Protein AF-A0A662V623-F1 (afdb_monomer_lite)

Structure (mmCIF, N/CA/C/O backbone):
data_AF-A0A662V623-F1
#
_entry.id   AF-A0A662V623-F1
#
loop_
_atom_site.group_PDB
_atom_site.id
_atom_site.type_symbol
_atom_site.label_atom_id
_atom_site.label_alt_id
_atom_site.label_comp_id
_atom_site.label_asym_id
_atom_site.label_entity_id
_atom_site.label_seq_id
_atom_site.pdbx_PDB_ins_code
_atom_site.Cartn_x
_atom_site.Cartn_y
_atom_site.Cartn_z
_atom_site.occupancy
_atom_site.B_iso_or_equiv
_atom_site.auth_seq_id
_atom_site.auth_comp_id
_atom_site.auth_asym_id
_atom_site.auth_atom_id
_atom_site.pdbx_PDB_model_num
ATOM 1 N N . MET A 1 1 ? 5.427 110.112 -86.148 1.00 40.41 1 MET A N 1
ATOM 2 C CA . MET A 1 1 ? 6.294 109.705 -87.276 1.00 40.41 1 MET A CA 1
ATOM 3 C C . MET A 1 1 ? 7.717 109.513 -86.759 1.00 40.41 1 MET A C 1
ATOM 5 O O . MET A 1 1 ? 8.448 110.486 -86.718 1.00 40.41 1 MET A O 1
ATOM 9 N N . VAL A 1 2 ? 8.069 108.310 -86.295 1.00 29.03 2 VAL A N 1
ATOM 10 C CA . VAL A 1 2 ? 9.413 107.860 -85.844 1.00 29.03 2 VAL A CA 1
ATOM 11 C C . VAL A 1 2 ? 9.309 106.319 -85.924 1.00 29.03 2 VAL A C 1
ATOM 13 O O . VAL A 1 2 ? 8.402 105.781 -85.297 1.00 29.03 2 VAL A O 1
ATOM 16 N N . SER A 1 3 ? 9.856 105.592 -86.913 1.00 29.67 3 SER A N 1
ATOM 17 C CA . SER A 1 3 ? 11.272 105.213 -87.150 1.00 29.67 3 SER A CA 1
ATOM 18 C C . SER A 1 3 ? 11.901 104.529 -85.911 1.00 29.67 3 SER A C 1
ATOM 20 O O . SER A 1 3 ? 11.612 104.929 -84.800 1.00 29.67 3 SER A O 1
ATOM 22 N N . THR A 1 4 ? 12.754 103.502 -85.917 1.00 34.69 4 THR A N 1
ATOM 23 C CA . THR A 1 4 ? 13.434 102.638 -86.900 1.00 34.69 4 THR A CA 1
ATOM 24 C C . THR A 1 4 ? 14.281 101.629 -86.083 1.00 34.69 4 THR A C 1
ATOM 26 O O . THR A 1 4 ? 14.673 101.957 -84.967 1.00 34.69 4 THR A O 1
ATOM 29 N N . ASN A 1 5 ? 14.669 100.510 -86.719 1.00 29.38 5 ASN A N 1
ATOM 30 C CA . ASN A 1 5 ? 15.842 99.626 -86.475 1.00 29.38 5 ASN A CA 1
ATOM 31 C C . ASN A 1 5 ? 15.719 98.503 -85.403 1.00 29.38 5 ASN A C 1
ATOM 33 O O . ASN A 1 5 ? 15.456 98.803 -84.248 1.00 29.38 5 ASN A O 1
ATOM 37 N N . ILE A 1 6 ? 15.745 97.184 -85.716 1.00 38.66 6 ILE A N 1
ATOM 38 C CA . ILE A 1 6 ? 16.754 96.280 -86.372 1.00 38.66 6 ILE A CA 1
ATOM 39 C C . ILE A 1 6 ? 17.908 95.926 -85.397 1.00 38.66 6 ILE A C 1
ATOM 41 O O . ILE A 1 6 ? 18.462 96.856 -84.834 1.00 38.66 6 ILE A O 1
ATOM 45 N N . VAL A 1 7 ? 18.415 94.697 -85.152 1.00 35.84 7 VAL A N 1
ATOM 46 C CA . VAL A 1 7 ? 18.213 93.273 -85.559 1.00 35.84 7 VAL A CA 1
ATOM 47 C C . VAL A 1 7 ? 19.079 92.384 -84.616 1.00 35.84 7 VAL A C 1
ATOM 49 O O . VAL A 1 7 ? 20.005 92.903 -84.000 1.00 35.84 7 VAL A O 1
ATOM 52 N N . ALA A 1 8 ? 18.837 91.058 -84.627 1.00 29.03 8 ALA A N 1
ATOM 53 C CA . ALA A 1 8 ? 19.682 89.909 -84.202 1.00 29.03 8 ALA A CA 1
ATOM 54 C C . ALA A 1 8 ? 19.201 89.241 -82.895 1.00 29.03 8 ALA A C 1
ATOM 56 O O . ALA A 1 8 ? 18.896 89.924 -81.934 1.00 29.03 8 ALA A O 1
ATOM 57 N N . SER A 1 9 ? 19.066 87.918 -82.754 1.00 33.06 9 SER A N 1
ATOM 58 C CA . SER A 1 9 ? 19.769 86.805 -83.392 1.00 33.06 9 SER A CA 1
ATOM 59 C C . SER A 1 9 ? 18.950 85.502 -83.277 1.00 33.06 9 SER A C 1
ATOM 61 O O . SER A 1 9 ? 18.468 85.157 -82.204 1.00 33.06 9 SER A O 1
ATOM 63 N N . ALA A 1 10 ? 18.813 84.818 -84.416 1.00 29.47 10 ALA A N 1
ATOM 64 C CA . ALA A 1 10 ? 18.713 83.370 -84.636 1.00 29.47 10 ALA A CA 1
ATOM 65 C C . ALA A 1 10 ? 17.844 82.475 -83.717 1.00 29.47 10 ALA A C 1
ATOM 67 O O . ALA A 1 10 ? 18.299 81.849 -82.764 1.00 29.47 10 ALA A O 1
ATOM 68 N N . LEU A 1 11 ? 16.616 82.253 -84.192 1.00 32.41 11 LEU A N 1
ATOM 69 C CA . LEU A 1 11 ? 15.925 80.958 -84.196 1.00 32.41 11 LEU A CA 1
ATOM 70 C C . LEU A 1 11 ? 16.834 79.793 -84.663 1.00 32.41 11 LEU A C 1
ATOM 72 O O . LEU A 1 11 ? 17.491 79.942 -85.694 1.00 32.41 11 LEU A O 1
ATOM 76 N N . LYS A 1 12 ? 16.706 78.591 -84.067 1.00 34.22 12 LYS A N 1
ATOM 77 C CA . LYS A 1 12 ? 15.982 77.459 -84.709 1.00 34.22 12 LYS A CA 1
ATOM 78 C C . LYS A 1 12 ? 15.974 76.124 -83.929 1.00 34.22 12 LYS A C 1
ATOM 80 O O . LYS A 1 12 ? 16.974 75.680 -83.385 1.00 34.22 12 LYS A O 1
ATOM 85 N N . SER A 1 13 ? 14.805 75.483 -84.067 1.00 36.22 13 SER A N 1
ATOM 86 C CA . SER A 1 13 ? 14.460 74.048 -84.049 1.00 36.22 13 SER A CA 1
ATOM 87 C C . SER A 1 13 ? 14.502 73.266 -82.731 1.00 36.22 13 SER A C 1
ATOM 89 O O . SER A 1 13 ? 15.551 72.811 -82.284 1.00 36.22 13 SER A O 1
ATOM 91 N N . GLY A 1 14 ? 13.303 73.014 -82.192 1.00 39.03 14 GLY A N 1
ATOM 92 C CA . GLY A 1 14 ? 13.033 71.999 -81.175 1.00 39.03 14 GLY A CA 1
ATOM 93 C C . GLY A 1 14 ? 13.280 70.579 -81.697 1.00 39.03 14 GLY A C 1
ATOM 94 O O . GLY A 1 14 ? 12.948 70.246 -82.835 1.00 39.03 14 GLY A O 1
ATOM 95 N N . LYS A 1 15 ? 13.909 69.767 -80.846 1.00 37.22 15 LYS A N 1
ATOM 96 C CA . LYS A 1 15 ? 14.360 68.398 -81.100 1.00 37.22 15 LYS A CA 1
ATOM 97 C C . LYS A 1 15 ? 13.230 67.388 -80.843 1.00 37.22 15 LYS A C 1
ATOM 99 O O . LYS A 1 15 ? 12.854 67.167 -79.702 1.00 37.22 15 LYS A O 1
ATOM 104 N N . LEU A 1 16 ? 12.758 66.742 -81.907 1.00 46.03 16 LEU A N 1
ATOM 105 C CA . LEU A 1 16 ? 12.012 65.474 -81.899 1.00 46.03 16 LEU A CA 1
ATOM 106 C C . LEU A 1 16 ? 12.869 64.169 -81.838 1.00 46.03 16 LEU A C 1
ATOM 108 O O . LEU A 1 16 ? 12.265 63.124 -81.625 1.00 46.03 16 LEU A O 1
ATOM 112 N N . PRO A 1 17 ? 14.223 64.151 -81.962 1.00 42.31 17 PRO A N 1
ATOM 113 C CA . PRO A 1 17 ? 15.001 62.901 -81.850 1.00 42.31 17 PRO A CA 1
ATOM 114 C C . PRO A 1 17 ? 15.196 62.344 -80.428 1.00 42.31 17 PRO A C 1
ATOM 116 O O . PRO A 1 17 ? 15.467 61.160 -80.285 1.00 42.31 17 PRO A O 1
ATOM 119 N N . ALA A 1 18 ? 15.056 63.161 -79.377 1.00 47.72 18 ALA A N 1
ATOM 120 C CA . ALA A 1 18 ? 15.471 62.768 -78.022 1.00 47.72 18 ALA A CA 1
ATOM 121 C C . ALA A 1 18 ? 14.540 61.738 -77.347 1.00 47.72 18 ALA A C 1
ATOM 123 O O . ALA A 1 18 ? 14.997 60.934 -76.548 1.00 47.72 18 ALA A O 1
ATOM 124 N N . ILE A 1 19 ? 13.252 61.710 -77.707 1.00 48.72 19 ILE A N 1
ATOM 125 C CA . ILE A 1 19 ? 12.267 60.809 -77.077 1.00 48.72 19 ILE A CA 1
ATOM 126 C C . ILE A 1 19 ? 12.413 59.365 -77.593 1.00 48.72 19 ILE A C 1
ATOM 128 O O . ILE A 1 19 ? 12.151 58.418 -76.860 1.00 48.72 19 ILE A O 1
ATOM 132 N N . PHE A 1 20 ? 12.855 59.172 -78.842 1.00 46.66 20 PHE A N 1
ATOM 133 C CA . PHE A 1 20 ? 13.067 57.829 -79.400 1.00 46.66 20 PHE A CA 1
ATOM 134 C C . PHE A 1 20 ? 14.355 57.176 -78.888 1.00 46.66 20 PHE A C 1
ATOM 136 O O . PHE A 1 20 ? 14.354 55.970 -78.655 1.00 46.66 20 PHE A O 1
ATOM 143 N N . GLU A 1 21 ? 15.419 57.955 -78.673 1.00 48.94 21 GLU A N 1
ATOM 144 C CA . GLU A 1 21 ? 16.643 57.463 -78.024 1.00 48.94 21 GLU A CA 1
ATOM 145 C C . GLU A 1 21 ? 16.402 57.152 -76.541 1.00 48.94 21 GLU A C 1
ATOM 147 O O . GLU A 1 21 ? 16.794 56.082 -76.091 1.00 48.94 21 GLU A O 1
ATOM 152 N N . GLU A 1 22 ? 15.655 57.984 -75.805 1.00 47.34 22 GLU A N 1
ATOM 153 C CA . GLU A 1 22 ? 15.326 57.689 -74.401 1.00 47.34 22 GLU A CA 1
ATOM 154 C C . GLU A 1 22 ? 14.393 56.482 -74.237 1.00 47.34 22 GLU A C 1
ATOM 156 O O . GLU A 1 22 ? 14.554 55.736 -73.280 1.00 47.34 22 GLU A O 1
ATOM 161 N N . ILE A 1 23 ? 13.454 56.220 -75.156 1.00 48.03 23 ILE A N 1
ATOM 162 C CA . ILE A 1 23 ? 12.617 55.003 -75.099 1.00 48.03 23 ILE A CA 1
ATOM 163 C C . ILE A 1 23 ? 13.427 53.748 -75.471 1.00 48.03 23 ILE A C 1
ATOM 165 O O . ILE A 1 23 ? 13.181 52.678 -74.913 1.00 48.03 23 ILE A O 1
ATOM 169 N N . ALA A 1 24 ? 14.402 53.863 -76.377 1.00 45.88 24 ALA A N 1
ATOM 170 C CA . ALA A 1 24 ? 15.296 52.765 -76.746 1.00 45.88 24 ALA A CA 1
ATOM 171 C C . ALA A 1 24 ? 16.321 52.436 -75.640 1.00 45.88 24 ALA A C 1
ATOM 173 O O . ALA A 1 24 ? 16.603 51.259 -75.406 1.00 45.88 24 ALA A O 1
ATOM 174 N N . ASP A 1 25 ? 16.816 53.444 -74.918 1.00 46.25 25 ASP A N 1
ATOM 175 C CA . ASP A 1 25 ? 17.679 53.251 -73.747 1.00 46.25 25 ASP A CA 1
ATOM 176 C C . ASP A 1 25 ? 16.883 52.817 -72.501 1.00 46.25 25 ASP A C 1
ATOM 178 O O . ASP A 1 25 ? 17.341 51.959 -71.749 1.00 46.25 25 ASP A O 1
ATOM 182 N N . PHE A 1 26 ? 15.656 53.317 -72.299 1.00 47.78 26 PHE A N 1
ATOM 183 C CA . PHE A 1 26 ? 14.796 52.924 -71.169 1.00 47.78 26 PHE A CA 1
ATOM 184 C C . PHE A 1 26 ? 14.276 51.483 -71.280 1.00 47.78 26 PHE A C 1
ATOM 186 O O . PHE A 1 26 ? 14.022 50.832 -70.269 1.00 47.78 26 PHE A O 1
ATOM 193 N N . LEU A 1 27 ? 14.134 50.965 -72.503 1.00 47.81 27 LEU A N 1
ATOM 194 C CA . LEU A 1 27 ? 13.722 49.584 -72.768 1.00 47.81 27 LEU A CA 1
ATOM 195 C C . LEU A 1 27 ? 14.896 48.643 -73.047 1.00 47.81 27 LEU A C 1
ATOM 197 O O . LEU A 1 27 ? 14.665 47.578 -73.617 1.00 47.81 27 LEU A O 1
ATOM 201 N N . GLY A 1 28 ? 16.126 49.016 -72.666 1.00 49.81 28 GLY A N 1
ATOM 202 C CA . GLY A 1 28 ? 17.293 48.133 -72.698 1.00 49.81 28 GLY A CA 1
ATOM 203 C C . GLY A 1 28 ? 17.355 47.306 -73.979 1.00 49.81 28 GLY A C 1
ATOM 204 O O . GLY A 1 28 ? 17.360 46.081 -73.918 1.00 49.81 28 GLY A O 1
ATOM 205 N N . VAL A 1 29 ? 17.309 47.947 -75.153 1.00 52.34 29 VAL A N 1
ATOM 206 C CA . VAL A 1 29 ? 17.146 47.249 -76.445 1.00 52.34 29 VAL A CA 1
ATOM 207 C C . VAL A 1 29 ? 18.200 46.161 -76.647 1.00 52.34 29 VAL A C 1
ATOM 209 O O . VAL A 1 29 ? 17.906 45.137 -77.257 1.00 52.34 29 VAL A O 1
ATOM 212 N N . LYS A 1 30 ? 19.400 46.327 -76.086 1.00 51.97 30 LYS A N 1
ATOM 213 C CA . LYS A 1 30 ? 20.448 45.303 -76.090 1.00 51.97 30 LYS A CA 1
ATOM 214 C C . LYS A 1 30 ? 20.092 44.088 -75.217 1.00 51.97 30 LYS A C 1
ATOM 216 O O . LYS A 1 30 ? 20.149 42.962 -75.698 1.00 51.97 30 LYS A O 1
ATOM 221 N N . ASP A 1 31 ? 19.613 44.311 -73.999 1.00 52.88 31 ASP A N 1
ATOM 222 C CA . ASP A 1 31 ? 19.225 43.242 -73.070 1.00 52.88 31 ASP A CA 1
ATOM 223 C C . ASP A 1 31 ? 17.939 42.536 -73.525 1.00 52.88 31 ASP A C 1
ATOM 225 O O . ASP A 1 31 ? 17.828 41.314 -73.445 1.00 52.88 31 ASP A O 1
ATOM 229 N N . VAL A 1 32 ? 16.981 43.276 -74.093 1.00 57.22 32 VAL A N 1
ATOM 230 C CA . VAL A 1 32 ? 15.744 42.720 -74.662 1.00 57.22 32 VAL A CA 1
ATOM 231 C C . VAL A 1 32 ? 16.027 41.936 -75.941 1.00 57.22 32 VAL A C 1
ATOM 233 O O . VAL A 1 32 ? 15.413 40.894 -76.154 1.00 57.22 32 VAL A O 1
ATOM 236 N N . THR A 1 33 ? 16.964 42.374 -76.788 1.00 58.91 33 THR A N 1
ATOM 237 C CA . THR A 1 33 ? 17.347 41.604 -77.986 1.00 58.91 33 THR A CA 1
ATOM 238 C C . THR A 1 33 ? 18.161 40.360 -77.642 1.00 58.91 33 THR A C 1
ATOM 240 O O . THR A 1 33 ? 17.933 39.313 -78.250 1.00 58.91 33 THR A O 1
ATOM 243 N N . GLU A 1 34 ? 19.038 40.414 -76.640 1.00 59.62 34 GLU A N 1
ATOM 244 C CA . GLU A 1 34 ? 19.753 39.236 -76.139 1.00 59.62 34 GLU A CA 1
ATOM 245 C C . GLU A 1 34 ? 18.803 38.243 -75.449 1.00 59.62 34 GLU A C 1
ATOM 247 O O . GLU A 1 34 ? 18.818 37.053 -75.776 1.00 59.62 34 GLU A O 1
ATOM 252 N N . ALA A 1 35 ? 17.900 38.712 -74.582 1.00 58.72 35 ALA A N 1
ATOM 253 C CA . ALA A 1 35 ? 16.895 37.876 -73.926 1.00 58.72 35 ALA A CA 1
ATOM 254 C C . ALA A 1 35 ? 15.880 37.288 -74.922 1.00 58.72 35 ALA A C 1
ATOM 256 O O . ALA A 1 35 ? 15.554 36.102 -74.845 1.00 58.72 35 ALA A O 1
ATOM 257 N N . ALA A 1 36 ? 15.425 38.071 -75.907 1.00 64.19 36 ALA A N 1
ATOM 258 C CA . ALA A 1 36 ? 14.559 37.580 -76.975 1.00 64.19 36 ALA A CA 1
ATOM 259 C C . ALA A 1 36 ? 15.283 36.553 -77.852 1.00 64.19 36 ALA A C 1
ATOM 261 O O . ALA A 1 36 ? 14.698 35.528 -78.181 1.00 64.19 36 ALA A O 1
ATOM 262 N N . SER A 1 37 ? 16.561 36.768 -78.179 1.00 64.00 37 SER A N 1
ATOM 263 C CA . SER A 1 37 ? 17.392 35.797 -78.904 1.00 64.00 37 SER A CA 1
ATOM 264 C C . SER A 1 37 ? 17.520 34.478 -78.136 1.00 64.00 37 SER A C 1
ATOM 266 O O . SER A 1 37 ? 17.320 33.408 -78.713 1.00 64.00 37 SER A O 1
ATOM 268 N N . ARG A 1 38 ? 17.764 34.531 -76.820 1.00 63.47 38 ARG A N 1
ATOM 269 C CA . ARG A 1 38 ? 17.814 33.348 -75.943 1.00 63.47 38 ARG A CA 1
ATOM 270 C C . ARG A 1 38 ? 16.470 32.626 -75.868 1.00 63.47 38 ARG A C 1
ATOM 272 O O . ARG A 1 38 ? 16.420 31.409 -76.027 1.00 63.47 38 ARG A O 1
ATOM 279 N N . TYR A 1 39 ? 15.378 33.368 -75.707 1.00 67.19 39 TYR A N 1
ATOM 280 C CA . TYR A 1 39 ? 14.023 32.818 -75.708 1.00 67.19 39 TYR A CA 1
ATOM 281 C C . TYR A 1 39 ? 13.676 32.151 -77.044 1.00 67.19 39 TYR A C 1
ATOM 283 O O . TYR A 1 39 ? 13.117 31.057 -77.075 1.00 67.19 39 TYR A O 1
ATOM 291 N N . LEU A 1 40 ? 14.050 32.774 -78.160 1.00 67.06 40 LEU A N 1
ATOM 292 C CA . LEU A 1 40 ? 13.782 32.262 -79.500 1.00 67.06 40 LEU A CA 1
ATOM 293 C C . LEU A 1 40 ? 14.630 31.014 -79.787 1.00 67.06 40 LEU A C 1
ATOM 295 O O . LEU A 1 40 ? 14.107 30.050 -80.336 1.00 67.06 40 LEU A O 1
ATOM 299 N N . ARG A 1 41 ? 15.888 30.961 -79.324 1.00 65.38 41 ARG A N 1
ATOM 300 C CA . ARG A 1 41 ? 16.715 29.736 -79.342 1.00 65.38 41 ARG A CA 1
ATOM 301 C C . ARG A 1 41 ? 16.105 28.614 -78.500 1.00 65.38 41 ARG A C 1
ATOM 303 O O . ARG A 1 41 ? 16.040 27.485 -78.978 1.00 65.38 41 ARG A O 1
ATOM 310 N N . LEU A 1 42 ? 15.603 28.920 -77.302 1.00 66.62 42 LEU A N 1
ATOM 311 C CA . LEU A 1 42 ? 14.922 27.952 -76.438 1.00 66.62 42 LEU A CA 1
ATOM 312 C C . LEU A 1 42 ? 13.636 27.413 -77.089 1.00 66.62 42 LEU A C 1
ATOM 314 O O . LEU A 1 42 ? 13.391 26.211 -77.058 1.00 66.62 42 LEU A O 1
ATOM 318 N N . GLN A 1 43 ? 12.835 28.278 -77.717 1.00 68.81 43 GLN A N 1
ATOM 319 C CA . GLN A 1 43 ? 11.617 27.877 -78.431 1.00 68.81 43 GLN A CA 1
ATOM 320 C C . GLN A 1 43 ? 11.915 27.089 -79.707 1.00 68.81 43 GLN A C 1
ATOM 322 O O . GLN A 1 43 ? 11.213 26.123 -80.004 1.00 68.81 43 GLN A O 1
ATOM 327 N N . ILE A 1 44 ? 12.969 27.456 -80.446 1.00 66.62 44 ILE A N 1
ATOM 328 C CA . ILE A 1 44 ? 13.455 26.661 -81.576 1.00 66.62 44 ILE A CA 1
ATOM 329 C C . ILE A 1 44 ? 13.839 25.275 -81.068 1.00 66.62 44 ILE A C 1
ATOM 331 O O . ILE A 1 44 ? 13.281 24.309 -81.565 1.00 66.62 44 ILE A O 1
ATOM 335 N N . LEU A 1 45 ? 14.685 25.171 -80.038 1.00 64.56 45 LEU A N 1
ATOM 336 C CA . LEU A 1 45 ? 15.134 23.892 -79.480 1.00 64.56 45 LEU A CA 1
ATOM 337 C C . LEU A 1 45 ? 13.974 23.033 -78.955 1.00 64.56 45 LEU A C 1
ATOM 339 O O . LEU A 1 45 ? 13.923 21.831 -79.227 1.00 64.56 45 LEU A O 1
ATOM 343 N N . LYS A 1 46 ? 12.999 23.652 -78.276 1.00 65.81 46 LYS A N 1
ATOM 344 C CA . LYS A 1 46 ? 11.763 22.985 -77.844 1.00 65.81 46 LYS A CA 1
ATOM 345 C C . LYS A 1 46 ? 10.979 22.421 -79.032 1.00 65.81 46 LYS A C 1
ATOM 347 O O . LYS A 1 46 ? 10.452 21.318 -78.931 1.00 65.81 46 LYS A O 1
ATOM 352 N N . ASN A 1 47 ? 10.930 23.134 -80.156 1.00 64.19 47 ASN A N 1
ATOM 353 C CA . ASN A 1 47 ? 10.205 22.700 -81.349 1.00 64.19 47 ASN A CA 1
ATOM 354 C C . ASN A 1 47 ? 10.992 21.713 -82.234 1.00 64.19 47 ASN A C 1
ATOM 356 O O . ASN A 1 47 ? 10.361 20.900 -82.905 1.00 64.19 47 ASN A O 1
ATOM 360 N N . THR A 1 48 ? 12.332 21.740 -82.251 1.00 61.59 48 THR A N 1
ATOM 361 C CA . THR A 1 48 ? 13.149 20.798 -83.046 1.00 61.59 48 THR A CA 1
ATOM 362 C C . THR A 1 48 ? 13.435 19.481 -82.338 1.00 61.59 48 THR A C 1
ATOM 364 O O . THR A 1 48 ? 13.459 18.448 -83.002 1.00 61.59 48 THR A O 1
ATOM 367 N N . VAL A 1 49 ? 13.678 19.491 -81.024 1.00 62.03 49 VAL A N 1
ATOM 368 C CA . VAL A 1 49 ? 14.114 18.289 -80.281 1.00 62.03 49 VAL A CA 1
ATOM 369 C C . VAL A 1 49 ? 13.074 17.825 -79.247 1.00 62.03 49 VAL A C 1
ATOM 371 O O . VAL A 1 49 ? 13.136 16.695 -78.759 1.00 62.03 49 VAL A O 1
ATOM 374 N N . GLY A 1 50 ? 12.062 18.652 -78.962 1.00 64.69 50 GLY A N 1
ATOM 375 C CA . GLY A 1 50 ? 10.992 18.344 -78.013 1.00 64.69 50 GLY A CA 1
ATOM 376 C C . GLY A 1 50 ? 11.443 18.362 -76.549 1.00 64.69 50 GLY A C 1
ATOM 377 O O . GLY A 1 50 ? 12.620 18.514 -76.227 1.00 64.69 50 GLY A O 1
ATOM 378 N N . GLU A 1 51 ? 10.499 18.122 -75.632 1.00 61.00 51 GLU A N 1
ATOM 379 C CA . GLU A 1 51 ? 10.784 17.936 -74.193 1.00 61.00 51 GLU A CA 1
ATOM 380 C C . GLU A 1 51 ? 11.670 16.710 -73.918 1.00 61.00 51 GLU A C 1
ATOM 382 O O . GLU A 1 51 ? 12.251 16.577 -72.842 1.00 61.00 51 GLU A O 1
ATOM 387 N N . LYS A 1 52 ? 11.818 15.832 -74.918 1.00 61.03 52 LYS A N 1
ATOM 388 C CA . LYS A 1 52 ? 12.659 14.640 -74.866 1.00 61.03 52 LYS A CA 1
ATOM 389 C C . LYS A 1 52 ? 14.127 14.979 -74.596 1.00 61.03 52 LYS A C 1
ATOM 391 O O . LYS A 1 52 ? 14.747 14.285 -73.807 1.00 61.03 52 LYS A O 1
ATOM 396 N N . TRP A 1 53 ? 14.659 16.064 -75.159 1.00 62.06 53 TRP A N 1
ATOM 397 C CA . TRP A 1 53 ? 16.058 16.447 -74.936 1.00 62.06 53 TRP A CA 1
ATOM 398 C C . TRP A 1 53 ? 16.332 16.886 -73.493 1.00 62.06 53 TRP A C 1
ATOM 400 O O . TRP A 1 53 ? 17.290 16.424 -72.883 1.00 62.06 53 TRP A O 1
ATOM 410 N N . VAL A 1 54 ? 15.450 17.708 -72.913 1.00 59.88 54 VAL A N 1
ATOM 411 C CA . VAL A 1 54 ? 15.547 18.114 -71.498 1.00 59.88 54 VAL A CA 1
ATOM 412 C C . VAL A 1 54 ? 15.348 16.907 -70.580 1.00 59.88 54 VAL A C 1
ATOM 414 O O . VAL A 1 54 ? 16.039 16.760 -69.580 1.00 59.88 54 VAL A O 1
ATOM 417 N N . ARG A 1 55 ? 14.450 15.990 -70.944 1.00 61.38 55 ARG A N 1
ATOM 418 C CA . ARG A 1 55 ? 14.245 14.730 -70.224 1.00 61.38 55 ARG A CA 1
ATOM 419 C C . ARG A 1 55 ? 15.469 13.804 -70.287 1.00 61.38 55 ARG A C 1
ATOM 421 O O . ARG A 1 55 ? 15.802 13.171 -69.289 1.00 61.38 55 ARG A O 1
ATOM 428 N N . ASP A 1 56 ? 16.168 13.763 -71.420 1.00 63.56 56 ASP A N 1
ATOM 429 C CA . ASP A 1 56 ? 17.392 12.976 -71.610 1.00 63.56 56 ASP A CA 1
ATOM 430 C C . ASP A 1 56 ? 18.567 13.525 -70.776 1.00 63.56 56 ASP A C 1
ATOM 432 O O . ASP A 1 56 ? 19.460 12.759 -70.415 1.00 63.56 56 ASP A O 1
ATOM 436 N N . ILE A 1 57 ? 18.554 14.807 -70.387 1.00 61.22 57 ILE A N 1
ATOM 437 C CA . ILE A 1 57 ? 19.516 15.361 -69.413 1.00 61.22 57 ILE A CA 1
ATOM 438 C C . ILE A 1 57 ? 19.351 14.675 -68.049 1.00 61.22 57 ILE A C 1
ATOM 440 O O . ILE A 1 57 ? 20.338 14.298 -67.420 1.00 61.22 57 ILE A O 1
ATOM 444 N N . PHE A 1 58 ? 18.112 14.426 -67.618 1.00 58.16 58 PHE A N 1
ATOM 445 C CA . PHE A 1 58 ? 17.833 13.729 -66.358 1.00 58.16 58 PHE A CA 1
ATOM 446 C C . PHE A 1 58 ? 17.994 12.206 -66.452 1.00 58.16 58 PHE A C 1
ATOM 448 O O . PHE A 1 58 ? 18.160 11.549 -65.425 1.00 58.16 58 PHE A O 1
ATOM 455 N N . SER A 1 59 ? 18.040 11.641 -67.667 1.00 62.47 59 SER A N 1
ATOM 456 C CA . SER A 1 59 ? 18.284 10.205 -67.876 1.00 62.47 59 SER A CA 1
ATOM 457 C C . SER A 1 59 ? 19.664 9.722 -67.428 1.00 62.47 59 SER A C 1
ATOM 459 O O . SER A 1 59 ? 19.875 8.519 -67.277 1.00 62.47 59 SER A O 1
ATOM 461 N N . VAL A 1 60 ? 20.585 10.660 -67.187 1.00 60.72 60 VAL A N 1
ATOM 462 C CA . VAL A 1 60 ? 21.909 10.401 -66.621 1.00 60.72 60 VAL A CA 1
ATOM 463 C C . VAL A 1 60 ? 21.828 9.901 -65.174 1.00 60.72 60 VAL A C 1
ATOM 465 O O . VAL A 1 60 ? 22.667 9.102 -64.771 1.00 60.72 60 VAL A O 1
ATOM 468 N N . PHE A 1 61 ? 20.822 10.321 -64.403 1.00 58.16 61 PHE A N 1
ATOM 469 C CA . PHE A 1 61 ? 20.667 9.912 -63.001 1.00 58.16 61 PHE A CA 1
ATOM 470 C C . PHE A 1 61 ? 19.776 8.683 -62.861 1.00 58.16 61 PHE A C 1
ATOM 472 O O . PHE A 1 61 ? 20.098 7.762 -62.116 1.00 58.16 61 PHE A O 1
ATOM 479 N N . GLU A 1 62 ? 18.668 8.647 -63.598 1.00 61.94 62 GLU A N 1
ATOM 480 C CA . GLU A 1 62 ? 17.755 7.512 -63.612 1.00 61.94 62 GLU A CA 1
ATOM 481 C C . GLU A 1 62 ? 16.968 7.521 -64.923 1.00 61.94 62 GLU A C 1
ATOM 483 O O . GLU A 1 62 ? 16.539 8.579 -65.376 1.00 61.94 62 GLU A O 1
ATOM 488 N N . ASN A 1 63 ? 16.781 6.364 -65.565 1.00 59.94 63 ASN A N 1
ATOM 489 C CA . ASN A 1 63 ? 16.086 6.313 -66.850 1.00 59.94 63 ASN A CA 1
ATOM 490 C C . ASN A 1 63 ? 14.597 6.690 -66.660 1.00 59.94 63 ASN A C 1
ATOM 492 O O . ASN A 1 63 ? 13.839 5.908 -66.072 1.00 59.94 63 ASN A O 1
ATOM 496 N N . PRO A 1 64 ? 14.145 7.843 -67.183 1.00 53.72 64 PRO A N 1
ATOM 497 C CA . PRO A 1 64 ? 12.809 8.357 -66.917 1.00 53.72 64 PRO A CA 1
ATOM 498 C C . PRO A 1 64 ? 11.723 7.474 -67.537 1.00 53.72 64 PRO A C 1
ATOM 500 O O . PRO A 1 64 ? 10.638 7.365 -66.975 1.00 53.72 64 PRO A O 1
ATOM 503 N N . ASP A 1 65 ? 12.014 6.775 -68.638 1.00 55.97 65 ASP A N 1
ATOM 504 C CA . ASP A 1 65 ? 11.053 5.877 -69.284 1.00 55.97 65 ASP A CA 1
ATOM 505 C C . ASP A 1 65 ? 10.823 4.592 -68.452 1.00 55.97 65 ASP A C 1
ATOM 507 O O . ASP A 1 65 ? 9.744 3.999 -68.506 1.00 55.97 65 ASP A O 1
ATOM 511 N N . ILE A 1 66 ? 11.792 4.195 -67.612 1.00 54.12 66 ILE A N 1
ATOM 512 C CA . ILE A 1 66 ? 11.645 3.075 -66.665 1.00 54.12 66 ILE A CA 1
ATOM 513 C C . ILE A 1 66 ? 10.756 3.482 -65.478 1.00 54.12 66 ILE A C 1
ATOM 515 O O . ILE A 1 66 ? 9.901 2.695 -65.065 1.00 54.12 66 ILE A O 1
ATOM 519 N N . LEU A 1 67 ? 10.887 4.717 -64.982 1.00 52.12 67 LEU A N 1
ATOM 520 C CA . LEU A 1 67 ? 10.117 5.250 -63.849 1.00 52.12 67 LEU A CA 1
ATOM 521 C C . LEU A 1 67 ? 8.615 5.391 -64.136 1.00 52.12 67 LEU A C 1
ATOM 523 O O . LEU A 1 67 ? 7.802 5.177 -63.242 1.00 52.12 67 LEU A O 1
ATOM 527 N N . VAL A 1 68 ? 8.229 5.685 -65.381 1.00 56.97 68 VAL A N 1
ATOM 528 C CA . VAL A 1 68 ? 6.806 5.729 -65.775 1.00 56.97 68 VAL A CA 1
ATOM 529 C C . VAL A 1 68 ? 6.195 4.321 -65.871 1.00 56.97 68 VAL A C 1
ATOM 531 O O . VAL A 1 68 ? 4.989 4.150 -65.703 1.00 56.97 68 VAL A O 1
ATOM 534 N N . SER A 1 69 ? 7.018 3.296 -66.116 1.00 57.34 69 SER A N 1
ATOM 535 C CA . SER A 1 69 ? 6.567 1.911 -66.321 1.00 57.34 69 SER A CA 1
ATOM 536 C C . SER A 1 69 ? 6.523 1.053 -65.048 1.00 57.34 69 SER A C 1
ATOM 538 O O . SER A 1 69 ? 5.885 -0.002 -65.043 1.00 57.34 69 SER A O 1
ATOM 540 N N . LEU A 1 70 ? 7.178 1.487 -63.963 1.00 55.38 70 LEU A N 1
ATOM 541 C CA . LEU A 1 70 ? 7.271 0.745 -62.705 1.00 55.38 70 LEU A CA 1
ATOM 542 C C . LEU A 1 70 ? 6.612 1.525 -61.556 1.00 55.38 70 LEU A C 1
ATOM 544 O O . LEU A 1 70 ? 7.085 2.600 -61.205 1.00 55.38 70 LEU A O 1
ATOM 548 N N . PRO A 1 71 ? 5.585 0.972 -60.881 1.00 52.06 71 PRO A N 1
ATOM 549 C CA . PRO A 1 71 ? 4.875 1.679 -59.811 1.00 52.06 71 PRO A CA 1
ATOM 550 C C . PRO A 1 71 ? 5.737 1.948 -58.563 1.00 52.06 71 PRO A C 1
ATOM 552 O O . PRO A 1 71 ? 5.347 2.758 -57.726 1.00 52.06 71 PRO A O 1
ATOM 555 N N . LYS A 1 72 ? 6.892 1.272 -58.423 1.00 49.78 72 LYS A N 1
ATOM 556 C CA . LYS A 1 72 ? 7.932 1.526 -57.410 1.00 49.78 72 LYS A CA 1
ATOM 557 C C . LYS A 1 72 ? 9.310 1.121 -57.966 1.00 49.78 72 LYS A C 1
ATOM 559 O O . LYS A 1 72 ? 9.554 -0.085 -58.080 1.00 49.78 72 LYS A O 1
ATOM 564 N N . PRO A 1 73 ? 10.210 2.055 -58.314 1.00 52.25 73 PRO A N 1
ATOM 565 C CA . PRO A 1 73 ? 11.587 1.703 -58.659 1.00 52.25 73 PRO A CA 1
ATOM 566 C C . PRO A 1 73 ? 12.281 1.050 -57.452 1.00 52.25 73 PRO A C 1
ATOM 568 O O . PRO A 1 73 ? 12.055 1.425 -56.300 1.00 52.25 73 PRO A O 1
ATOM 571 N N . LYS A 1 74 ? 13.093 0.015 -57.697 1.00 49.78 74 LYS A N 1
ATOM 572 C CA . LYS A 1 74 ? 13.892 -0.627 -56.642 1.00 49.78 74 LYS A CA 1
ATOM 573 C C . LYS A 1 74 ? 15.054 0.297 -56.277 1.00 49.78 74 LYS A C 1
ATOM 575 O O . LYS A 1 74 ? 15.783 0.711 -57.169 1.00 49.78 74 LYS A O 1
ATOM 580 N N . ALA A 1 75 ? 15.272 0.540 -54.984 1.00 46.81 75 ALA A N 1
ATOM 581 C CA . ALA A 1 75 ? 16.483 1.202 -54.504 1.00 46.81 75 ALA A CA 1
ATOM 582 C C . ALA A 1 75 ? 17.702 0.329 -54.847 1.00 46.81 75 ALA A C 1
ATOM 584 O O . ALA A 1 75 ? 17.903 -0.734 -54.256 1.00 46.81 75 ALA A O 1
ATOM 585 N N . LEU A 1 76 ? 18.471 0.745 -55.851 1.00 50.19 76 LEU A N 1
ATOM 586 C CA . LEU A 1 76 ? 19.666 0.044 -56.304 1.00 50.19 76 LEU A CA 1
ATOM 587 C C . LEU A 1 76 ? 20.900 0.768 -55.754 1.00 50.19 76 LEU A C 1
ATOM 589 O O . LEU A 1 76 ? 21.073 1.954 -56.033 1.00 50.19 76 LEU A O 1
ATOM 593 N N . PRO A 1 77 ? 21.771 0.098 -54.981 1.00 49.97 77 PRO A N 1
ATOM 594 C CA . PRO A 1 77 ? 23.042 0.691 -54.593 1.00 49.97 77 PRO A CA 1
ATOM 595 C C . PRO A 1 77 ? 23.923 0.915 -55.834 1.00 49.97 77 PRO A C 1
ATOM 597 O O . PRO A 1 77 ? 24.043 0.038 -56.693 1.00 49.97 77 PRO A O 1
ATOM 600 N N . TYR A 1 78 ? 24.551 2.090 -55.927 1.00 52.72 78 TYR A N 1
ATOM 601 C CA . TYR A 1 78 ? 25.440 2.437 -57.037 1.00 52.72 78 TYR A CA 1
ATOM 602 C C . TYR A 1 78 ? 26.785 1.714 -56.908 1.00 52.72 78 TYR A C 1
ATOM 604 O O . TYR A 1 78 ? 27.494 1.850 -55.912 1.00 52.72 78 TYR A O 1
ATOM 612 N N . HIS A 1 79 ? 27.169 0.964 -57.942 1.00 53.69 79 HIS A N 1
ATOM 613 C CA . HIS A 1 79 ? 28.526 0.436 -58.063 1.00 53.69 79 HIS A CA 1
ATOM 614 C C . HIS A 1 79 ? 29.496 1.584 -58.417 1.00 53.69 79 HIS A C 1
ATOM 616 O O . HIS A 1 79 ? 29.134 2.411 -59.256 1.00 53.69 79 HIS A O 1
ATOM 622 N N . PRO A 1 80 ? 30.743 1.629 -57.895 1.00 52.12 80 PRO A N 1
ATOM 623 C CA . PRO A 1 80 ? 31.705 2.704 -58.188 1.00 52.12 80 PRO A CA 1
ATOM 624 C C . PRO A 1 80 ? 31.924 2.988 -59.685 1.00 52.12 80 PRO A C 1
ATOM 626 O O . PRO A 1 80 ? 32.128 4.127 -60.089 1.00 52.12 80 PRO A O 1
ATOM 629 N N . LYS A 1 81 ? 31.808 1.956 -60.530 1.00 55.50 81 LYS A N 1
ATOM 630 C CA . LYS A 1 81 ? 31.837 2.084 -61.998 1.00 55.50 81 LYS A CA 1
ATOM 631 C C . LYS A 1 81 ? 30.689 2.944 -62.551 1.00 55.50 81 LYS A C 1
ATOM 633 O O . LYS A 1 81 ? 30.931 3.817 -63.380 1.00 55.50 81 LYS A O 1
ATOM 638 N N . HIS A 1 82 ? 29.465 2.743 -62.064 1.00 61.00 82 HIS A N 1
ATOM 639 C CA . HIS A 1 82 ? 28.301 3.513 -62.512 1.00 61.00 82 HIS A CA 1
ATOM 640 C C . HIS A 1 82 ? 28.428 4.992 -62.122 1.00 61.00 82 HIS A C 1
ATOM 642 O O . HIS A 1 82 ? 27.935 5.856 -62.829 1.00 61.00 82 HIS A O 1
ATOM 648 N N . ILE A 1 83 ? 29.162 5.305 -61.051 1.00 59.59 83 ILE A N 1
ATOM 649 C CA . ILE A 1 83 ? 29.427 6.689 -60.630 1.00 59.59 83 ILE A CA 1
ATOM 650 C C . ILE A 1 83 ? 30.311 7.410 -61.650 1.00 59.59 83 ILE A C 1
ATOM 652 O O . ILE A 1 83 ? 30.007 8.535 -62.037 1.00 59.59 83 ILE A O 1
ATOM 656 N N . SER A 1 84 ? 31.378 6.760 -62.128 1.00 62.59 84 SER A N 1
ATOM 657 C CA . SER A 1 84 ? 32.204 7.344 -63.193 1.00 62.59 84 SER A CA 1
ATOM 658 C C . SER A 1 84 ? 31.416 7.540 -64.489 1.00 62.59 84 SER A C 1
ATOM 660 O O . SER A 1 84 ? 31.583 8.556 -65.155 1.00 62.59 84 SER A O 1
ATOM 662 N N . GLU A 1 85 ? 30.513 6.613 -64.817 1.00 67.06 85 GLU A N 1
ATOM 663 C CA . GLU A 1 85 ? 29.651 6.707 -66.000 1.00 67.06 85 GLU A CA 1
ATOM 664 C C . GLU A 1 85 ? 28.664 7.880 -65.887 1.00 67.06 85 GLU A C 1
ATOM 666 O O . GLU A 1 85 ? 28.548 8.654 -66.834 1.00 67.06 85 GLU A O 1
ATOM 671 N N . ILE A 1 86 ? 28.040 8.075 -64.719 1.00 68.62 86 ILE A N 1
ATOM 672 C CA . ILE A 1 86 ? 27.179 9.232 -64.421 1.00 68.62 86 ILE A CA 1
ATOM 673 C C . ILE A 1 86 ? 27.980 10.533 -64.532 1.00 68.62 86 ILE A C 1
ATOM 675 O O . ILE A 1 86 ? 27.546 11.465 -65.199 1.00 68.62 86 ILE A O 1
ATOM 679 N N . PHE A 1 87 ? 29.177 10.591 -63.944 1.00 66.31 87 PHE A N 1
ATOM 680 C CA . PHE A 1 87 ? 30.023 11.785 -63.980 1.00 66.31 87 PHE A CA 1
ATOM 681 C C . PHE A 1 87 ? 30.388 12.194 -65.417 1.00 66.31 87 PHE A C 1
ATOM 683 O O . PHE A 1 87 ? 30.220 13.354 -65.797 1.00 66.31 87 PHE A O 1
ATOM 690 N N . TYR A 1 88 ? 30.827 11.242 -66.247 1.00 69.62 88 TYR A N 1
ATOM 691 C CA . TYR A 1 88 ? 31.148 11.513 -67.652 1.00 69.62 88 TYR A CA 1
ATOM 692 C C . TYR A 1 88 ? 29.908 11.841 -68.493 1.00 69.62 88 TYR A C 1
ATOM 694 O O . TYR A 1 88 ? 29.976 12.723 -69.350 1.00 69.62 88 TYR A O 1
ATOM 702 N N . ALA A 1 89 ? 28.773 11.186 -68.241 1.00 70.56 89 ALA A N 1
ATOM 703 C CA . ALA A 1 89 ? 27.525 11.458 -68.945 1.00 70.56 89 ALA A CA 1
ATOM 704 C C . ALA A 1 89 ? 26.955 12.848 -68.606 1.00 70.56 89 ALA A C 1
ATOM 706 O O . ALA A 1 89 ? 26.503 13.552 -69.510 1.00 70.56 89 ALA A O 1
ATOM 707 N N . THR A 1 90 ? 27.047 13.290 -67.347 1.00 68.44 90 THR A N 1
ATOM 708 C CA . THR A 1 90 ? 26.648 14.645 -66.932 1.00 68.44 90 THR A CA 1
ATOM 709 C C . THR A 1 90 ? 27.527 15.689 -67.614 1.00 68.44 90 THR A C 1
ATOM 711 O O . THR A 1 90 ? 27.003 16.624 -68.215 1.00 68.44 90 THR A O 1
ATOM 714 N N . LEU A 1 91 ? 28.853 15.495 -67.621 1.00 70.69 91 LEU A N 1
ATOM 715 C CA . LEU A 1 91 ? 29.781 16.388 -68.326 1.00 70.69 91 LEU A CA 1
ATOM 716 C C . LEU A 1 91 ? 29.471 16.474 -69.825 1.00 70.69 91 LEU A C 1
ATOM 718 O O . LEU A 1 91 ? 29.446 17.567 -70.390 1.00 70.69 91 LEU A O 1
ATOM 722 N N . GLN A 1 92 ? 29.188 15.340 -70.468 1.00 74.38 92 GLN A N 1
ATOM 723 C CA . GLN A 1 92 ? 28.815 15.312 -71.878 1.00 74.38 92 GLN A CA 1
ATOM 724 C C . GLN A 1 92 ? 27.514 16.089 -72.137 1.00 74.38 92 GLN A C 1
ATOM 726 O O . GLN A 1 92 ? 27.447 16.870 -73.086 1.00 74.38 92 GLN A O 1
ATOM 731 N N . LYS A 1 93 ? 26.493 15.926 -71.286 1.00 70.44 93 LYS A N 1
ATOM 732 C CA . LYS A 1 93 ? 25.210 16.630 -71.431 1.00 70.44 93 LYS A CA 1
ATOM 733 C C . LYS A 1 93 ? 25.316 18.127 -71.176 1.00 70.44 93 LYS A C 1
ATOM 735 O O . LYS A 1 93 ? 24.656 18.896 -71.877 1.00 70.44 93 LYS A O 1
ATOM 740 N N . THR A 1 94 ? 26.178 18.557 -70.261 1.00 68.31 94 THR A N 1
ATOM 741 C CA . THR A 1 94 ? 26.496 19.976 -70.070 1.00 68.31 94 THR A CA 1
ATOM 742 C C . THR A 1 94 ? 27.156 20.566 -71.318 1.00 68.31 94 THR A C 1
ATOM 744 O O . THR A 1 94 ? 26.724 21.609 -71.801 1.00 68.31 94 THR A O 1
ATOM 747 N N . VAL A 1 95 ? 28.141 19.875 -71.905 1.00 70.31 95 VAL A N 1
ATOM 748 C CA . VAL A 1 95 ? 28.810 20.325 -73.141 1.00 70.31 95 VAL A CA 1
ATOM 749 C C . VAL A 1 95 ? 27.830 20.402 -74.316 1.00 70.31 95 VAL A C 1
ATOM 751 O O . VAL A 1 95 ? 27.823 21.393 -75.047 1.00 70.31 95 VAL A O 1
ATOM 754 N N . GLU A 1 96 ? 26.964 19.397 -74.478 1.00 70.00 96 GLU A N 1
ATOM 755 C CA . GLU A 1 96 ? 25.893 19.416 -75.483 1.00 70.00 96 GLU A CA 1
ATOM 756 C C . GLU A 1 96 ? 24.935 20.599 -75.253 1.00 70.00 96 GLU A C 1
ATOM 758 O O . GLU A 1 96 ? 24.588 21.308 -76.196 1.00 70.00 96 GLU A O 1
ATOM 763 N N . SER A 1 97 ? 24.549 20.865 -74.004 1.00 66.50 97 SER A N 1
ATOM 764 C CA . SER A 1 97 ? 23.632 21.956 -73.651 1.00 66.50 97 SER A CA 1
ATOM 765 C C . SER A 1 97 ? 24.214 23.338 -73.936 1.00 66.50 97 SER A C 1
ATOM 767 O O . SER A 1 97 ? 23.533 24.177 -74.532 1.00 66.50 97 SER A O 1
ATOM 769 N N . SER A 1 98 ? 25.484 23.560 -73.596 1.00 67.38 98 SER A N 1
ATOM 770 C CA . SER A 1 98 ? 26.198 24.808 -73.890 1.00 67.38 98 SER A CA 1
ATOM 771 C C . SER A 1 98 ? 26.359 25.052 -75.390 1.00 67.38 98 SER A C 1
ATOM 773 O O . SER A 1 98 ? 26.251 26.194 -75.838 1.00 67.38 98 SER A O 1
ATOM 775 N N . ALA A 1 99 ? 26.542 23.995 -76.189 1.00 67.69 99 ALA A N 1
ATOM 776 C CA . ALA A 1 99 ? 26.641 24.115 -77.642 1.00 67.69 99 ALA A CA 1
ATOM 777 C C . ALA A 1 99 ? 25.327 24.586 -78.296 1.00 67.69 99 ALA A C 1
ATOM 779 O O . ALA A 1 99 ? 25.362 25.350 -79.261 1.00 67.69 99 ALA A O 1
ATOM 780 N N . TYR A 1 100 ? 24.169 24.161 -77.778 1.00 65.81 100 TYR A N 1
ATOM 781 C CA . TYR A 1 100 ? 22.868 24.495 -78.370 1.00 65.81 100 TYR A CA 1
ATOM 782 C C . TYR A 1 100 ? 22.231 25.774 -77.817 1.00 65.81 100 TYR A C 1
ATOM 784 O O . TYR A 1 100 ? 21.614 26.531 -78.570 1.00 65.81 100 TYR A O 1
ATOM 792 N N . LEU A 1 101 ? 22.347 26.017 -76.512 1.00 64.31 101 LEU A N 1
ATOM 793 C CA . LEU A 1 101 ? 21.630 27.098 -75.825 1.00 64.31 101 LEU A CA 1
ATOM 794 C C . LEU A 1 101 ? 22.499 28.340 -75.587 1.00 64.31 101 LEU A C 1
ATOM 796 O O . LEU A 1 101 ? 21.983 29.391 -75.204 1.00 64.31 101 LEU A O 1
ATOM 800 N N . GLY A 1 102 ? 23.791 28.248 -75.906 1.00 62.94 102 GLY A N 1
ATOM 801 C CA . GLY A 1 102 ? 24.785 29.266 -75.597 1.00 62.94 102 GLY A CA 1
ATOM 802 C C . GLY A 1 102 ? 25.397 29.058 -74.214 1.00 62.94 102 GLY A C 1
ATOM 803 O O . GLY A 1 102 ? 24.837 28.366 -73.361 1.00 62.94 102 GLY A O 1
ATOM 804 N N . GLU A 1 103 ? 26.564 29.670 -74.017 1.00 63.00 103 GLU A N 1
ATOM 805 C CA . GLU A 1 103 ? 27.410 29.478 -72.836 1.00 63.00 103 GLU A CA 1
ATOM 806 C C . GLU A 1 103 ? 26.679 29.831 -71.535 1.00 63.00 103 GLU A C 1
ATOM 808 O O . GLU A 1 103 ? 26.743 29.068 -70.586 1.00 63.00 103 GLU A O 1
ATOM 813 N N . GLU A 1 104 ? 25.873 30.889 -71.517 1.00 62.72 104 GLU A N 1
ATOM 814 C CA . GLU A 1 104 ? 25.182 31.342 -70.301 1.00 62.72 104 GLU A CA 1
ATOM 815 C C . GLU A 1 104 ? 24.091 30.361 -69.829 1.00 62.72 104 GLU A C 1
ATOM 817 O O . GLU A 1 104 ? 24.068 29.940 -68.679 1.00 62.72 104 GLU A O 1
ATOM 822 N N . ILE A 1 105 ? 23.209 29.887 -70.718 1.00 64.94 105 ILE A N 1
ATOM 823 C CA . ILE A 1 105 ? 22.128 28.964 -70.315 1.00 64.94 105 ILE A CA 1
ATOM 824 C C . ILE A 1 105 ? 22.661 27.543 -70.081 1.00 64.94 105 ILE A C 1
ATOM 826 O O . ILE A 1 105 ? 22.232 26.865 -69.146 1.00 64.94 105 ILE A O 1
ATOM 830 N N . GLY A 1 106 ? 23.582 27.071 -70.925 1.00 61.72 106 GLY A N 1
ATOM 831 C CA . GLY A 1 106 ? 24.141 25.726 -70.791 1.00 61.72 106 GLY A CA 1
ATOM 832 C C . GLY A 1 106 ? 25.164 25.597 -69.662 1.00 61.72 106 GLY A C 1
ATOM 833 O O . GLY A 1 106 ? 25.134 24.607 -68.930 1.00 61.72 106 GLY A O 1
ATOM 834 N N . SER A 1 107 ? 26.037 26.595 -69.491 1.00 61.41 107 SER A N 1
ATOM 835 C CA . SER A 1 107 ? 27.122 26.557 -68.506 1.00 61.41 107 SER A CA 1
ATOM 836 C C . SER A 1 107 ? 26.752 27.146 -67.152 1.00 61.41 107 SER A C 1
ATOM 838 O O . SER A 1 107 ? 27.323 26.689 -66.171 1.00 61.41 107 SER A O 1
ATOM 840 N N . GLU A 1 108 ? 25.853 28.127 -67.057 1.00 63.38 108 GLU A N 1
ATOM 841 C CA . GLU A 1 108 ? 25.438 28.650 -65.747 1.00 63.38 108 GLU A CA 1
ATOM 842 C C . GLU A 1 108 ? 24.204 27.886 -65.270 1.00 63.38 108 GLU A C 1
ATOM 844 O O . GLU A 1 108 ? 24.295 27.090 -64.350 1.00 63.38 108 GLU A O 1
ATOM 849 N N . CYS A 1 109 ? 23.069 27.979 -65.964 1.00 64.50 109 CYS A N 1
ATOM 850 C CA . CYS A 1 109 ? 21.822 27.407 -65.443 1.00 64.50 109 CYS A CA 1
ATOM 851 C C . CYS A 1 109 ? 21.809 25.864 -65.383 1.00 64.50 109 CYS A C 1
ATOM 853 O O . CYS A 1 109 ? 21.451 25.283 -64.357 1.00 64.50 109 CYS A O 1
ATOM 855 N N . ILE A 1 110 ? 22.190 25.177 -66.466 1.00 66.50 110 ILE A N 1
ATOM 856 C CA . ILE A 1 110 ? 22.103 23.705 -66.528 1.00 66.50 110 ILE A CA 1
ATOM 857 C C . ILE A 1 110 ? 23.289 23.045 -65.816 1.00 66.50 110 ILE A C 1
ATOM 859 O O . ILE A 1 110 ? 23.087 22.100 -65.054 1.00 66.50 110 ILE A O 1
ATOM 863 N N . SER A 1 111 ? 24.514 23.537 -66.023 1.00 66.31 111 SER A N 1
ATOM 864 C CA . SER A 1 111 ? 25.699 22.991 -65.349 1.00 66.31 111 SER A CA 1
ATOM 865 C C . SER A 1 111 ? 25.634 23.163 -63.832 1.00 66.31 111 SER A C 1
ATOM 867 O O . SER A 1 111 ? 25.949 22.219 -63.113 1.00 66.31 111 SER A O 1
ATOM 869 N N . GLU A 1 112 ? 25.209 24.328 -63.332 1.00 69.88 112 GLU A N 1
ATOM 870 C CA . GLU A 1 112 ? 25.132 24.591 -61.891 1.00 69.88 112 GLU A CA 1
ATOM 871 C C . GLU A 1 112 ? 24.050 23.730 -61.238 1.00 69.88 112 GLU A C 1
ATOM 873 O O . GLU A 1 112 ? 24.343 23.030 -60.275 1.00 69.88 112 GLU A O 1
ATOM 878 N N . MET A 1 113 ? 22.854 23.643 -61.833 1.00 70.69 113 MET A N 1
ATOM 879 C CA . MET A 1 113 ? 21.777 22.785 -61.324 1.00 70.69 113 MET A CA 1
ATOM 880 C C . MET A 1 113 ? 22.171 21.298 -61.299 1.00 70.69 113 MET A C 1
ATOM 882 O O . MET A 1 113 ? 21.878 20.585 -60.337 1.00 70.69 113 MET A O 1
ATOM 886 N N . LEU A 1 114 ? 22.848 20.812 -62.346 1.00 67.44 114 LEU A N 1
ATOM 887 C CA . LEU A 1 114 ? 23.323 19.428 -62.413 1.00 67.44 114 LEU A CA 1
ATOM 888 C C . LEU A 1 114 ? 24.483 19.165 -61.449 1.00 67.44 114 LEU A C 1
ATOM 890 O O . LEU A 1 114 ? 24.519 18.111 -60.818 1.00 67.44 114 LEU A O 1
ATOM 894 N N . SER A 1 115 ? 25.420 20.104 -61.331 1.00 67.38 115 SER A N 1
ATOM 895 C CA . SER A 1 115 ? 26.586 20.002 -60.452 1.00 67.38 115 SER A CA 1
ATOM 896 C C . SER A 1 115 ? 26.191 20.083 -58.978 1.00 67.38 115 SER A C 1
ATOM 898 O O . SER A 1 115 ? 26.634 19.257 -58.185 1.00 67.38 115 SER A O 1
ATOM 900 N N . GLU A 1 116 ? 25.310 21.011 -58.602 1.00 71.38 116 GLU A N 1
ATOM 901 C CA . GLU A 1 116 ? 24.809 21.166 -57.233 1.00 71.38 116 GLU A CA 1
ATOM 902 C C . GLU A 1 116 ? 23.919 19.984 -56.827 1.00 71.38 116 GLU A C 1
ATOM 904 O O . GLU A 1 116 ? 24.115 19.400 -55.758 1.00 71.38 116 GLU A O 1
ATOM 909 N N . GLY A 1 117 ? 23.010 19.550 -57.710 1.00 66.69 117 GLY A N 1
ATOM 910 C CA . GLY A 1 117 ? 22.182 18.363 -57.488 1.00 66.69 117 GLY A CA 1
ATOM 911 C C . GLY A 1 117 ? 23.011 17.082 -57.345 1.00 66.69 117 GLY A C 1
ATOM 912 O O . GLY A 1 117 ? 22.780 16.291 -56.428 1.00 66.69 117 GLY A O 1
ATOM 913 N N . LEU A 1 118 ? 24.027 16.897 -58.197 1.00 66.06 118 LEU A N 1
ATOM 914 C CA . LEU A 1 118 ? 24.973 15.784 -58.089 1.00 66.06 118 LEU A CA 1
ATOM 915 C C . LEU A 1 118 ? 25.816 15.887 -56.810 1.00 66.06 118 LEU A C 1
ATOM 917 O O . LEU A 1 118 ? 25.997 14.883 -56.128 1.00 66.06 118 LEU A O 1
ATOM 921 N N . SER A 1 119 ? 26.301 17.079 -56.457 1.00 66.81 119 SER A N 1
ATOM 922 C CA . SER A 1 119 ? 27.101 17.317 -55.251 1.00 66.81 119 SER A CA 1
ATOM 923 C C . SER A 1 119 ? 26.315 16.982 -53.982 1.00 66.81 119 SER A C 1
ATOM 925 O O . SER A 1 119 ? 26.783 16.196 -53.162 1.00 66.81 119 SER A O 1
ATOM 927 N N . SER A 1 120 ? 25.080 17.474 -53.857 1.00 69.44 120 SER A N 1
ATOM 928 C CA . SER A 1 120 ? 24.205 17.177 -52.717 1.00 69.44 120 SER A CA 1
ATOM 929 C C . SER A 1 120 ? 23.836 15.688 -52.634 1.00 69.44 120 SER A C 1
ATOM 931 O O . SER A 1 120 ? 23.829 15.093 -51.551 1.00 69.44 120 SER A O 1
ATOM 933 N N . ALA A 1 121 ? 23.587 15.036 -53.776 1.00 63.19 121 ALA A N 1
ATOM 934 C CA . ALA A 1 121 ? 23.318 13.600 -53.825 1.00 63.19 121 ALA A CA 1
ATOM 935 C C . ALA A 1 121 ? 24.546 12.755 -53.433 1.00 63.19 121 ALA A C 1
ATOM 937 O O . ALA A 1 121 ? 24.404 11.746 -52.733 1.00 63.19 121 ALA A O 1
ATOM 938 N N . LEU A 1 122 ? 25.748 13.173 -53.847 1.00 64.31 122 LEU A N 1
ATOM 939 C CA . LEU A 1 122 ? 27.011 12.559 -53.437 1.00 64.31 122 LEU A CA 1
ATOM 940 C C . LEU A 1 122 ? 27.288 12.800 -51.947 1.00 64.31 122 LEU A C 1
ATOM 942 O O . LEU A 1 122 ? 27.690 11.875 -51.247 1.00 64.31 122 LEU A O 1
ATOM 946 N N . GLU A 1 123 ? 27.022 13.992 -51.424 1.00 63.69 123 GLU A N 1
ATOM 947 C CA . GLU A 1 123 ? 27.217 14.297 -50.007 1.00 63.69 123 GLU A CA 1
ATOM 948 C C . GLU A 1 123 ? 26.269 13.492 -49.105 1.00 63.69 123 GLU A C 1
ATOM 950 O O . GLU A 1 123 ? 26.701 12.857 -48.145 1.00 63.69 123 GLU A O 1
ATOM 955 N N . SER A 1 124 ? 24.982 13.447 -49.435 1.00 60.97 124 SER A N 1
ATOM 956 C CA . SER A 1 124 ? 23.974 12.787 -48.597 1.00 60.97 124 SER A CA 1
ATOM 957 C C . SER A 1 124 ? 24.052 11.259 -48.626 1.00 60.97 124 SER A C 1
ATOM 959 O O . SER A 1 124 ? 23.903 10.619 -47.588 1.00 60.97 124 SER A O 1
ATOM 961 N N . ASN A 1 125 ? 24.309 10.655 -49.790 1.00 57.22 125 ASN A N 1
ATOM 962 C CA . ASN A 1 125 ? 24.273 9.197 -49.934 1.00 57.22 125 ASN A CA 1
ATOM 963 C C . ASN A 1 125 ? 25.668 8.576 -49.981 1.00 57.22 125 ASN A C 1
ATOM 965 O O . ASN A 1 125 ? 25.921 7.553 -49.344 1.00 57.22 125 ASN A O 1
ATOM 969 N N . TYR A 1 126 ? 26.586 9.176 -50.739 1.00 60.38 126 TYR A N 1
ATOM 970 C CA . TYR A 1 126 ? 27.886 8.570 -51.008 1.00 60.38 126 TYR A CA 1
ATOM 971 C C . TYR A 1 126 ? 28.904 8.872 -49.911 1.00 60.38 126 TYR A C 1
ATOM 973 O O . TYR A 1 126 ? 29.560 7.943 -49.440 1.00 60.38 126 TYR A O 1
ATOM 981 N N . ASN A 1 127 ? 28.984 10.114 -49.418 1.00 60.62 127 ASN A N 1
ATOM 982 C CA . ASN A 1 127 ? 29.818 10.406 -48.251 1.00 60.62 127 ASN A CA 1
ATOM 983 C C . ASN A 1 127 ? 29.308 9.645 -47.023 1.00 60.62 127 ASN A C 1
ATOM 985 O O . ASN A 1 127 ? 30.125 9.096 -46.291 1.00 60.62 127 ASN A O 1
ATOM 989 N N . ALA A 1 128 ? 27.991 9.501 -46.841 1.00 60.06 128 ALA A N 1
ATOM 990 C CA . ALA A 1 128 ? 27.426 8.675 -45.772 1.00 60.06 128 ALA A CA 1
ATOM 991 C C . ALA A 1 128 ? 27.777 7.178 -45.920 1.00 60.06 128 ALA A C 1
ATOM 993 O O . ALA A 1 128 ? 28.167 6.529 -44.943 1.00 60.06 128 ALA A O 1
ATOM 994 N N . ALA A 1 129 ? 27.701 6.617 -47.133 1.00 58.56 129 ALA A N 1
ATOM 995 C CA . ALA A 1 129 ? 28.079 5.227 -47.398 1.00 58.56 129 ALA A CA 1
ATOM 996 C C . ALA A 1 129 ? 29.586 4.987 -47.218 1.00 58.56 129 ALA A C 1
ATOM 998 O O . ALA A 1 129 ? 29.983 4.003 -46.592 1.00 58.56 129 ALA A O 1
ATOM 999 N N . LEU A 1 130 ? 30.432 5.899 -47.707 1.00 58.72 130 LEU A N 1
ATOM 1000 C CA . LEU A 1 130 ? 31.879 5.843 -47.511 1.00 58.72 130 LEU A CA 1
ATOM 1001 C C . LEU A 1 130 ? 32.253 5.987 -46.041 1.00 58.72 130 LEU A C 1
ATOM 1003 O O . LEU A 1 130 ? 33.058 5.200 -45.559 1.00 58.72 130 LEU A O 1
ATOM 1007 N N . GLN A 1 131 ? 31.654 6.934 -45.317 1.00 63.44 131 GLN A N 1
ATOM 1008 C CA . GLN A 1 131 ? 31.842 7.060 -43.874 1.00 63.44 131 GLN A CA 1
ATOM 1009 C C . GLN A 1 131 ? 31.426 5.770 -43.173 1.00 63.44 131 GLN A C 1
ATOM 1011 O O . GLN A 1 131 ? 32.184 5.2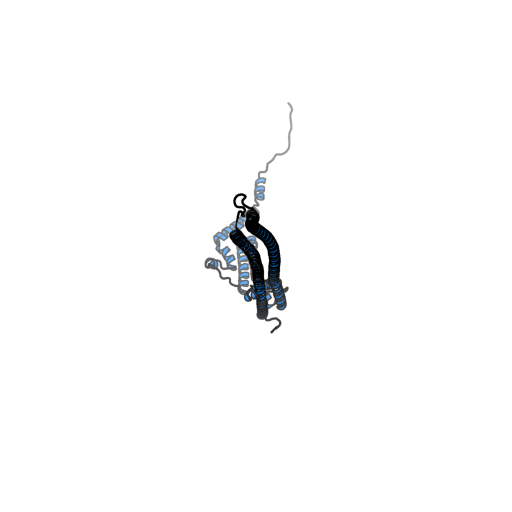62 -42.364 1.00 63.44 131 GLN A O 1
ATOM 1016 N N . THR A 1 132 ? 30.294 5.164 -43.532 1.00 62.84 132 THR A N 1
ATOM 1017 C CA . THR A 1 132 ? 29.870 3.886 -42.943 1.00 62.84 132 THR A CA 1
ATOM 1018 C C . THR A 1 132 ? 30.888 2.774 -43.210 1.00 62.84 132 THR A C 1
ATOM 1020 O O . THR A 1 132 ? 31.346 2.130 -42.273 1.00 62.84 132 THR A O 1
ATOM 1023 N N . ILE A 1 133 ? 31.305 2.565 -44.461 1.00 62.72 133 ILE A N 1
ATOM 1024 C CA . ILE A 1 133 ? 32.270 1.514 -44.828 1.00 62.72 133 ILE A CA 1
ATOM 1025 C C . ILE A 1 133 ? 33.625 1.748 -44.149 1.00 62.72 133 ILE A C 1
ATOM 1027 O O . ILE A 1 133 ? 34.185 0.841 -43.531 1.00 62.72 133 ILE A O 1
ATOM 1031 N N . LEU A 1 134 ? 34.154 2.970 -44.237 1.00 63.50 134 LEU A N 1
ATOM 1032 C CA . LEU A 1 134 ? 35.458 3.324 -43.684 1.00 63.50 134 LEU A CA 1
ATOM 1033 C C . LEU A 1 134 ? 35.444 3.302 -42.155 1.00 63.50 134 LEU A C 1
ATOM 1035 O O . LEU A 1 134 ? 36.394 2.803 -41.561 1.00 63.50 134 LEU A O 1
ATOM 1039 N N . ASN A 1 135 ? 34.369 3.755 -41.513 1.00 66.69 135 ASN A N 1
ATOM 1040 C CA . ASN A 1 135 ? 34.262 3.752 -40.057 1.00 66.69 135 ASN A CA 1
ATOM 1041 C C . ASN A 1 135 ? 34.036 2.343 -39.500 1.00 66.69 135 ASN A C 1
ATOM 1043 O O . ASN A 1 135 ? 34.561 2.028 -38.434 1.00 66.69 135 ASN A O 1
ATOM 1047 N N . VAL A 1 136 ? 33.318 1.470 -40.217 1.00 66.56 136 VAL A N 1
ATOM 1048 C CA . VAL A 1 136 ? 33.176 0.059 -39.825 1.00 66.56 136 VAL A CA 1
ATOM 1049 C C . VAL A 1 136 ? 34.514 -0.672 -39.963 1.00 66.56 136 VAL A C 1
ATOM 1051 O O . VAL A 1 136 ? 34.875 -1.433 -39.075 1.00 66.56 136 VAL A O 1
ATOM 1054 N N . TRP A 1 137 ? 35.280 -0.447 -41.036 1.00 60.78 137 TRP A N 1
ATOM 1055 C CA . TRP A 1 137 ? 36.511 -1.214 -41.295 1.00 60.78 137 TRP A CA 1
ATOM 1056 C C . TRP A 1 137 ? 37.776 -0.634 -40.663 1.00 60.78 137 TRP A C 1
ATOM 1058 O O . TRP A 1 137 ? 38.686 -1.383 -40.319 1.00 60.78 137 TRP A O 1
ATOM 1068 N N . ARG A 1 138 ? 37.874 0.692 -40.549 1.00 57.25 138 ARG A N 1
ATOM 1069 C CA . ARG A 1 138 ? 39.071 1.397 -40.060 1.00 57.25 138 ARG A CA 1
ATOM 1070 C C . ARG A 1 138 ? 38.824 2.221 -38.798 1.00 57.25 138 ARG A C 1
ATOM 1072 O O . ARG A 1 138 ? 39.792 2.670 -38.191 1.00 57.25 138 ARG A O 1
ATOM 1079 N N . GLY A 1 139 ? 37.568 2.371 -38.377 1.00 57.72 139 GLY A N 1
ATOM 1080 C CA . GLY A 1 139 ? 37.196 3.223 -37.252 1.00 57.72 139 GLY A CA 1
ATOM 1081 C C . GLY A 1 139 ? 37.109 4.705 -37.626 1.00 57.72 139 GLY A C 1
ATOM 1082 O O . GLY A 1 139 ? 37.836 5.179 -38.496 1.00 57.72 139 GLY A O 1
ATOM 1083 N N . ALA A 1 140 ? 36.227 5.443 -36.947 1.00 57.59 140 ALA A N 1
ATOM 1084 C CA . ALA A 1 140 ? 36.099 6.899 -37.078 1.00 57.59 140 ALA A CA 1
ATOM 1085 C C . ALA A 1 140 ? 36.786 7.628 -35.911 1.00 57.59 140 ALA A C 1
ATOM 1087 O O . ALA A 1 140 ? 36.598 7.249 -34.749 1.00 57.59 140 ALA A O 1
ATOM 1088 N N . LEU A 1 141 ? 37.517 8.708 -36.199 1.00 51.97 141 LEU A N 1
ATOM 1089 C CA . LEU A 1 141 ? 38.028 9.660 -35.207 1.00 51.97 141 LEU A CA 1
ATOM 1090 C C . LEU A 1 141 ? 37.494 11.071 -35.533 1.00 51.97 141 LEU A C 1
ATOM 1092 O O . LEU A 1 141 ? 37.611 11.479 -36.688 1.00 51.97 141 LEU A O 1
ATOM 1096 N N . PRO A 1 142 ? 36.973 11.838 -34.554 1.00 54.00 142 PRO A N 1
ATOM 1097 C CA . PRO A 1 142 ? 36.728 11.456 -33.165 1.00 54.00 142 PRO A CA 1
ATOM 1098 C C . PRO A 1 142 ? 35.504 10.530 -33.024 1.00 54.00 142 PRO A C 1
ATOM 1100 O O . PRO A 1 142 ? 34.580 10.585 -33.834 1.00 54.00 142 PRO A O 1
ATOM 1103 N N . PRO A 1 143 ? 35.480 9.664 -32.000 1.00 59.44 143 PRO A N 1
ATOM 1104 C CA . PRO A 1 143 ? 34.355 8.779 -31.765 1.00 59.44 143 PRO A CA 1
ATOM 1105 C C . PRO A 1 143 ? 33.164 9.558 -31.195 1.00 59.44 143 PRO A C 1
ATOM 1107 O O . PRO A 1 143 ? 33.201 9.971 -30.039 1.00 59.44 143 PRO A O 1
ATOM 1110 N N . ASP A 1 144 ? 32.094 9.741 -31.969 1.00 73.44 144 ASP A N 1
ATOM 1111 C CA . ASP A 1 144 ? 30.830 10.236 -31.411 1.00 73.44 144 ASP A CA 1
ATOM 1112 C C . ASP A 1 144 ? 30.152 9.137 -30.576 1.00 73.44 144 ASP A C 1
ATOM 1114 O O . ASP A 1 144 ? 29.383 8.318 -31.073 1.00 73.44 144 ASP A O 1
ATOM 1118 N N . LEU A 1 145 ? 30.486 9.085 -29.287 1.00 81.88 145 LEU A N 1
ATOM 1119 C CA . LEU A 1 145 ? 29.975 8.082 -28.347 1.00 81.88 145 LEU A CA 1
ATOM 1120 C C . LEU A 1 145 ? 28.557 8.389 -27.844 1.00 81.88 145 LEU A C 1
ATOM 1122 O O . LEU A 1 145 ? 27.955 7.539 -27.185 1.00 81.88 145 LEU A O 1
ATOM 1126 N N . SER A 1 146 ? 27.999 9.559 -28.173 1.00 86.56 146 SER A N 1
ATOM 1127 C CA . SER A 1 146 ? 26.663 9.961 -27.717 1.00 86.56 146 SER A CA 1
ATOM 1128 C C . SER A 1 146 ? 25.576 9.005 -28.221 1.00 86.56 146 SER A C 1
ATOM 1130 O O . SER A 1 146 ? 24.654 8.659 -27.482 1.00 86.56 146 SER A O 1
ATOM 1132 N N . VAL A 1 147 ? 25.735 8.481 -29.441 1.00 85.56 147 VAL A N 1
ATOM 1133 C CA . VAL A 1 147 ? 24.834 7.488 -30.041 1.00 85.56 147 VAL A CA 1
ATOM 1134 C C . VAL A 1 147 ? 24.871 6.164 -29.273 1.00 85.56 147 VAL A C 1
ATOM 1136 O O . VAL A 1 147 ? 23.827 5.548 -29.047 1.00 85.56 147 VAL A O 1
ATOM 1139 N N . ALA A 1 148 ? 26.057 5.740 -28.825 1.00 87.88 148 ALA A N 1
ATOM 1140 C CA . ALA A 1 148 ? 26.221 4.529 -28.026 1.00 87.88 148 ALA A CA 1
ATOM 1141 C C . ALA A 1 148 ? 25.593 4.683 -26.636 1.00 87.88 148 ALA A C 1
ATOM 1143 O O . ALA A 1 148 ? 24.857 3.804 -26.193 1.00 87.88 148 ALA A O 1
ATOM 1144 N N . GLN A 1 149 ? 25.788 5.835 -25.995 1.00 91.12 149 GLN A N 1
ATOM 1145 C CA . GLN A 1 149 ? 25.155 6.143 -24.715 1.00 91.12 149 GLN A CA 1
ATOM 1146 C C . GLN A 1 149 ? 23.624 6.218 -24.831 1.00 91.12 149 GLN A C 1
ATOM 1148 O O . GLN A 1 149 ? 22.907 5.645 -24.009 1.00 91.12 149 GLN A O 1
ATOM 1153 N N . ALA A 1 150 ? 23.108 6.861 -25.882 1.00 89.75 150 ALA A N 1
ATOM 1154 C CA . ALA A 1 150 ? 21.675 6.939 -26.153 1.00 89.75 150 ALA A CA 1
ATOM 1155 C C . ALA A 1 150 ? 21.056 5.561 -26.429 1.00 89.75 150 ALA A C 1
ATOM 1157 O O . ALA A 1 150 ? 19.937 5.298 -25.995 1.00 89.75 150 ALA A O 1
ATOM 1158 N N . LEU A 1 151 ? 21.775 4.664 -27.114 1.00 90.12 151 LEU A N 1
ATOM 1159 C CA . LEU A 1 151 ? 21.363 3.267 -27.279 1.00 90.12 151 LEU A CA 1
ATOM 1160 C C . LEU A 1 151 ? 21.381 2.502 -25.953 1.00 90.12 151 LEU A C 1
ATOM 1162 O O . LEU A 1 151 ? 20.428 1.774 -25.681 1.00 90.12 151 LEU A O 1
ATOM 1166 N N . GLY A 1 152 ? 22.401 2.713 -25.117 1.00 90.88 152 GLY A N 1
ATOM 1167 C CA . GLY A 1 152 ? 22.477 2.146 -23.769 1.00 90.88 152 GLY A CA 1
ATOM 1168 C C . GLY A 1 152 ? 21.256 2.502 -22.915 1.00 90.88 152 GLY A C 1
ATOM 1169 O O . GLY A 1 152 ? 20.703 1.636 -22.244 1.00 90.88 152 GLY A O 1
ATOM 1170 N N . MET A 1 153 ? 20.753 3.739 -23.017 1.00 91.50 153 MET A N 1
ATOM 1171 C CA . MET A 1 153 ? 19.561 4.183 -22.276 1.00 91.50 153 MET A CA 1
ATOM 1172 C C . MET A 1 153 ? 18.255 3.468 -22.659 1.00 91.50 153 MET A C 1
ATOM 1174 O O . MET A 1 153 ? 17.262 3.595 -21.950 1.00 91.50 153 MET A O 1
ATOM 1178 N N . ARG A 1 154 ? 18.222 2.738 -23.774 1.00 90.50 154 ARG A N 1
ATOM 1179 C CA . ARG A 1 154 ? 17.030 2.018 -24.263 1.00 90.50 154 ARG A CA 1
ATOM 1180 C C . ARG A 1 154 ? 17.321 0.552 -24.587 1.00 90.50 154 ARG A C 1
ATOM 1182 O O . ARG A 1 154 ? 16.597 -0.072 -25.364 1.00 90.50 154 ARG A O 1
ATOM 1189 N N . ILE A 1 155 ? 18.407 0.016 -24.035 1.00 89.94 155 ILE A N 1
ATOM 1190 C CA . ILE A 1 155 ? 18.946 -1.304 -24.377 1.00 89.94 155 ILE A CA 1
ATOM 1191 C C . ILE A 1 155 ? 18.006 -2.462 -23.996 1.00 89.94 155 ILE A C 1
ATOM 1193 O O . ILE A 1 155 ? 18.045 -3.523 -24.611 1.00 89.94 155 ILE A O 1
ATOM 1197 N N . ASP A 1 156 ? 17.102 -2.236 -23.042 1.00 85.88 156 ASP A N 1
ATOM 1198 C CA . ASP A 1 156 ? 15.993 -3.126 -22.685 1.00 85.88 156 ASP A CA 1
ATOM 1199 C C . ASP A 1 156 ? 15.019 -3.354 -23.851 1.00 85.88 156 ASP A C 1
ATOM 1201 O O . ASP A 1 156 ? 14.538 -4.468 -24.047 1.00 85.88 156 ASP A O 1
ATOM 1205 N N . THR A 1 157 ? 14.777 -2.329 -24.669 1.00 86.75 157 THR A N 1
ATOM 1206 C CA . THR A 1 157 ? 13.754 -2.355 -25.734 1.00 86.75 157 THR A CA 1
ATOM 1207 C C . THR A 1 157 ? 14.307 -2.573 -27.140 1.00 86.75 157 THR A C 1
ATOM 1209 O O . THR A 1 157 ? 13.562 -2.922 -28.055 1.00 86.75 157 THR A O 1
ATOM 1212 N N . VAL A 1 158 ? 15.606 -2.355 -27.339 1.00 87.81 158 VAL A N 1
ATOM 1213 C CA . VAL A 1 158 ? 16.220 -2.366 -28.668 1.00 87.81 158 VAL A CA 1
ATOM 1214 C C . VAL A 1 158 ? 16.679 -3.769 -29.079 1.00 87.81 158 VAL A C 1
ATOM 1216 O O . VAL A 1 158 ? 17.334 -4.476 -28.317 1.00 87.81 158 VAL A O 1
ATOM 1219 N N . GLU A 1 159 ? 16.395 -4.153 -30.330 1.00 87.44 159 GLU A N 1
ATOM 1220 C CA . GLU A 1 159 ? 16.931 -5.381 -30.928 1.00 87.44 159 GLU A CA 1
ATOM 1221 C C . GLU A 1 159 ? 18.445 -5.263 -31.173 1.00 87.44 159 GLU A C 1
ATOM 1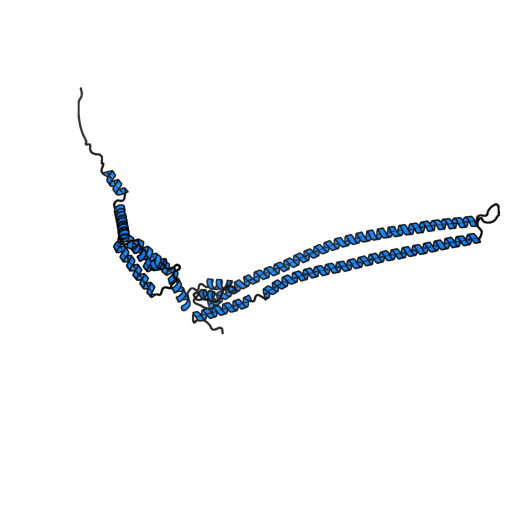223 O O . GLU A 1 159 ? 18.936 -4.279 -31.740 1.00 87.44 159 GLU A O 1
ATOM 1228 N N . THR A 1 160 ? 19.194 -6.311 -30.819 1.00 86.94 160 THR A N 1
ATOM 1229 C CA . THR A 1 160 ? 20.660 -6.329 -30.918 1.00 86.94 160 THR A CA 1
ATOM 1230 C C . THR A 1 160 ? 21.168 -6.147 -32.348 1.00 86.94 160 THR A C 1
ATOM 1232 O O . THR A 1 160 ? 22.189 -5.495 -32.555 1.00 86.94 160 THR A O 1
ATOM 1235 N N . LYS A 1 161 ? 20.456 -6.637 -33.371 1.00 84.00 161 LYS A N 1
ATOM 1236 C CA . LYS A 1 161 ? 20.849 -6.445 -34.781 1.00 84.00 161 LYS A CA 1
ATOM 1237 C C . LYS A 1 161 ? 20.762 -4.985 -35.215 1.00 84.00 161 LYS A C 1
ATOM 1239 O O . LYS A 1 161 ? 21.700 -4.474 -35.825 1.00 84.00 161 LYS A O 1
ATOM 1244 N N . TYR A 1 162 ? 19.667 -4.316 -34.864 1.00 85.62 162 TYR A N 1
ATOM 1245 C CA . TYR A 1 162 ? 19.492 -2.893 -35.135 1.00 85.62 162 TYR A CA 1
ATOM 1246 C C . TYR A 1 162 ? 20.552 -2.067 -34.401 1.00 85.62 162 TYR A C 1
ATOM 1248 O O . TYR A 1 162 ? 21.270 -1.296 -35.037 1.00 85.62 162 TYR A O 1
ATOM 1256 N N . ALA A 1 163 ? 20.738 -2.295 -33.097 1.00 87.38 163 ALA A N 1
ATOM 1257 C CA . ALA A 1 163 ? 21.788 -1.623 -32.333 1.00 87.38 163 ALA A CA 1
ATOM 1258 C C . ALA A 1 163 ? 23.183 -1.867 -32.934 1.00 87.38 163 ALA A C 1
ATOM 1260 O O . ALA A 1 163 ? 23.950 -0.922 -33.083 1.00 87.38 163 ALA A O 1
ATOM 1261 N N . THR A 1 164 ? 23.490 -3.092 -33.374 1.00 85.25 164 THR A N 1
ATOM 1262 C CA . THR A 1 164 ? 24.765 -3.402 -34.043 1.00 85.25 164 THR A CA 1
ATOM 1263 C C . THR A 1 164 ? 24.949 -2.577 -35.315 1.00 85.25 164 THR A C 1
ATOM 1265 O O . THR A 1 164 ? 26.027 -2.031 -35.516 1.00 85.25 164 THR A O 1
ATOM 1268 N N . SER A 1 165 ? 23.918 -2.442 -36.158 1.00 77.94 165 SER A N 1
ATOM 1269 C CA . SER A 1 165 ? 24.018 -1.668 -37.408 1.00 77.94 165 SER A CA 1
ATOM 1270 C C . SER A 1 165 ? 24.341 -0.189 -37.183 1.00 77.94 165 SER A C 1
ATOM 1272 O O . SER A 1 165 ? 25.027 0.417 -38.000 1.00 77.94 165 SER A O 1
ATOM 1274 N N . ILE A 1 166 ? 23.903 0.367 -36.050 1.00 82.19 166 ILE A N 1
ATOM 1275 C CA . ILE A 1 166 ? 24.172 1.755 -35.669 1.00 82.19 166 ILE A CA 1
ATOM 1276 C C . ILE A 1 166 ? 25.543 1.894 -35.008 1.00 82.19 166 ILE A C 1
ATOM 1278 O O . ILE A 1 166 ? 26.263 2.836 -35.308 1.00 82.19 166 ILE A O 1
ATOM 1282 N N . LEU A 1 167 ? 25.920 0.957 -34.135 1.00 83.50 167 LEU A N 1
ATOM 1283 C CA . LEU A 1 167 ? 27.175 1.011 -33.378 1.00 83.50 167 LEU A CA 1
ATOM 1284 C C . LEU A 1 167 ? 28.396 0.609 -34.211 1.00 83.50 167 LEU A C 1
ATOM 1286 O O . LEU A 1 167 ? 29.504 1.072 -33.951 1.00 83.50 167 LEU A O 1
ATOM 1290 N N . ALA A 1 168 ? 28.217 -0.249 -35.218 1.00 77.69 168 ALA A N 1
ATOM 1291 C CA . ALA A 1 168 ? 29.290 -0.720 -36.086 1.00 77.69 168 ALA A CA 1
ATOM 1292 C C . ALA A 1 168 ? 30.044 0.408 -36.819 1.00 77.69 168 ALA A C 1
ATOM 1294 O O . ALA A 1 168 ? 31.261 0.272 -36.941 1.00 77.69 168 ALA A O 1
ATOM 1295 N N . PRO A 1 169 ? 29.415 1.510 -37.272 1.00 75.25 169 PRO A N 1
ATOM 1296 C CA . PRO A 1 169 ? 30.123 2.695 -37.774 1.00 75.25 169 PRO A CA 1
ATOM 1297 C C . PRO A 1 169 ? 30.503 3.726 -36.693 1.00 75.25 169 PRO A C 1
ATOM 1299 O O . PRO A 1 169 ? 31.192 4.696 -37.001 1.00 75.25 169 PRO A O 1
ATOM 1302 N N . THR A 1 170 ? 30.079 3.567 -35.436 1.00 76.56 170 THR A N 1
ATOM 1303 C CA . THR A 1 170 ? 30.364 4.528 -34.357 1.00 76.56 170 THR A CA 1
ATOM 1304 C C . THR A 1 170 ? 31.738 4.289 -33.744 1.00 76.56 170 THR A C 1
ATOM 1306 O O . THR A 1 170 ? 32.011 3.177 -33.314 1.00 76.56 170 THR A O 1
ATOM 1309 N N . SER A 1 171 ? 32.567 5.324 -33.575 1.00 71.62 171 SER A N 1
ATOM 1310 C CA . SER A 1 171 ? 33.866 5.244 -32.876 1.00 71.62 171 SER A CA 1
ATOM 1311 C C . SER A 1 171 ? 34.913 4.326 -33.518 1.00 71.62 171 SER A C 1
ATOM 1313 O O . SER A 1 171 ? 34.606 3.329 -34.161 1.00 71.62 171 SER A O 1
ATOM 1315 N N . ALA A 1 172 ? 36.195 4.615 -33.301 1.00 67.69 172 ALA A N 1
ATOM 1316 C CA . ALA A 1 172 ? 37.286 3.723 -33.693 1.00 67.69 172 ALA A CA 1
ATOM 1317 C C . ALA A 1 172 ? 37.558 2.593 -32.685 1.00 67.69 172 ALA A C 1
ATOM 1319 O O . ALA A 1 172 ? 38.128 1.569 -33.052 1.00 67.69 172 ALA A O 1
ATOM 1320 N N . LEU A 1 173 ? 37.145 2.748 -31.423 1.00 75.00 173 LEU A N 1
ATOM 1321 C CA . LEU A 1 173 ? 37.621 1.919 -30.314 1.00 75.00 173 LEU A CA 1
ATOM 1322 C C . LEU A 1 173 ? 36.463 1.115 -29.691 1.00 75.00 173 LEU A C 1
ATOM 1324 O O . LEU A 1 173 ? 35.597 1.705 -29.049 1.00 75.00 173 LEU A O 1
ATOM 1328 N N . PRO A 1 174 ? 36.427 -0.226 -29.825 1.00 78.12 174 PRO A N 1
ATOM 1329 C CA . PRO A 1 174 ? 35.329 -1.038 -29.289 1.00 78.12 174 PRO A CA 1
ATOM 1330 C C . PRO A 1 174 ? 35.121 -0.911 -27.773 1.00 78.12 174 PRO A C 1
ATOM 1332 O O . PRO A 1 174 ? 33.988 -0.942 -27.303 1.00 78.12 174 PRO A O 1
ATOM 1335 N N . TYR A 1 175 ? 36.193 -0.739 -26.992 1.00 78.56 175 TYR A N 1
ATOM 1336 C CA . TYR A 1 175 ? 36.088 -0.601 -25.534 1.00 78.56 175 TYR A CA 1
ATOM 1337 C C . TYR A 1 175 ? 35.446 0.728 -25.105 1.00 78.56 175 TYR A C 1
ATOM 1339 O O . TYR A 1 175 ? 34.765 0.767 -24.086 1.00 78.56 175 TYR A O 1
ATOM 1347 N N . THR A 1 176 ? 35.599 1.807 -25.884 1.00 83.31 176 THR A N 1
ATOM 1348 C CA . THR A 1 176 ? 34.930 3.082 -25.574 1.00 83.31 176 THR A CA 1
ATOM 1349 C C . THR A 1 176 ? 33.442 3.031 -25.906 1.00 83.31 176 THR A C 1
ATOM 1351 O O . THR A 1 176 ? 32.641 3.660 -25.221 1.00 83.31 176 THR A O 1
ATOM 1354 N N . ILE A 1 177 ? 33.054 2.233 -26.909 1.00 86.00 177 ILE A N 1
ATOM 1355 C CA . ILE A 1 177 ? 31.645 1.938 -27.207 1.00 86.00 177 ILE A CA 1
ATOM 1356 C C . ILE A 1 177 ? 31.019 1.142 -26.059 1.00 86.00 177 ILE A C 1
ATOM 1358 O O . ILE A 1 177 ? 29.909 1.460 -25.640 1.00 86.00 177 ILE A O 1
ATOM 1362 N N . LEU A 1 178 ? 31.732 0.136 -25.538 1.00 87.38 178 LEU A N 1
ATOM 1363 C CA . LEU A 1 178 ? 31.282 -0.647 -24.386 1.00 87.38 178 LEU A CA 1
ATOM 1364 C C . LEU A 1 178 ? 31.043 0.244 -23.163 1.00 87.38 178 LEU A C 1
ATOM 1366 O O . LEU A 1 178 ? 29.968 0.180 -22.577 1.00 87.38 178 LEU A O 1
ATOM 1370 N N . GLU A 1 179 ? 32.004 1.104 -22.823 1.00 88.38 179 GLU A N 1
ATOM 1371 C CA . GLU A 1 179 ? 31.876 2.031 -21.692 1.00 88.38 179 GLU A CA 1
ATOM 1372 C C . GLU A 1 179 ? 30.654 2.950 -21.847 1.00 88.38 179 GLU A C 1
ATOM 1374 O O . GLU A 1 179 ? 29.842 3.076 -20.931 1.00 88.38 179 GLU A O 1
ATOM 1379 N N . ALA A 1 180 ? 30.458 3.529 -23.036 1.00 90.25 180 ALA A N 1
ATOM 1380 C CA . ALA A 1 180 ? 29.305 4.382 -23.315 1.00 90.25 180 ALA A CA 1
ATOM 1381 C C . ALA A 1 180 ? 27.967 3.620 -23.221 1.00 90.25 180 ALA A C 1
ATOM 1383 O O . ALA A 1 180 ? 26.994 4.146 -22.675 1.00 90.25 180 ALA A O 1
ATOM 1384 N N . LEU A 1 181 ? 27.909 2.371 -23.705 1.00 90.62 181 LEU A N 1
ATOM 1385 C CA . LEU A 1 181 ? 26.728 1.508 -23.579 1.00 90.62 181 LEU A CA 1
ATOM 1386 C C . LEU A 1 181 ? 26.408 1.194 -22.116 1.00 90.62 181 LEU A C 1
ATOM 1388 O O . LEU A 1 181 ? 25.248 1.294 -21.714 1.00 90.62 181 LEU A O 1
ATOM 1392 N N . VAL A 1 182 ? 27.425 0.847 -21.322 1.00 91.56 182 VAL A N 1
ATOM 1393 C CA . VAL A 1 182 ? 27.281 0.568 -19.887 1.00 91.56 182 VAL A CA 1
ATOM 1394 C C . VAL A 1 182 ? 26.810 1.817 -19.145 1.00 91.56 182 VAL A C 1
ATOM 1396 O O . VAL A 1 182 ? 25.870 1.738 -18.357 1.00 91.56 182 VAL A O 1
ATOM 1399 N N . GLN A 1 183 ? 27.382 2.987 -19.439 1.00 92.75 183 GLN A N 1
ATOM 1400 C CA . GLN A 1 183 ? 26.949 4.251 -18.845 1.00 92.75 183 GLN A CA 1
ATOM 1401 C C . GLN A 1 183 ? 25.480 4.566 -19.170 1.00 92.75 183 GLN A C 1
ATOM 1403 O O . GLN A 1 183 ? 24.712 4.939 -18.282 1.00 92.75 183 GLN A O 1
ATOM 1408 N N . GLY A 1 184 ? 25.063 4.386 -20.427 1.00 92.44 184 GLY A N 1
ATOM 1409 C CA . GLY A 1 184 ? 23.667 4.555 -20.832 1.00 92.44 184 GLY A CA 1
ATOM 1410 C C . GLY A 1 184 ? 22.724 3.576 -20.124 1.00 92.44 184 GLY A C 1
ATOM 1411 O O . GLY A 1 184 ? 21.670 3.982 -19.634 1.00 92.44 184 GLY A O 1
ATOM 1412 N N . ALA A 1 185 ? 23.118 2.307 -20.013 1.00 91.44 185 ALA A N 1
ATOM 1413 C CA . ALA A 1 185 ? 22.334 1.284 -19.325 1.00 91.44 185 ALA A CA 1
ATOM 1414 C C . ALA A 1 185 ? 22.206 1.566 -17.821 1.00 91.44 185 ALA A C 1
ATOM 1416 O O . ALA A 1 185 ? 21.114 1.449 -17.272 1.00 91.44 185 ALA A O 1
ATOM 1417 N N . ASN A 1 186 ? 23.274 2.032 -17.167 1.00 90.81 186 ASN A N 1
ATOM 1418 C CA . ASN A 1 186 ? 23.233 2.451 -15.764 1.00 90.81 186 ASN A CA 1
ATOM 1419 C C . ASN A 1 186 ? 22.254 3.613 -15.544 1.00 90.81 186 ASN A C 1
ATOM 1421 O O . ASN A 1 186 ? 21.473 3.582 -14.595 1.00 90.81 186 ASN A O 1
ATOM 1425 N N . ASN A 1 187 ? 22.228 4.602 -16.444 1.00 92.00 187 ASN A N 1
ATOM 1426 C CA . ASN A 1 187 ? 21.249 5.692 -16.382 1.00 92.00 187 ASN A CA 1
ATOM 1427 C C . ASN A 1 187 ? 19.810 5.179 -16.531 1.00 92.00 187 ASN A C 1
ATOM 1429 O O . ASN A 1 187 ? 18.909 5.644 -15.833 1.00 92.00 187 ASN A O 1
ATOM 1433 N N . ARG A 1 188 ? 19.584 4.202 -17.416 1.00 90.00 188 ARG A N 1
ATOM 1434 C CA . ARG A 1 188 ? 18.269 3.573 -17.581 1.00 90.00 188 ARG A CA 1
ATOM 1435 C C . ARG A 1 188 ? 17.849 2.790 -16.341 1.00 90.00 188 ARG A C 1
ATOM 1437 O O . ARG A 1 188 ? 16.706 2.922 -15.915 1.00 90.00 188 ARG A O 1
ATOM 1444 N N . ILE A 1 189 ? 18.760 2.020 -15.749 1.00 87.94 189 ILE A N 1
ATOM 1445 C CA . ILE A 1 189 ? 18.531 1.312 -14.484 1.00 87.94 189 ILE A CA 1
ATOM 1446 C C . ILE A 1 189 ? 18.144 2.322 -13.401 1.00 87.94 189 ILE A C 1
ATOM 1448 O O . ILE A 1 189 ? 17.097 2.163 -12.784 1.00 87.94 189 ILE A O 1
ATOM 1452 N N . ALA A 1 190 ? 18.905 3.406 -13.234 1.00 87.81 190 ALA A N 1
ATOM 1453 C CA . ALA A 1 190 ? 18.579 4.447 -12.263 1.00 87.81 190 ALA A CA 1
ATOM 1454 C C . ALA A 1 190 ? 17.163 5.019 -12.476 1.00 87.81 190 ALA A C 1
ATOM 1456 O O . ALA A 1 190 ? 16.392 5.095 -11.526 1.00 87.81 190 ALA A O 1
ATOM 1457 N N . GLN A 1 191 ? 16.769 5.328 -13.719 1.00 88.00 191 GLN A N 1
ATOM 1458 C CA . GLN A 1 191 ? 15.407 5.794 -14.026 1.00 88.00 191 GLN A CA 1
ATOM 1459 C C . GLN A 1 191 ? 14.316 4.780 -13.651 1.00 88.00 191 GLN A C 1
ATOM 1461 O O . GLN A 1 191 ? 13.237 5.176 -13.213 1.00 88.00 191 GLN A O 1
ATOM 1466 N N . LEU A 1 192 ? 14.566 3.482 -13.839 1.00 82.88 192 LEU A N 1
ATOM 1467 C CA . LEU A 1 192 ? 13.607 2.436 -13.480 1.00 82.88 192 LEU A CA 1
ATOM 1468 C C . LEU A 1 192 ? 13.480 2.297 -11.956 1.00 82.88 192 LEU A C 1
ATOM 1470 O O . LEU A 1 192 ? 12.364 2.298 -11.444 1.00 82.88 192 LEU A O 1
ATOM 1474 N N . TYR A 1 193 ? 14.603 2.239 -11.237 1.00 82.50 193 TYR A N 1
ATOM 1475 C CA . TYR A 1 193 ? 14.609 2.052 -9.783 1.00 82.50 193 TYR A CA 1
ATOM 1476 C C . TYR A 1 193 ? 14.122 3.287 -9.019 1.00 82.50 193 TYR A C 1
ATOM 1478 O O . TYR A 1 193 ? 13.301 3.139 -8.124 1.00 82.50 193 TYR A O 1
ATOM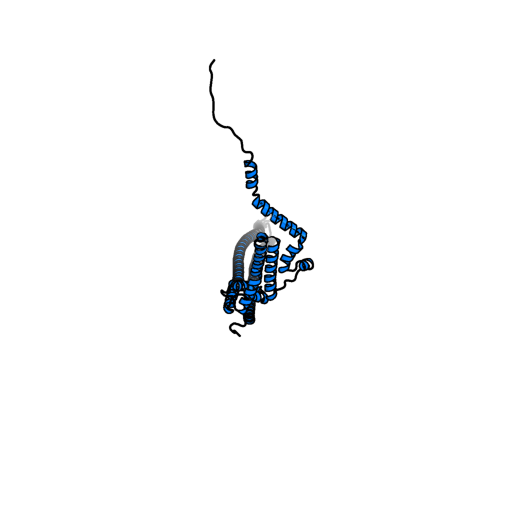 1486 N N . THR A 1 194 ? 14.514 4.508 -9.405 1.00 86.12 194 THR A N 1
ATOM 1487 C CA . THR A 1 194 ? 14.068 5.733 -8.709 1.00 86.12 194 THR A CA 1
ATOM 1488 C C . THR A 1 194 ? 12.545 5.889 -8.717 1.00 86.12 194 THR A C 1
ATOM 1490 O O . THR A 1 194 ? 11.960 6.279 -7.710 1.00 86.12 194 THR A O 1
ATOM 1493 N N . ASN A 1 195 ? 11.884 5.560 -9.831 1.00 81.25 195 ASN A N 1
ATOM 1494 C CA . ASN A 1 195 ? 10.423 5.618 -9.906 1.00 81.25 195 ASN A CA 1
ATOM 1495 C C . ASN A 1 195 ? 9.755 4.581 -8.989 1.00 81.25 195 ASN A C 1
ATOM 1497 O O . ASN A 1 195 ? 8.724 4.871 -8.384 1.00 81.25 195 ASN A O 1
ATOM 1501 N N . LEU A 1 196 ? 10.341 3.386 -8.876 1.00 78.75 196 LEU A N 1
ATOM 1502 C CA . LEU A 1 196 ? 9.828 2.314 -8.022 1.00 78.75 196 LEU A CA 1
ATOM 1503 C C . LEU A 1 196 ? 10.050 2.614 -6.539 1.00 78.75 196 LEU A C 1
ATOM 1505 O O . LEU A 1 196 ? 9.111 2.484 -5.758 1.00 78.75 196 LEU A O 1
ATOM 1509 N N . ASP A 1 197 ? 11.235 3.102 -6.167 1.00 82.06 197 ASP A N 1
ATOM 1510 C CA . ASP A 1 197 ? 11.535 3.548 -4.803 1.00 82.06 197 ASP A CA 1
ATOM 1511 C C . ASP A 1 197 ? 10.549 4.636 -4.357 1.00 82.06 197 ASP A C 1
ATOM 1513 O O . ASP A 1 197 ? 9.987 4.568 -3.263 1.00 82.06 197 ASP A O 1
ATOM 1517 N N . GLN A 1 198 ? 10.266 5.610 -5.230 1.00 86.00 198 GLN A N 1
ATOM 1518 C CA . GLN A 1 198 ? 9.287 6.653 -4.938 1.00 86.00 198 GLN A CA 1
ATOM 1519 C C . GLN A 1 198 ? 7.862 6.093 -4.797 1.00 86.00 198 GLN A C 1
ATOM 1521 O O . GLN A 1 198 ? 7.116 6.571 -3.942 1.00 86.00 198 GLN A O 1
ATOM 1526 N N . SER A 1 199 ? 7.482 5.080 -5.588 1.00 83.25 199 SER A N 1
ATOM 1527 C CA . SER A 1 199 ? 6.188 4.391 -5.442 1.00 83.25 199 SER A CA 1
ATOM 1528 C C . SER A 1 199 ? 6.065 3.740 -4.067 1.00 83.25 199 SER A C 1
ATOM 1530 O O . SER A 1 199 ? 5.109 4.017 -3.346 1.00 83.25 199 SER A O 1
ATOM 1532 N N . VAL A 1 200 ? 7.082 2.980 -3.646 1.00 83.12 200 VAL A N 1
ATOM 1533 C CA . VAL A 1 200 ? 7.102 2.311 -2.336 1.00 83.12 200 VAL A CA 1
ATOM 1534 C C . VAL A 1 200 ? 7.031 3.329 -1.194 1.00 83.12 200 VAL A C 1
ATOM 1536 O O . VAL A 1 200 ? 6.248 3.157 -0.260 1.00 83.12 200 VAL A O 1
ATOM 1539 N N . ILE A 1 201 ? 7.797 4.424 -1.269 1.00 87.38 201 ILE A N 1
ATOM 1540 C CA . ILE A 1 201 ? 7.745 5.511 -0.275 1.00 87.38 201 ILE A CA 1
ATOM 1541 C C . ILE A 1 201 ? 6.343 6.130 -0.210 1.00 87.38 201 ILE A C 1
ATOM 1543 O O . ILE A 1 201 ? 5.829 6.379 0.886 1.00 87.38 201 ILE A O 1
ATOM 1547 N N . ASN A 1 202 ? 5.698 6.357 -1.357 1.00 88.06 202 ASN A N 1
ATOM 1548 C CA . ASN A 1 202 ? 4.342 6.898 -1.407 1.00 88.06 202 ASN A CA 1
ATOM 1549 C C . ASN A 1 202 ? 3.335 5.926 -0.773 1.00 88.06 202 ASN A C 1
ATOM 1551 O O . ASN A 1 202 ? 2.533 6.347 0.059 1.00 88.06 202 ASN A O 1
ATOM 1555 N N . THR A 1 203 ? 3.412 4.630 -1.088 1.00 83.50 203 THR A N 1
ATOM 1556 C CA . THR A 1 203 ? 2.547 3.590 -0.508 1.00 83.50 203 THR A CA 1
ATOM 1557 C C . THR A 1 203 ? 2.742 3.469 1.007 1.00 83.50 203 THR A C 1
ATOM 1559 O O . THR A 1 203 ? 1.764 3.397 1.753 1.00 83.50 203 THR A O 1
ATOM 1562 N N . LEU A 1 204 ? 3.984 3.523 1.502 1.00 85.19 204 LEU A N 1
ATOM 1563 C CA . LEU A 1 204 ? 4.281 3.545 2.941 1.00 85.19 204 LEU A CA 1
ATOM 1564 C C . LEU A 1 204 ? 3.741 4.805 3.628 1.00 85.19 204 LEU A C 1
ATOM 1566 O O . LEU A 1 204 ? 3.211 4.732 4.737 1.00 85.19 204 LEU A O 1
ATOM 1570 N N . THR A 1 205 ? 3.837 5.957 2.967 1.00 88.75 205 THR A N 1
ATOM 1571 C CA . THR A 1 205 ? 3.264 7.209 3.479 1.00 88.75 205 THR A CA 1
ATOM 1572 C C . THR A 1 205 ? 1.745 7.097 3.590 1.00 88.75 205 THR A C 1
ATOM 1574 O O . THR A 1 205 ? 1.187 7.390 4.644 1.00 88.75 205 THR A O 1
ATOM 1577 N N . ILE A 1 206 ? 1.089 6.578 2.549 1.00 84.31 206 ILE A N 1
ATOM 1578 C CA . ILE A 1 206 ? -0.350 6.290 2.525 1.00 84.31 206 ILE A CA 1
ATOM 1579 C C . ILE A 1 206 ? -0.733 5.339 3.667 1.00 84.31 206 ILE A C 1
ATOM 1581 O O . ILE A 1 206 ? -1.679 5.634 4.398 1.00 84.31 206 ILE A O 1
ATOM 1585 N N . LYS A 1 207 ? 0.023 4.248 3.874 1.00 84.12 207 LYS A N 1
ATOM 1586 C CA . LYS A 1 207 ? -0.179 3.316 4.998 1.00 84.12 207 LYS A CA 1
ATOM 1587 C C . LYS A 1 207 ? -0.211 4.068 6.326 1.00 84.12 207 LYS A C 1
ATOM 1589 O O . LYS A 1 207 ? -1.166 3.923 7.081 1.00 84.12 207 LYS A O 1
ATOM 1594 N N . ASN A 1 208 ? 0.805 4.886 6.592 1.00 85.12 208 ASN A N 1
ATOM 1595 C CA . ASN A 1 208 ? 0.901 5.639 7.841 1.00 85.12 208 ASN A CA 1
ATOM 1596 C C . ASN A 1 208 ? -0.249 6.639 8.003 1.00 85.12 208 ASN A C 1
ATOM 1598 O O . ASN A 1 208 ? -0.853 6.696 9.070 1.00 85.12 208 ASN A O 1
ATOM 1602 N N . THR A 1 209 ? -0.591 7.393 6.956 1.00 88.75 209 THR A N 1
ATOM 1603 C CA . THR A 1 209 ? -1.691 8.366 7.004 1.00 88.75 209 THR A CA 1
ATOM 1604 C C . THR A 1 209 ? -3.034 7.699 7.299 1.00 88.75 209 THR A C 1
ATOM 1606 O O . THR A 1 209 ? -3.761 8.165 8.175 1.00 88.75 209 THR A O 1
ATOM 1609 N N . TYR A 1 210 ? -3.363 6.598 6.619 1.00 84.94 210 TYR A N 1
ATOM 1610 C CA . TYR A 1 210 ? -4.630 5.901 6.851 1.00 84.94 210 TYR A CA 1
ATOM 1611 C C . TYR A 1 210 ? -4.663 5.156 8.188 1.00 84.94 210 TYR A C 1
ATOM 1613 O O . TYR A 1 210 ? -5.703 5.170 8.840 1.00 84.94 210 TYR A O 1
ATOM 1621 N N . LEU A 1 211 ? -3.547 4.571 8.645 1.00 83.06 211 LEU A N 1
ATOM 1622 C CA . LEU A 1 211 ? -3.470 3.989 9.992 1.00 83.06 211 LEU A CA 1
ATOM 1623 C C . LEU A 1 211 ? -3.769 5.035 11.064 1.00 83.06 211 LEU A C 1
ATOM 1625 O O . LEU A 1 211 ? -4.580 4.781 11.948 1.00 83.06 211 LEU A O 1
ATOM 1629 N N . ILE A 1 212 ? -3.155 6.217 10.966 1.00 85.38 212 ILE A N 1
ATOM 1630 C CA . ILE A 1 212 ? -3.409 7.317 11.903 1.00 85.38 212 ILE A CA 1
ATOM 1631 C C . ILE A 1 212 ? -4.880 7.740 11.837 1.00 85.38 212 ILE A C 1
ATOM 1633 O O . ILE A 1 212 ? -5.531 7.814 12.873 1.00 85.38 212 ILE A O 1
ATOM 1637 N N . SER A 1 213 ? -5.432 7.935 10.636 1.00 88.31 213 SER A N 1
ATOM 1638 C CA . SER A 1 213 ? -6.838 8.323 10.467 1.00 88.31 213 SER A CA 1
ATOM 1639 C C . SER A 1 213 ? -7.812 7.292 11.050 1.00 88.31 213 SER A C 1
ATOM 1641 O O . SER A 1 213 ? -8.793 7.668 11.691 1.00 88.31 213 SER A O 1
ATOM 1643 N N . HIS A 1 214 ? -7.545 5.996 10.876 1.00 85.06 214 HIS A N 1
ATOM 1644 C CA . HIS A 1 214 ? -8.366 4.946 11.472 1.00 85.06 214 HIS A CA 1
ATOM 1645 C C . HIS A 1 214 ? -8.220 4.884 12.992 1.00 85.06 214 HIS A C 1
ATOM 1647 O O . HIS A 1 214 ? -9.226 4.697 13.667 1.00 85.06 214 HIS A O 1
ATOM 1653 N N . LEU A 1 215 ? -7.023 5.100 13.544 1.00 83.81 215 LEU A N 1
ATOM 1654 C CA . LEU A 1 215 ? -6.826 5.197 14.994 1.00 83.81 215 LEU A CA 1
ATOM 1655 C C . LEU A 1 215 ? -7.564 6.401 15.595 1.00 83.81 215 LEU A C 1
ATOM 1657 O O . LEU A 1 215 ? -8.167 6.283 16.659 1.00 83.81 215 LEU A O 1
ATOM 1661 N N . GLU A 1 216 ? -7.564 7.546 14.912 1.00 88.75 216 GLU A N 1
ATOM 1662 C CA . GLU A 1 216 ? -8.326 8.726 15.332 1.00 88.75 216 GLU A CA 1
ATOM 1663 C C . GLU A 1 216 ? -9.837 8.467 15.296 1.00 88.75 216 GLU A C 1
ATOM 1665 O O . GLU A 1 216 ? -10.538 8.758 16.268 1.00 88.75 216 GLU A O 1
ATOM 1670 N N . ALA A 1 217 ? -10.340 7.877 14.207 1.00 87.50 217 ALA A N 1
ATOM 1671 C CA . ALA A 1 217 ? -11.747 7.500 14.082 1.00 87.50 217 ALA A CA 1
ATOM 1672 C C . ALA A 1 217 ? -12.157 6.468 15.144 1.00 87.50 217 ALA A C 1
ATOM 1674 O O . ALA A 1 217 ? -13.229 6.587 15.734 1.00 87.50 217 ALA A O 1
ATOM 1675 N N . LEU A 1 218 ? -11.282 5.500 15.441 1.00 84.62 218 LEU A N 1
ATOM 1676 C CA . LEU A 1 218 ? -11.474 4.540 16.523 1.00 84.62 218 LEU A CA 1
ATOM 1677 C C . LEU A 1 218 ? -11.579 5.247 17.877 1.00 84.62 218 LEU A C 1
ATOM 1679 O O . LEU A 1 218 ? -12.483 4.955 18.653 1.00 84.62 218 LEU A O 1
ATOM 1683 N N . GLY A 1 219 ? -10.692 6.206 18.152 1.00 85.38 219 GLY A N 1
ATOM 1684 C CA . GLY A 1 219 ? -10.744 7.007 19.374 1.00 85.38 219 GLY A CA 1
ATOM 1685 C C . GLY A 1 219 ? -12.071 7.759 19.525 1.00 85.38 219 GLY A C 1
ATOM 1686 O O . GLY A 1 219 ? -12.657 7.763 20.606 1.00 85.38 219 GLY A O 1
ATOM 1687 N N . GLN A 1 220 ? -12.588 8.338 18.437 1.00 90.12 220 GLN A N 1
ATOM 1688 C CA . GLN A 1 220 ? -13.903 8.992 18.435 1.00 90.12 220 GLN A CA 1
ATOM 1689 C C . GLN A 1 220 ? -15.051 8.000 18.656 1.00 90.12 220 GLN A C 1
ATOM 1691 O O . GLN A 1 220 ? -15.970 8.287 19.421 1.00 90.12 220 GLN A O 1
ATOM 1696 N N . TYR A 1 221 ? -14.990 6.832 18.017 1.00 84.69 221 TYR A N 1
ATOM 1697 C CA . TYR A 1 221 ? -15.984 5.775 18.180 1.00 84.69 221 TYR A CA 1
ATOM 1698 C C . TYR A 1 221 ? -16.031 5.250 19.620 1.00 84.69 221 TYR A C 1
ATOM 1700 O O . TYR A 1 221 ? -17.107 5.171 20.207 1.00 84.69 221 TYR A O 1
ATOM 1708 N N . LEU A 1 222 ? -14.870 4.987 20.228 1.00 83.00 222 LEU A N 1
ATOM 1709 C CA . LEU A 1 222 ? -14.775 4.580 21.632 1.00 83.00 222 LEU A CA 1
ATOM 1710 C C . LEU A 1 222 ? -15.378 5.632 22.565 1.00 83.00 222 LEU A C 1
ATOM 1712 O O . LEU A 1 222 ? -16.114 5.286 23.483 1.00 83.00 222 LEU A O 1
ATOM 1716 N N . GLN A 1 223 ? -15.125 6.919 22.312 1.00 88.44 223 GLN A N 1
ATOM 1717 C CA . GLN A 1 223 ? -15.727 7.994 23.101 1.00 88.44 223 GLN A CA 1
ATOM 1718 C C . GLN A 1 223 ? -17.260 8.003 22.995 1.00 88.44 223 GLN A C 1
ATOM 1720 O O . GLN A 1 223 ? -17.938 8.264 23.990 1.00 88.44 223 GLN A O 1
ATOM 1725 N N . LEU A 1 224 ? -17.806 7.723 21.808 1.00 89.50 224 LEU A N 1
ATOM 1726 C CA . LEU A 1 224 ? -19.247 7.630 21.586 1.00 89.50 224 LEU A CA 1
ATOM 1727 C C . LEU A 1 224 ? -19.853 6.432 22.330 1.00 89.50 224 LEU A C 1
ATOM 1729 O O . LEU A 1 224 ? -20.799 6.634 23.086 1.00 89.50 224 LEU A O 1
ATOM 1733 N N . ILE A 1 225 ? -19.259 5.239 22.208 1.00 84.81 225 ILE A N 1
ATOM 1734 C CA . ILE A 1 225 ? -19.718 4.044 22.937 1.00 84.81 225 ILE A CA 1
ATOM 1735 C C . ILE A 1 225 ? -19.676 4.272 24.448 1.00 84.81 225 ILE A C 1
ATOM 1737 O O . ILE A 1 225 ? -20.630 3.940 25.139 1.00 84.81 225 ILE A O 1
ATOM 1741 N N . ILE A 1 226 ? -18.591 4.850 24.978 1.00 85.88 226 ILE A N 1
ATOM 1742 C CA . ILE A 1 226 ? -18.472 5.116 26.419 1.00 85.88 226 ILE A CA 1
ATOM 1743 C C . ILE A 1 226 ? -19.610 6.026 26.888 1.00 85.88 226 ILE A C 1
ATOM 1745 O O . ILE A 1 226 ? -20.206 5.772 27.933 1.00 85.88 226 ILE A O 1
ATOM 1749 N N . ASN A 1 227 ? -19.936 7.069 26.121 1.00 91.19 227 ASN A N 1
ATOM 1750 C CA . ASN A 1 227 ? -21.046 7.953 26.459 1.00 91.19 227 ASN A CA 1
ATOM 1751 C C . ASN A 1 227 ? -22.391 7.211 26.416 1.00 91.19 227 ASN A C 1
ATOM 1753 O O . ASN A 1 227 ? -23.185 7.360 27.341 1.00 91.19 227 ASN A O 1
ATOM 1757 N N . GLU A 1 228 ? -22.639 6.401 25.383 1.00 89.94 228 GLU A N 1
ATOM 1758 C CA . GLU A 1 228 ? -23.861 5.592 25.273 1.00 89.94 228 GLU A CA 1
ATOM 1759 C C . GLU A 1 228 ? -23.992 4.590 26.426 1.00 89.94 228 GLU A C 1
ATOM 1761 O O . GLU A 1 228 ? -25.058 4.506 27.028 1.00 89.94 228 GLU A O 1
ATOM 1766 N N . LEU A 1 229 ? -22.905 3.914 26.810 1.00 88.19 229 LEU A N 1
ATOM 1767 C CA . LEU A 1 229 ? -22.877 2.977 27.934 1.00 88.19 229 LEU A CA 1
ATOM 1768 C C . LEU A 1 229 ? -23.159 3.672 29.272 1.00 88.19 229 LEU A C 1
ATOM 1770 O O . LEU A 1 229 ? -23.876 3.135 30.116 1.00 88.19 229 LEU A O 1
ATOM 1774 N N . ILE A 1 230 ? -22.621 4.880 29.475 1.00 89.69 230 ILE A N 1
ATOM 1775 C CA . ILE A 1 230 ? -22.932 5.683 30.663 1.00 89.69 230 ILE A CA 1
ATOM 1776 C C . ILE A 1 230 ? -24.431 5.993 30.705 1.00 89.69 230 ILE A C 1
ATOM 1778 O O . ILE A 1 230 ? -25.054 5.781 31.746 1.00 89.69 230 ILE A O 1
ATOM 1782 N N . PHE A 1 231 ? -25.024 6.449 29.598 1.00 94.12 231 PHE A N 1
ATOM 1783 C CA . PHE A 1 231 ? -26.458 6.739 29.556 1.00 94.12 231 PHE A CA 1
ATOM 1784 C C . PHE A 1 231 ? -27.312 5.486 29.760 1.00 94.12 231 PHE A C 1
ATOM 1786 O O . PHE A 1 231 ? -28.254 5.525 30.546 1.00 94.12 231 PHE A O 1
ATOM 1793 N N . ASP A 1 232 ? -26.964 4.367 29.127 1.00 93.19 232 ASP A N 1
ATOM 1794 C CA . ASP A 1 232 ? -27.676 3.099 29.304 1.00 93.19 232 ASP A CA 1
ATOM 1795 C C . ASP A 1 232 ? -27.634 2.626 30.765 1.00 93.19 232 ASP A C 1
ATOM 1797 O O . ASP A 1 232 ? -28.668 2.296 31.347 1.00 93.19 232 ASP A O 1
ATOM 1801 N N . SER A 1 233 ? -26.471 2.738 31.418 1.00 91.75 233 SER A N 1
ATOM 1802 C CA . SER A 1 233 ? -26.332 2.404 32.840 1.00 91.75 233 SER A CA 1
ATOM 1803 C C . SER A 1 233 ? -27.202 3.280 33.745 1.00 91.75 233 SER A C 1
ATOM 1805 O O . SER A 1 233 ? -27.796 2.783 34.702 1.00 91.75 233 SER A O 1
ATOM 1807 N N . GLN A 1 234 ? -27.336 4.572 33.425 1.00 95.00 234 GLN A N 1
ATOM 1808 C CA . GLN A 1 234 ? -28.215 5.486 34.154 1.00 95.00 234 GLN A CA 1
ATOM 1809 C C . GLN A 1 234 ? -29.682 5.092 33.974 1.00 95.00 234 GLN A C 1
ATOM 1811 O O . GLN A 1 234 ? -30.400 4.959 34.965 1.00 95.00 234 GLN A O 1
ATOM 1816 N N . TYR A 1 235 ? -30.112 4.819 32.739 1.00 95.50 235 TYR A N 1
ATOM 1817 C CA . TYR A 1 235 ? -31.474 4.363 32.458 1.00 95.50 235 TYR A CA 1
ATOM 1818 C C . TYR A 1 235 ? -31.797 3.029 33.138 1.00 95.50 235 TYR A C 1
ATOM 1820 O O . TYR A 1 235 ? -32.905 2.841 33.649 1.00 95.50 235 TYR A O 1
ATOM 1828 N N . PHE A 1 236 ? -30.836 2.105 33.186 1.00 95.44 236 PHE A N 1
ATOM 1829 C CA . PHE A 1 236 ? -30.988 0.843 33.897 1.00 95.44 236 PHE A CA 1
ATOM 1830 C C . PHE A 1 236 ? -31.193 1.061 35.402 1.00 95.44 236 PHE A C 1
ATOM 1832 O O . PHE A 1 236 ? -32.135 0.502 35.972 1.00 95.44 236 PHE A O 1
ATOM 1839 N N . VAL A 1 237 ? -30.366 1.905 36.033 1.00 95.38 237 VAL A N 1
ATOM 1840 C CA . VAL A 1 237 ? -30.493 2.247 37.459 1.00 95.38 237 VAL A CA 1
ATOM 1841 C C . VAL A 1 237 ? -31.841 2.904 37.745 1.00 95.38 237 VAL A C 1
ATOM 1843 O O . VAL A 1 237 ? -32.544 2.451 38.644 1.00 95.38 237 VAL A O 1
ATOM 1846 N N . GLU A 1 238 ? -32.261 3.890 36.949 1.00 96.56 238 GLU A N 1
ATOM 1847 C CA . GLU A 1 238 ? -33.567 4.545 37.111 1.00 96.56 238 GLU A CA 1
ATOM 1848 C C . GLU A 1 238 ? -34.727 3.545 37.009 1.00 96.56 238 GLU A C 1
ATOM 1850 O O . GLU A 1 238 ? -35.680 3.585 37.793 1.00 96.56 238 GLU A O 1
ATOM 1855 N N . ARG A 1 239 ? -34.665 2.605 36.059 1.00 95.38 239 ARG A N 1
ATOM 1856 C CA . ARG A 1 239 ? -35.686 1.557 35.919 1.00 95.38 239 ARG A CA 1
ATOM 1857 C C . ARG A 1 239 ? -35.731 0.652 37.149 1.00 95.38 239 ARG A C 1
ATOM 1859 O O . ARG A 1 239 ? -36.816 0.277 37.596 1.00 95.38 239 ARG A O 1
ATOM 1866 N N . LEU A 1 240 ? -34.567 0.303 37.684 1.00 95.81 240 LEU A N 1
ATOM 1867 C CA . LEU A 1 240 ? -34.430 -0.582 38.832 1.00 95.81 240 LEU A CA 1
ATOM 1868 C C . LEU A 1 240 ? -34.905 0.096 40.124 1.00 95.81 240 LEU A C 1
ATOM 1870 O O . LEU A 1 240 ? -35.660 -0.507 40.885 1.00 95.81 240 LEU A O 1
ATOM 1874 N N . GLU A 1 241 ? -34.565 1.369 40.329 1.00 94.94 241 GLU A N 1
ATOM 1875 C CA . GLU A 1 241 ? -35.088 2.182 41.430 1.00 94.94 241 GLU A CA 1
ATOM 1876 C C . GLU A 1 241 ? -36.613 2.294 41.376 1.00 94.94 241 GLU A C 1
ATOM 1878 O O . GLU A 1 241 ? -37.284 2.076 42.385 1.00 94.94 241 GLU A O 1
ATOM 1883 N N . ASN A 1 242 ? -37.184 2.570 40.200 1.00 96.44 242 ASN A N 1
ATOM 1884 C CA . ASN A 1 242 ? -38.636 2.630 40.025 1.00 96.44 242 ASN A CA 1
ATOM 1885 C C . ASN A 1 242 ? -39.316 1.296 40.368 1.00 96.44 242 ASN A C 1
ATOM 1887 O O . ASN A 1 242 ? -40.341 1.286 41.053 1.00 96.44 242 ASN A O 1
ATOM 1891 N N . TYR A 1 243 ? -38.735 0.172 39.940 1.00 95.38 243 TYR A N 1
ATOM 1892 C CA . TYR A 1 243 ? -39.239 -1.163 40.262 1.00 95.38 243 TYR A CA 1
ATOM 1893 C C . TYR A 1 243 ? -39.202 -1.442 41.772 1.00 95.38 243 TYR A C 1
ATOM 1895 O O . TYR A 1 243 ? -40.213 -1.849 42.351 1.00 95.38 243 TYR A O 1
ATOM 1903 N N . VAL A 1 244 ? -38.070 -1.161 42.429 1.00 94.88 244 VAL A N 1
ATOM 1904 C CA . VAL A 1 244 ? -37.908 -1.346 43.880 1.00 94.88 244 VAL A CA 1
ATOM 1905 C C . VAL A 1 244 ? -38.866 -0.452 44.660 1.00 94.88 244 VAL A C 1
ATOM 1907 O O . VAL A 1 244 ? -39.522 -0.932 45.581 1.00 94.88 244 VAL A O 1
ATOM 1910 N N . ASN A 1 245 ? -38.993 0.823 44.290 1.00 95.38 245 ASN A N 1
ATOM 1911 C CA . ASN A 1 245 ? -39.888 1.761 44.965 1.00 95.38 245 ASN A CA 1
ATOM 1912 C C . ASN A 1 245 ? -41.354 1.324 44.862 1.00 95.38 245 ASN A C 1
ATOM 1914 O O . ASN A 1 245 ? -42.071 1.362 45.861 1.00 95.38 245 ASN A O 1
ATOM 1918 N N . LEU A 1 246 ? -41.790 0.855 43.688 1.00 95.19 246 LEU A N 1
ATOM 1919 C CA . LEU A 1 246 ? -43.144 0.336 43.500 1.00 95.19 246 LEU A CA 1
ATOM 1920 C C . LEU A 1 246 ? -43.383 -0.929 44.341 1.00 95.19 246 LEU A C 1
ATOM 1922 O O . LEU A 1 246 ? -44.385 -1.019 45.051 1.00 95.19 246 LEU A O 1
ATOM 1926 N N . ALA A 1 247 ? -42.452 -1.886 44.305 1.00 94.00 247 ALA A N 1
ATOM 1927 C CA . ALA A 1 247 ? -42.567 -3.137 45.050 1.00 94.00 247 ALA A CA 1
ATOM 1928 C C . ALA A 1 247 ? -42.565 -2.908 46.572 1.00 94.00 247 ALA A C 1
ATOM 1930 O O . ALA A 1 247 ? -43.441 -3.407 47.282 1.00 94.00 247 ALA A O 1
ATOM 1931 N N . CYS A 1 248 ? -41.619 -2.113 47.077 1.00 93.06 248 CYS A N 1
ATOM 1932 C CA . CYS A 1 248 ? -41.535 -1.755 48.491 1.00 93.06 248 CYS A CA 1
ATOM 1933 C C . CYS A 1 248 ? -42.744 -0.933 48.944 1.00 93.06 248 CYS A C 1
ATOM 1935 O O . CYS A 1 248 ? -43.227 -1.161 50.048 1.00 93.06 248 CYS A O 1
ATOM 1937 N N . GLY A 1 249 ? -43.261 -0.031 48.102 1.00 93.94 249 GLY A N 1
ATOM 1938 C CA . GLY A 1 249 ? -44.477 0.731 48.388 1.00 93.94 249 GLY A CA 1
ATOM 1939 C C . GLY A 1 249 ? -45.675 -0.181 48.654 1.00 93.94 249 GLY A C 1
ATOM 1940 O O . GLY A 1 249 ? -46.297 -0.081 49.707 1.00 93.94 249 GLY A O 1
ATOM 1941 N N . VAL A 1 250 ? -45.927 -1.150 47.767 1.00 93.31 250 VAL A N 1
ATOM 1942 C CA . VAL A 1 250 ? -47.025 -2.121 47.934 1.00 93.31 250 VAL A CA 1
ATOM 1943 C C . VAL A 1 250 ? -46.841 -2.988 49.184 1.00 93.31 250 VAL A C 1
ATOM 1945 O O . VAL A 1 250 ? -47.808 -3.272 49.894 1.00 93.31 250 VAL A O 1
ATOM 1948 N N . ILE A 1 251 ? -45.612 -3.432 49.468 1.00 93.88 251 ILE A N 1
ATOM 1949 C CA . ILE A 1 251 ? -45.320 -4.240 50.662 1.00 93.88 251 ILE A CA 1
ATOM 1950 C C . ILE A 1 251 ? -45.545 -3.418 51.935 1.00 93.88 251 ILE A C 1
ATOM 1952 O O . ILE A 1 251 ? -46.168 -3.921 52.868 1.00 93.88 251 ILE A O 1
ATOM 1956 N N . LEU A 1 252 ? -45.076 -2.168 51.969 1.00 94.00 252 LEU A N 1
ATOM 1957 C CA . LEU A 1 252 ? -45.247 -1.264 53.106 1.00 94.00 252 LEU A CA 1
ATOM 1958 C C . LEU A 1 252 ? -46.720 -0.950 53.359 1.00 94.00 252 LEU A C 1
ATOM 1960 O O . LEU A 1 252 ? -47.161 -1.087 54.493 1.00 94.00 252 LEU A O 1
ATOM 1964 N N . GLU A 1 253 ? -47.493 -0.617 52.323 1.00 94.94 253 GLU A N 1
ATOM 1965 C CA . GLU A 1 253 ? -48.936 -0.369 52.453 1.00 94.94 253 GLU A CA 1
ATOM 1966 C C . GLU A 1 253 ? -49.667 -1.568 53.070 1.00 94.94 253 GLU A C 1
ATOM 1968 O O . GLU A 1 253 ? -50.480 -1.410 53.982 1.00 94.94 253 GLU A O 1
ATOM 1973 N N . ARG A 1 254 ? -49.341 -2.788 52.623 1.00 92.69 254 ARG A N 1
ATOM 1974 C CA . ARG A 1 254 ? -49.921 -4.016 53.186 1.00 92.69 254 ARG A CA 1
ATOM 1975 C C . ARG A 1 254 ? -49.470 -4.277 54.619 1.00 92.69 254 ARG A C 1
ATOM 1977 O O . ARG A 1 254 ? -50.273 -4.742 55.424 1.00 92.69 254 ARG A O 1
ATOM 1984 N N . LEU A 1 255 ? -48.208 -3.996 54.940 1.00 93.75 255 LEU A N 1
ATOM 1985 C CA . LEU A 1 255 ? -47.679 -4.159 56.292 1.00 93.75 255 LEU A CA 1
ATOM 1986 C C . LEU A 1 255 ? -48.352 -3.183 57.265 1.00 93.75 255 LEU A C 1
ATOM 1988 O O . LEU A 1 255 ? -48.728 -3.585 58.360 1.00 93.75 255 LEU A O 1
ATOM 1992 N N . THR A 1 256 ? -48.551 -1.929 56.849 1.00 93.56 256 THR A N 1
ATOM 1993 C CA . THR A 1 256 ? -49.275 -0.920 57.630 1.00 93.56 256 THR A CA 1
ATOM 1994 C C . THR A 1 256 ? -50.725 -1.335 57.856 1.00 93.56 256 THR A C 1
ATOM 1996 O O . THR A 1 256 ? -51.174 -1.315 58.993 1.00 93.56 256 THR A O 1
ATOM 1999 N N . ALA A 1 257 ? -51.426 -1.819 56.825 1.00 93.50 257 ALA A N 1
ATOM 2000 C CA . ALA A 1 257 ? -52.791 -2.323 56.993 1.00 93.50 257 ALA A CA 1
ATOM 2001 C C . ALA A 1 257 ? -52.870 -3.481 58.008 1.00 93.50 257 ALA A C 1
ATOM 2003 O O . ALA A 1 257 ? -53.779 -3.526 58.830 1.00 93.50 257 ALA A O 1
ATOM 2004 N N . ARG A 1 258 ? -51.890 -4.397 57.998 1.00 91.62 258 ARG A N 1
ATOM 2005 C CA . ARG A 1 258 ? -51.833 -5.506 58.964 1.00 91.62 258 ARG A CA 1
ATOM 2006 C C . ARG A 1 258 ? -51.453 -5.072 60.376 1.00 91.62 258 ARG A C 1
ATOM 2008 O O . ARG A 1 258 ? -51.886 -5.716 61.327 1.00 91.62 258 ARG A O 1
ATOM 2015 N N . LEU A 1 259 ? -50.677 -3.999 60.522 1.00 92.56 259 LEU A N 1
ATOM 2016 C CA . LEU A 1 259 ? -50.425 -3.380 61.821 1.00 92.56 259 LEU A CA 1
ATOM 2017 C C . LEU A 1 259 ? -51.714 -2.776 62.391 1.00 92.56 259 LEU A C 1
ATOM 2019 O O . LEU A 1 259 ? -52.049 -3.059 63.537 1.00 92.56 259 LEU A O 1
ATOM 2023 N N . ASP A 1 260 ? -52.466 -2.031 61.578 1.00 93.31 260 ASP A N 1
ATOM 2024 C CA . ASP A 1 260 ? -53.754 -1.456 61.984 1.00 93.31 260 ASP A CA 1
ATOM 2025 C C . ASP A 1 260 ? -54.755 -2.556 62.387 1.00 93.31 260 ASP A C 1
ATOM 2027 O O . ASP A 1 260 ? -55.465 -2.426 63.388 1.00 93.31 260 ASP A O 1
ATOM 2031 N N . ASP A 1 261 ? -54.786 -3.672 61.646 1.00 91.19 261 ASP A N 1
ATOM 2032 C CA . ASP A 1 261 ? -55.611 -4.835 61.988 1.00 91.19 261 ASP A CA 1
ATOM 2033 C C . ASP A 1 261 ? -55.215 -5.443 63.340 1.00 91.19 261 ASP A C 1
ATOM 2035 O O . ASP A 1 261 ? -56.094 -5.786 64.131 1.00 91.19 261 ASP A O 1
ATOM 2039 N N . LEU A 1 262 ? -53.911 -5.557 63.620 1.00 92.75 262 LEU A N 1
ATOM 2040 C CA . LEU A 1 262 ? -53.384 -6.088 64.879 1.00 92.75 262 LEU A CA 1
ATOM 2041 C C . LEU A 1 262 ? -53.772 -5.197 66.069 1.00 92.75 262 LEU A C 1
ATOM 2043 O O . LEU A 1 262 ? -54.279 -5.699 67.073 1.00 92.75 262 LEU A O 1
ATOM 2047 N N . GLU A 1 263 ? -53.585 -3.881 65.941 1.00 91.25 263 GLU A N 1
ATOM 2048 C CA . GLU A 1 263 ? -53.966 -2.907 66.971 1.00 91.25 263 GLU A CA 1
ATOM 2049 C C . GLU A 1 263 ? -55.482 -2.930 67.223 1.00 91.25 263 GLU A C 1
ATOM 2051 O O . GLU A 1 263 ? -55.942 -2.943 68.370 1.00 91.25 263 GLU A O 1
ATOM 2056 N N . ALA A 1 264 ? -56.286 -3.004 66.157 1.00 89.06 264 ALA A N 1
ATOM 2057 C CA . ALA A 1 264 ? -57.734 -3.132 66.274 1.00 89.06 264 ALA A CA 1
ATOM 2058 C C . ALA A 1 264 ? -58.147 -4.447 66.957 1.00 89.06 264 ALA A C 1
ATOM 2060 O O . ALA A 1 264 ? -59.112 -4.457 67.729 1.00 89.06 264 ALA A O 1
ATOM 2061 N N . LEU A 1 265 ? -57.431 -5.543 66.689 1.00 90.75 265 LEU A N 1
ATOM 2062 C CA . LEU A 1 265 ? -57.651 -6.841 67.324 1.00 90.75 265 LEU A CA 1
ATOM 2063 C C . LEU A 1 265 ? -57.420 -6.767 68.835 1.00 90.75 265 LEU A C 1
ATOM 2065 O O . LEU A 1 265 ? -58.277 -7.190 69.613 1.00 90.75 265 LEU A O 1
ATOM 2069 N N . GLU A 1 266 ? -56.287 -6.189 69.239 1.00 89.44 266 GLU A N 1
ATOM 2070 C CA . GLU A 1 266 ? -55.893 -6.042 70.640 1.00 89.44 266 GLU A CA 1
ATOM 2071 C C . GLU A 1 266 ? -56.924 -5.212 71.418 1.00 89.44 266 GLU A C 1
ATOM 2073 O O . GLU A 1 266 ? -57.384 -5.616 72.490 1.00 89.44 266 GLU A O 1
ATOM 2078 N N . VAL A 1 267 ? -57.357 -4.077 70.859 1.00 89.56 267 VAL A N 1
ATOM 2079 C CA . VAL A 1 267 ? -58.370 -3.219 71.492 1.00 89.56 267 VAL A CA 1
ATOM 2080 C C . VAL A 1 267 ? -59.691 -3.963 71.675 1.00 89.56 267 VAL A C 1
ATOM 2082 O O . VAL A 1 267 ? -60.316 -3.851 72.732 1.00 89.56 267 VAL A O 1
ATOM 2085 N N . ARG A 1 268 ? -60.134 -4.733 70.675 1.00 86.56 268 ARG A N 1
ATOM 2086 C CA . ARG A 1 268 ? -61.398 -5.481 70.754 1.00 86.56 268 ARG A CA 1
ATOM 2087 C C . ARG A 1 268 ? -61.331 -6.622 71.768 1.00 86.56 268 ARG A C 1
ATOM 2089 O O . ARG A 1 268 ? -62.288 -6.804 72.511 1.00 86.56 268 ARG A O 1
ATOM 2096 N N . HIS A 1 269 ? -60.214 -7.335 71.852 1.00 87.62 269 HIS A N 1
ATOM 2097 C CA . HIS A 1 269 ? -60.013 -8.375 72.861 1.00 87.62 269 HIS A CA 1
ATOM 2098 C C . HIS A 1 269 ? -59.988 -7.803 74.290 1.00 87.62 269 HIS A C 1
ATOM 2100 O O . HIS A 1 269 ? -60.564 -8.377 75.210 1.00 87.62 269 HIS A O 1
ATOM 2106 N N . ASN A 1 270 ? -59.374 -6.634 74.483 1.00 86.44 270 ASN A N 1
ATOM 2107 C CA . ASN A 1 270 ? -59.250 -6.006 75.802 1.00 86.44 270 ASN A CA 1
ATOM 2108 C C . ASN A 1 270 ? -60.495 -5.201 76.226 1.00 86.44 270 ASN A C 1
ATOM 2110 O O . ASN A 1 270 ? -60.611 -4.801 77.387 1.00 86.44 270 ASN A O 1
ATOM 2114 N N . THR A 1 271 ? -61.432 -4.956 75.307 1.00 87.81 271 THR A N 1
ATOM 2115 C CA . THR A 1 271 ? -62.685 -4.247 75.590 1.00 87.81 271 THR A CA 1
ATOM 2116 C C . THR A 1 271 ? -63.782 -5.239 75.960 1.00 87.81 271 THR A C 1
ATOM 2118 O O . THR A 1 271 ? -64.104 -6.142 75.192 1.00 87.81 271 THR A O 1
ATOM 2121 N N . THR A 1 272 ? -64.395 -5.043 77.125 1.00 82.44 272 THR A N 1
ATOM 2122 C CA . THR A 1 272 ? -65.522 -5.847 77.617 1.00 82.44 272 THR A CA 1
ATOM 2123 C C . THR A 1 272 ? -66.855 -5.233 77.210 1.00 82.44 272 THR A C 1
ATOM 2125 O O . THR A 1 272 ? -67.063 -4.023 77.321 1.00 82.44 272 THR A O 1
ATOM 2128 N N . ASP A 1 273 ? -67.776 -6.073 76.749 1.00 79.44 273 ASP A N 1
ATOM 2129 C CA . ASP A 1 273 ? -69.147 -5.682 76.457 1.00 79.44 273 ASP A CA 1
ATOM 2130 C C . ASP A 1 273 ? -69.870 -5.329 77.775 1.00 79.44 273 ASP A C 1
ATOM 2132 O O . ASP A 1 273 ? -69.990 -6.178 78.667 1.00 79.44 273 ASP A O 1
ATOM 2136 N N . PRO A 1 274 ? -70.393 -4.095 77.918 1.00 74.94 274 PRO A N 1
ATOM 2137 C CA . PRO A 1 274 ? -71.092 -3.651 79.123 1.00 74.94 274 PRO A CA 1
ATOM 2138 C C . PRO A 1 274 ? -72.333 -4.480 79.481 1.00 74.94 274 PRO A C 1
ATOM 2140 O O . PRO A 1 274 ? -72.806 -4.411 80.614 1.00 74.94 274 PRO A O 1
ATOM 2143 N N . SER A 1 275 ? -72.900 -5.211 78.517 1.00 75.62 275 SER A N 1
ATOM 2144 C CA . SER A 1 275 ? -74.143 -5.969 78.668 1.00 75.62 275 SER A CA 1
ATOM 2145 C C . SER A 1 275 ? -73.936 -7.433 79.070 1.00 75.62 275 SER A C 1
ATOM 2147 O O . SER A 1 275 ? -74.808 -8.011 79.721 1.00 75.62 275 SER A O 1
ATOM 2149 N N . THR A 1 276 ? -72.785 -8.020 78.738 1.00 75.31 276 THR A N 1
ATOM 2150 C CA . THR A 1 276 ? -72.466 -9.438 78.991 1.00 75.31 276 THR A CA 1
ATOM 2151 C C . THR A 1 276 ? -71.282 -9.626 79.941 1.00 75.31 276 THR A C 1
ATOM 2153 O O . THR A 1 276 ? -71.151 -10.688 80.546 1.00 75.31 276 THR A O 1
ATOM 2156 N N . GLY A 1 277 ? -70.448 -8.596 80.136 1.00 76.94 277 GLY A N 1
ATOM 2157 C CA . GLY A 1 277 ? -69.257 -8.641 80.991 1.00 76.94 277 GLY A CA 1
ATOM 2158 C C . GLY A 1 277 ? -68.097 -9.456 80.409 1.00 76.94 277 GLY A C 1
ATOM 2159 O O . GLY A 1 277 ? -67.083 -9.623 81.083 1.00 76.94 277 GLY A O 1
ATOM 2160 N N . THR A 1 278 ? -68.236 -9.957 79.181 1.00 77.12 278 THR A N 1
ATOM 2161 C CA . THR A 1 278 ? -67.214 -10.707 78.437 1.00 77.12 278 THR A CA 1
ATOM 2162 C C . THR A 1 278 ? -66.546 -9.813 77.395 1.00 77.12 278 THR A C 1
ATOM 2164 O O . THR A 1 278 ? -67.133 -8.817 76.970 1.00 77.12 278 THR A O 1
ATOM 2167 N N . SER A 1 279 ? -65.317 -10.132 76.989 1.00 81.38 279 SER A N 1
ATOM 2168 C CA . SER A 1 279 ? -64.628 -9.415 75.906 1.00 81.38 279 SER A CA 1
ATOM 2169 C C . SER A 1 279 ? -65.428 -9.437 74.599 1.00 81.38 279 SER A C 1
ATOM 2171 O O . SER A 1 279 ? -66.198 -10.367 74.356 1.00 81.38 279 SER A O 1
ATOM 2173 N N . LEU A 1 280 ? -65.257 -8.412 73.752 1.00 82.94 280 LEU A N 1
ATOM 2174 C CA . LEU A 1 280 ? -65.936 -8.328 72.445 1.00 82.94 280 LEU A CA 1
ATOM 2175 C C . LEU A 1 280 ? -65.518 -9.450 71.481 1.00 82.94 280 LEU A C 1
ATOM 2177 O O . LEU A 1 280 ? -66.218 -9.706 70.503 1.00 82.94 280 LEU A O 1
ATOM 2181 N N . ILE A 1 281 ? -64.376 -10.085 71.741 1.00 86.31 281 ILE A N 1
ATOM 2182 C CA . ILE A 1 281 ? -63.863 -11.256 71.032 1.00 86.31 281 ILE A CA 1
ATOM 2183 C C . ILE A 1 281 ? -63.379 -12.249 72.094 1.00 86.31 281 ILE A C 1
ATOM 2185 O O . ILE A 1 281 ? -62.783 -11.824 73.084 1.00 86.31 281 ILE A O 1
ATOM 2189 N N . ASP A 1 282 ? -63.653 -13.541 71.905 1.00 85.19 282 ASP A N 1
ATOM 2190 C CA . ASP A 1 282 ? -63.130 -14.609 72.763 1.00 85.19 282 ASP A CA 1
ATOM 2191 C C . ASP A 1 282 ? -61.663 -14.960 72.453 1.00 85.19 282 ASP A C 1
ATOM 2193 O O . ASP A 1 282 ? -61.137 -14.642 71.382 1.00 85.19 282 ASP A O 1
ATOM 2197 N N . ASP A 1 283 ? -61.010 -15.627 73.408 1.00 86.06 283 ASP A N 1
ATOM 2198 C CA . ASP A 1 283 ? -59.589 -15.984 73.346 1.00 86.06 283 ASP A CA 1
ATOM 2199 C C . ASP A 1 283 ? -59.250 -16.862 72.124 1.00 86.06 283 ASP A C 1
ATOM 2201 O O . ASP A 1 283 ? -58.205 -16.679 71.500 1.00 86.06 283 ASP A O 1
ATOM 2205 N N . GLU A 1 284 ? -60.137 -17.789 71.745 1.00 89.06 284 GLU A N 1
ATOM 2206 C CA . GLU A 1 284 ? -59.915 -18.715 70.624 1.00 89.06 284 GLU A CA 1
ATOM 2207 C C . GLU A 1 284 ? -59.943 -17.969 69.281 1.00 89.06 284 GLU A C 1
ATOM 2209 O O . GLU A 1 284 ? -59.060 -18.134 68.439 1.00 89.06 284 GLU A O 1
ATOM 2214 N N . THR A 1 285 ? -60.919 -17.081 69.098 1.00 87.75 285 THR A N 1
ATOM 2215 C CA . THR A 1 285 ? -61.046 -16.235 67.908 1.00 87.75 285 THR A CA 1
ATOM 2216 C C . THR A 1 285 ? -59.884 -15.247 67.807 1.00 87.75 285 THR A C 1
ATOM 2218 O O . THR A 1 285 ? -59.366 -15.012 66.712 1.00 87.75 285 THR A O 1
ATOM 2221 N N . TYR A 1 286 ? -59.442 -14.691 68.939 1.00 89.12 286 TYR A N 1
ATOM 2222 C CA . TYR A 1 286 ? -58.278 -13.811 68.999 1.00 89.12 286 TYR A CA 1
ATOM 2223 C C . TYR A 1 286 ? -56.997 -14.534 68.558 1.00 89.12 286 TYR A C 1
ATOM 2225 O O . TYR A 1 286 ? -56.263 -14.027 67.709 1.00 89.12 286 TYR A O 1
ATOM 2233 N N . GLU A 1 287 ? -56.762 -15.751 69.053 1.00 90.62 287 GLU A N 1
ATOM 2234 C CA . GLU A 1 287 ? -55.591 -16.554 68.686 1.00 90.62 287 GLU A CA 1
ATOM 2235 C C . GLU A 1 287 ? -55.601 -16.957 67.200 1.00 90.62 287 GLU A C 1
ATOM 2237 O O . GLU A 1 287 ? -54.575 -16.855 66.522 1.00 90.62 287 GLU A O 1
ATOM 2242 N N . VAL A 1 288 ? -56.765 -17.325 66.649 1.00 92.50 288 VAL A N 1
ATOM 2243 C CA . VAL A 1 288 ? -56.910 -17.632 65.213 1.00 92.50 288 VAL A CA 1
ATOM 2244 C C . VAL A 1 288 ? -56.584 -16.423 64.334 1.00 92.50 288 VAL A C 1
ATOM 2246 O O . VAL A 1 288 ? -55.830 -16.555 63.368 1.00 92.50 288 VAL A O 1
ATOM 2249 N N . MET A 1 289 ? -57.098 -15.239 64.671 1.00 91.19 289 MET A N 1
ATOM 2250 C CA . MET A 1 289 ? -56.841 -14.022 63.895 1.00 91.19 289 MET A CA 1
ATOM 2251 C C . MET A 1 289 ? -55.378 -13.559 63.999 1.00 91.19 289 MET A C 1
ATOM 2253 O O . MET A 1 289 ? -54.803 -13.119 63.003 1.00 91.19 289 MET A O 1
ATOM 2257 N N . LEU A 1 290 ? -54.733 -13.722 65.161 1.00 92.12 290 LEU A N 1
ATOM 2258 C CA . LEU A 1 290 ? -53.293 -13.477 65.301 1.00 92.12 290 LEU A CA 1
ATOM 2259 C C . LEU A 1 290 ? -52.463 -14.404 64.405 1.00 92.12 290 LEU A C 1
ATOM 2261 O O . LEU A 1 290 ? -51.504 -13.954 63.774 1.00 92.12 290 LEU A O 1
ATOM 2265 N N . MET A 1 291 ? -52.834 -15.685 64.311 1.00 92.50 291 MET A N 1
ATOM 2266 C CA . MET A 1 291 ? -52.165 -16.627 63.410 1.00 92.50 291 MET A CA 1
ATOM 2267 C C . MET A 1 291 ? -52.323 -16.234 61.936 1.00 92.50 291 MET A C 1
ATOM 2269 O O . MET A 1 291 ? -51.364 -16.365 61.174 1.00 92.50 291 MET A O 1
ATOM 2273 N N . GLU A 1 292 ? -53.492 -15.732 61.532 1.00 90.75 292 GLU A N 1
ATOM 2274 C CA . GLU A 1 292 ? -53.735 -15.251 60.166 1.00 90.75 292 GLU A CA 1
ATOM 2275 C C . GLU A 1 292 ? -52.862 -14.031 59.834 1.00 90.75 292 GLU A C 1
ATOM 2277 O O . GLU A 1 292 ? -52.154 -14.033 58.825 1.00 90.75 292 GLU A O 1
ATOM 2282 N N . ILE A 1 293 ? -52.820 -13.033 60.725 1.00 92.38 293 ILE A N 1
ATOM 2283 C CA . ILE A 1 293 ? -51.963 -11.847 60.562 1.00 92.38 293 ILE A CA 1
ATOM 2284 C C . ILE A 1 293 ? -50.488 -12.258 60.486 1.00 92.38 293 ILE A C 1
ATOM 2286 O O . ILE A 1 293 ? -49.755 -11.796 59.609 1.00 92.38 293 ILE A O 1
ATOM 2290 N N . GLN A 1 294 ? -50.043 -13.168 61.357 1.00 93.00 294 GLN A N 1
ATOM 2291 C CA . GLN A 1 294 ? -48.671 -13.669 61.336 1.00 93.00 294 GLN A CA 1
ATOM 2292 C C . GLN A 1 294 ? -48.345 -14.401 60.024 1.00 93.00 294 GLN A C 1
ATOM 2294 O O . GLN A 1 294 ? -47.248 -14.235 59.481 1.00 93.00 294 GLN A O 1
ATOM 2299 N N . ALA A 1 295 ? -49.271 -15.211 59.505 1.00 92.88 295 ALA A N 1
ATOM 2300 C CA . ALA A 1 295 ? -49.098 -15.911 58.237 1.00 92.88 295 ALA A CA 1
ATOM 2301 C C . ALA A 1 295 ? -48.959 -14.928 57.063 1.00 92.88 295 ALA A C 1
ATOM 2303 O O . ALA A 1 295 ? -48.057 -15.087 56.236 1.00 92.88 295 ALA A O 1
ATOM 2304 N N . ASP A 1 296 ? -49.776 -13.876 57.035 1.00 92.50 296 ASP A N 1
ATOM 2305 C CA . ASP A 1 296 ? -49.702 -12.821 56.024 1.00 92.50 296 ASP A CA 1
ATOM 2306 C C . ASP A 1 296 ? -48.388 -12.032 56.097 1.00 92.50 296 ASP A C 1
ATOM 2308 O O . ASP A 1 296 ? -47.743 -11.810 55.069 1.00 92.50 296 ASP A O 1
ATOM 2312 N N . VAL A 1 297 ? -47.936 -11.660 57.300 1.00 93.56 297 VAL A N 1
ATOM 2313 C CA . VAL A 1 297 ? -46.642 -10.981 57.503 1.00 93.56 297 VAL A CA 1
ATOM 2314 C C . VAL A 1 297 ? -45.481 -11.860 57.029 1.00 93.56 297 VAL A C 1
ATOM 2316 O O . VAL A 1 297 ? -44.575 -11.381 56.341 1.00 93.56 297 VAL A O 1
ATOM 2319 N N . ASN A 1 298 ? -45.522 -13.163 57.317 1.00 93.94 298 ASN A N 1
ATOM 2320 C CA . ASN A 1 298 ? -44.534 -14.113 56.803 1.00 93.94 298 ASN A CA 1
ATOM 2321 C C . ASN A 1 298 ? -44.575 -14.189 55.263 1.00 93.94 298 ASN A C 1
ATOM 2323 O O . ASN A 1 298 ? -43.527 -14.218 54.612 1.00 93.94 298 ASN A O 1
ATOM 2327 N N . GLY A 1 299 ? -45.770 -14.168 54.663 1.00 93.06 299 GLY A N 1
ATOM 2328 C CA . GLY A 1 299 ? -45.955 -14.104 53.211 1.00 93.06 299 GLY A CA 1
ATOM 2329 C C . GLY A 1 299 ? -45.374 -12.830 52.584 1.00 93.06 299 GLY A C 1
ATOM 2330 O O . GLY A 1 299 ? -44.704 -12.895 51.547 1.00 93.06 299 GLY A O 1
ATOM 2331 N N . LEU A 1 300 ? -45.554 -11.677 53.233 1.00 93.81 300 LEU A N 1
ATOM 2332 C CA . LEU A 1 300 ? -44.957 -10.402 52.820 1.00 93.81 300 LEU A CA 1
ATOM 2333 C C . LEU A 1 300 ? -43.428 -10.433 52.914 1.00 93.81 300 LEU A C 1
ATOM 2335 O O . LEU A 1 300 ? -42.754 -9.990 51.985 1.00 93.81 300 LEU A O 1
ATOM 2339 N N . SER A 1 301 ? -42.870 -11.016 53.979 1.00 93.88 301 SER A N 1
ATOM 2340 C CA . SER A 1 301 ? -41.418 -11.189 54.126 1.00 93.88 301 SER A CA 1
ATOM 2341 C C . SER A 1 301 ? -40.827 -12.049 53.001 1.00 93.88 301 SER A C 1
ATOM 2343 O O . SER A 1 301 ? -39.817 -11.686 52.395 1.00 93.88 301 SER A O 1
ATOM 2345 N N . ASN A 1 302 ? -41.499 -13.146 52.643 1.00 94.62 302 ASN A N 1
ATOM 2346 C CA . ASN A 1 302 ? -41.107 -13.973 51.501 1.00 94.62 302 ASN A CA 1
ATOM 2347 C C . ASN A 1 302 ? -41.182 -13.197 50.181 1.00 94.62 302 ASN A C 1
ATOM 2349 O O . ASN A 1 302 ? -40.273 -13.287 49.359 1.00 94.62 302 ASN A O 1
ATOM 2353 N N . THR A 1 303 ? -42.230 -12.392 49.999 1.00 93.69 303 THR A N 1
ATOM 2354 C CA . THR A 1 303 ? -42.387 -11.541 48.811 1.00 93.69 303 THR A CA 1
ATOM 2355 C C . THR A 1 303 ? -41.247 -10.527 48.703 1.00 93.69 303 THR A C 1
ATOM 2357 O O . THR A 1 303 ? -40.657 -10.384 47.636 1.00 93.69 303 THR A O 1
ATOM 2360 N N . PHE A 1 304 ? -40.860 -9.888 49.809 1.00 94.19 304 PHE A N 1
ATOM 2361 C CA . PHE A 1 304 ? -39.714 -8.979 49.851 1.00 94.19 304 PHE A CA 1
ATOM 2362 C C . PHE A 1 304 ? -38.395 -9.677 49.480 1.00 94.19 304 PHE A C 1
ATOM 2364 O O . PHE A 1 304 ? -37.613 -9.161 48.681 1.00 94.19 304 PHE A O 1
ATOM 2371 N N . ASN A 1 305 ? -38.157 -10.880 50.012 1.00 95.38 305 ASN A N 1
ATOM 2372 C CA . ASN A 1 305 ? -36.972 -11.666 49.664 1.00 95.38 305 ASN A CA 1
ATOM 2373 C C . ASN A 1 305 ? -36.950 -12.056 48.178 1.00 95.38 305 ASN A C 1
ATOM 2375 O O . ASN A 1 305 ? -35.888 -12.016 47.558 1.00 95.38 305 ASN A O 1
ATOM 2379 N N . ASN A 1 306 ? -38.107 -12.376 47.591 1.00 94.69 306 ASN A N 1
ATOM 2380 C CA . ASN A 1 306 ? -38.219 -12.655 46.160 1.00 94.69 306 ASN A CA 1
ATOM 2381 C C . ASN A 1 306 ? -37.868 -11.423 45.318 1.00 94.69 306 ASN A C 1
ATOM 2383 O O . ASN A 1 306 ? -37.058 -11.543 44.403 1.00 94.69 306 ASN A O 1
ATOM 2387 N N . VAL A 1 307 ? -38.388 -10.243 45.676 1.00 95.06 307 VAL A N 1
ATOM 2388 C CA . VAL A 1 307 ? -38.049 -8.971 45.009 1.00 95.06 307 VAL A CA 1
ATOM 2389 C C . VAL A 1 307 ? -36.543 -8.708 45.075 1.00 95.06 307 VAL A C 1
ATOM 2391 O O . VAL A 1 307 ? -35.931 -8.360 44.069 1.00 95.06 307 VAL A O 1
ATOM 2394 N N . LYS A 1 308 ? -35.910 -8.932 46.233 1.00 95.25 308 LYS A N 1
ATOM 2395 C CA . LYS A 1 308 ? -34.454 -8.789 46.384 1.00 95.25 308 LYS A CA 1
ATOM 2396 C C . LYS A 1 308 ? -33.679 -9.725 45.451 1.00 95.25 308 LYS A C 1
ATOM 2398 O O . LYS A 1 308 ? -32.696 -9.306 44.843 1.00 95.25 308 LYS A O 1
ATOM 2403 N N . THR A 1 309 ? -34.097 -10.985 45.347 1.00 96.69 309 THR A N 1
ATOM 2404 C CA . THR A 1 309 ? -33.476 -11.951 44.431 1.00 96.69 309 THR A CA 1
ATOM 2405 C C . THR A 1 309 ? -33.669 -11.541 42.973 1.00 96.69 309 THR A C 1
ATOM 2407 O O . THR A 1 309 ? -32.714 -11.586 42.206 1.00 96.69 309 THR A O 1
ATOM 2410 N N . GLU A 1 310 ? -34.866 -11.097 42.595 1.00 95.19 310 GLU A N 1
ATOM 2411 C CA . GLU A 1 310 ? -35.163 -10.643 41.234 1.00 95.19 310 GLU A CA 1
ATOM 2412 C C . GLU A 1 310 ? -34.310 -9.432 40.843 1.00 95.19 310 GLU A C 1
ATOM 2414 O O . GLU A 1 310 ? -33.699 -9.428 39.779 1.00 95.19 310 GLU A O 1
ATOM 2419 N N . VAL A 1 311 ? -34.170 -8.456 41.742 1.00 95.81 311 VAL A N 1
ATOM 2420 C CA . VAL A 1 311 ? -33.286 -7.299 41.551 1.00 95.81 311 VAL A CA 1
ATOM 2421 C C . VAL A 1 311 ? -31.831 -7.724 41.350 1.00 95.81 311 VAL A C 1
ATOM 2423 O O . VAL A 1 311 ? -31.180 -7.244 40.425 1.00 95.81 311 VAL A O 1
ATOM 2426 N N . ASN A 1 312 ? -31.318 -8.644 42.171 1.00 95.81 312 ASN A N 1
ATOM 2427 C CA . ASN A 1 312 ? -29.954 -9.153 42.001 1.00 95.81 312 ASN A CA 1
ATOM 2428 C C . ASN A 1 312 ? -29.766 -9.854 40.650 1.00 95.81 312 ASN A C 1
ATOM 2430 O O . ASN A 1 312 ? -28.725 -9.684 40.020 1.00 95.81 312 ASN A O 1
ATOM 2434 N N . ASN A 1 313 ? -30.764 -10.615 40.195 1.00 96.25 313 ASN A N 1
ATOM 2435 C CA . ASN A 1 313 ? -30.715 -11.265 38.888 1.00 96.25 313 ASN A CA 1
ATOM 2436 C C . ASN A 1 313 ? -30.693 -10.229 37.760 1.00 96.25 313 ASN A C 1
ATOM 2438 O O . ASN A 1 313 ? -29.826 -10.308 36.902 1.00 96.25 313 ASN A O 1
ATOM 2442 N N . LEU A 1 314 ? -31.550 -9.202 37.815 1.00 95.94 314 LEU A N 1
ATOM 2443 C CA . LEU A 1 314 ? -31.558 -8.121 36.821 1.00 95.94 314 LEU A CA 1
ATOM 2444 C C . LEU A 1 314 ? -30.209 -7.395 36.733 1.00 95.94 314 LEU A C 1
ATOM 2446 O O . LEU A 1 314 ? -29.774 -7.048 35.638 1.00 95.94 314 LEU A O 1
ATOM 2450 N N . ILE A 1 315 ? -29.549 -7.168 37.874 1.00 94.94 315 ILE A N 1
ATOM 2451 C CA . ILE A 1 315 ? -28.209 -6.564 37.924 1.00 94.94 315 ILE A CA 1
ATOM 2452 C C . ILE A 1 315 ? -27.180 -7.479 37.249 1.00 94.94 315 ILE A C 1
ATOM 2454 O O . ILE A 1 315 ? -26.401 -7.014 36.419 1.00 94.94 315 ILE A O 1
ATOM 2458 N N . ASN A 1 316 ? -27.179 -8.770 37.582 1.00 96.69 316 ASN A N 1
ATOM 2459 C CA . ASN A 1 316 ? -26.232 -9.733 37.015 1.00 96.69 316 ASN A CA 1
ATOM 2460 C C . ASN A 1 316 ? -26.434 -9.928 35.507 1.00 96.69 316 ASN A C 1
ATOM 2462 O O . ASN A 1 316 ? -25.454 -9.987 34.764 1.00 96.69 316 ASN A O 1
ATOM 2466 N N . ASP A 1 317 ? -27.686 -9.995 35.055 1.00 95.19 317 ASP A N 1
ATOM 2467 C CA . ASP A 1 317 ? -28.027 -10.126 33.639 1.00 95.19 317 ASP A CA 1
ATOM 2468 C C . ASP A 1 317 ? -27.535 -8.900 32.857 1.00 95.19 317 ASP A C 1
ATOM 2470 O O . ASP A 1 317 ? -26.922 -9.046 31.802 1.00 95.19 317 ASP A O 1
ATOM 2474 N N . TYR A 1 318 ? -27.728 -7.693 33.404 1.00 94.50 318 TYR A N 1
ATOM 2475 C CA . TYR A 1 318 ? -27.229 -6.460 32.792 1.00 94.50 318 TYR A CA 1
ATOM 2476 C C . TYR A 1 318 ? -25.701 -6.461 32.652 1.00 94.50 318 TYR A C 1
ATOM 2478 O O . TYR A 1 318 ? -25.191 -6.202 31.565 1.00 94.50 318 TYR A O 1
ATOM 2486 N N . PHE A 1 319 ? -24.961 -6.799 33.715 1.00 93.00 319 PHE A N 1
ATOM 2487 C CA . PHE A 1 319 ? -23.496 -6.871 33.642 1.00 93.00 319 PHE A CA 1
ATOM 2488 C C . PHE A 1 319 ? -23.006 -7.922 32.645 1.00 93.00 319 PHE A C 1
ATOM 2490 O O . PHE A 1 319 ? -22.072 -7.652 31.899 1.00 93.00 319 PHE A O 1
ATOM 2497 N N . THR A 1 320 ? -23.670 -9.077 32.585 1.00 94.88 320 THR A N 1
ATOM 2498 C CA . THR A 1 320 ? -23.323 -10.138 31.630 1.00 94.88 320 THR A CA 1
ATOM 2499 C C . THR A 1 320 ? -23.450 -9.647 30.188 1.00 94.88 320 THR A C 1
ATOM 2501 O O . THR A 1 320 ? -22.530 -9.820 29.396 1.00 94.88 320 THR A O 1
ATOM 2504 N N . VAL A 1 321 ? -24.554 -8.968 29.859 1.00 91.31 321 VAL A N 1
ATOM 2505 C CA . VAL A 1 321 ? -24.772 -8.405 28.517 1.00 91.31 321 VAL A CA 1
ATOM 2506 C C . VAL A 1 321 ? -23.733 -7.331 28.183 1.00 91.31 321 VAL A C 1
ATOM 2508 O O . VAL A 1 321 ? -23.233 -7.286 27.061 1.00 91.31 321 VAL A O 1
ATOM 2511 N N . VAL A 1 322 ? -23.382 -6.469 29.141 1.00 89.25 322 VAL A N 1
ATOM 2512 C CA . VAL A 1 322 ? -22.352 -5.437 28.936 1.00 89.25 322 VAL A CA 1
ATOM 2513 C C . VAL A 1 322 ? -20.976 -6.060 28.674 1.00 89.25 322 VAL A C 1
ATOM 2515 O O . VAL A 1 322 ? -20.270 -5.599 27.776 1.00 89.25 322 VAL A O 1
ATOM 2518 N N . ASP A 1 323 ? -20.604 -7.106 29.415 1.00 89.94 323 ASP A N 1
ATOM 2519 C CA . ASP A 1 323 ? -19.333 -7.815 29.225 1.00 89.94 323 ASP A CA 1
ATOM 2520 C C . ASP A 1 323 ? -19.261 -8.502 27.848 1.00 89.94 323 ASP A C 1
ATOM 2522 O O . ASP A 1 323 ? -18.231 -8.424 27.178 1.00 89.94 323 ASP A O 1
ATOM 2526 N N . GLU A 1 324 ? -20.356 -9.116 27.387 1.00 90.38 324 GLU A N 1
ATOM 2527 C CA . GLU A 1 324 ? -20.441 -9.720 26.047 1.00 90.38 324 GLU A CA 1
ATOM 2528 C C . GLU A 1 324 ? -20.279 -8.671 24.935 1.00 90.38 324 GLU A C 1
ATOM 2530 O O . GLU A 1 324 ? -19.481 -8.853 24.015 1.00 90.38 324 GLU A O 1
ATOM 2535 N N . ILE A 1 325 ? -20.969 -7.528 25.046 1.00 86.94 325 ILE A N 1
ATOM 2536 C CA . ILE A 1 325 ? -20.852 -6.426 24.075 1.00 86.94 325 ILE A CA 1
ATOM 2537 C C . ILE A 1 325 ? -19.417 -5.883 24.027 1.00 86.94 325 ILE A C 1
ATOM 2539 O O . ILE A 1 325 ? -18.923 -5.530 22.953 1.00 86.94 325 ILE A O 1
ATOM 2543 N N . LEU A 1 326 ? -18.739 -5.799 25.176 1.00 84.62 326 LEU A N 1
ATOM 2544 C CA . LEU A 1 326 ? -17.352 -5.348 25.246 1.00 84.62 326 LEU A CA 1
ATOM 2545 C C . LEU A 1 326 ? -16.414 -6.293 24.479 1.00 84.62 326 LEU A C 1
ATOM 2547 O O . LEU A 1 326 ? -15.575 -5.816 23.711 1.00 84.62 326 LEU A O 1
ATOM 2551 N N . ASP A 1 327 ? -16.553 -7.605 24.671 1.00 87.44 327 ASP A N 1
ATOM 2552 C CA . ASP A 1 327 ? -15.703 -8.606 24.013 1.00 87.44 327 ASP A CA 1
ATOM 2553 C C . ASP A 1 327 ? -15.920 -8.627 22.490 1.00 87.44 327 ASP A C 1
ATOM 2555 O O . ASP A 1 327 ? -14.959 -8.598 21.709 1.00 87.44 327 ASP A O 1
ATOM 2559 N N . ASP A 1 328 ? -17.181 -8.544 22.054 1.00 87.06 328 ASP A N 1
ATOM 2560 C CA . ASP A 1 328 ? -17.553 -8.439 20.640 1.00 87.06 328 ASP A CA 1
ATOM 2561 C C . ASP A 1 328 ? -16.989 -7.163 19.992 1.00 87.06 328 ASP A C 1
ATOM 2563 O O . ASP A 1 328 ? -16.458 -7.193 18.872 1.00 87.06 328 ASP A O 1
ATOM 2567 N N . ALA A 1 329 ? -17.055 -6.027 20.697 1.00 82.69 329 ALA A N 1
ATOM 2568 C CA . ALA A 1 329 ? -16.519 -4.758 20.216 1.00 82.69 329 ALA A CA 1
ATOM 2569 C C . ALA A 1 329 ? -14.989 -4.804 20.067 1.00 82.69 329 ALA A C 1
ATOM 2571 O O . ALA A 1 329 ? -14.456 -4.373 19.039 1.00 82.69 329 ALA A O 1
ATOM 2572 N N . VAL A 1 330 ? -14.275 -5.357 21.055 1.00 85.50 330 VAL A N 1
ATOM 2573 C CA . VAL A 1 330 ? -12.813 -5.528 20.997 1.00 85.50 330 VAL A CA 1
ATOM 2574 C C . VAL A 1 330 ? -12.425 -6.435 19.832 1.00 85.50 330 VAL A C 1
ATOM 2576 O O . VAL A 1 330 ? -11.546 -6.075 19.044 1.00 85.50 330 VAL A O 1
ATOM 2579 N N . THR A 1 331 ? -13.105 -7.573 19.686 1.00 90.12 331 THR A N 1
ATOM 2580 C CA . THR A 1 331 ? -12.855 -8.535 18.606 1.00 90.12 331 THR A CA 1
ATOM 2581 C C . THR A 1 331 ? -13.040 -7.885 17.238 1.00 90.12 331 THR A C 1
ATOM 2583 O O . THR A 1 331 ? -12.123 -7.902 16.415 1.00 90.12 331 THR A O 1
ATOM 2586 N N . THR A 1 332 ? -14.169 -7.203 17.029 1.00 87.06 332 THR A N 1
ATOM 2587 C CA . THR A 1 332 ? -14.483 -6.517 15.767 1.00 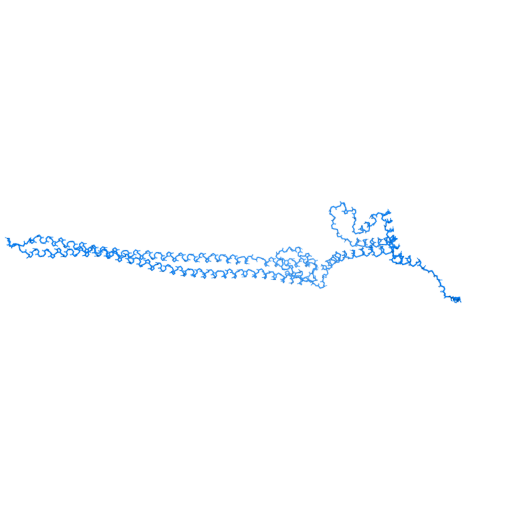87.06 332 THR A CA 1
ATOM 2588 C C . THR A 1 332 ? -13.424 -5.472 15.401 1.00 87.06 332 THR A C 1
ATOM 2590 O O . THR A 1 332 ? -12.983 -5.391 14.251 1.00 87.06 332 THR A O 1
ATOM 2593 N N . VAL A 1 333 ? -12.976 -4.674 16.376 1.00 84.50 333 VAL A N 1
ATOM 2594 C CA . VAL A 1 333 ? -11.946 -3.645 16.170 1.00 84.50 333 VAL A CA 1
ATOM 2595 C C . VAL A 1 333 ? -10.602 -4.262 15.782 1.00 84.50 333 VAL A C 1
ATOM 2597 O O . VAL A 1 333 ? -9.943 -3.780 14.855 1.00 84.50 333 VAL A O 1
ATOM 2600 N N . VAL A 1 334 ? -10.185 -5.325 16.472 1.00 87.00 334 VAL A N 1
ATOM 2601 C CA . VAL A 1 334 ? -8.914 -6.005 16.195 1.00 87.00 334 VAL A CA 1
ATOM 2602 C C . VAL A 1 334 ? -8.934 -6.650 14.811 1.00 87.00 334 VAL A C 1
ATOM 2604 O O . VAL A 1 334 ? -7.987 -6.466 14.043 1.00 87.00 334 VAL A O 1
ATOM 2607 N N . GLU A 1 335 ? -10.013 -7.351 14.460 1.00 91.00 335 GLU A N 1
ATOM 2608 C CA . GLU A 1 335 ? -10.175 -7.980 13.146 1.00 91.00 335 GLU A CA 1
ATOM 2609 C C . GLU A 1 335 ? -10.159 -6.948 12.014 1.00 91.00 335 GLU A C 1
ATOM 2611 O O . GLU A 1 335 ? -9.465 -7.135 11.010 1.00 91.00 335 GLU A O 1
ATOM 2616 N N . TYR A 1 336 ? -10.852 -5.819 12.192 1.00 85.25 336 TYR A N 1
ATOM 2617 C CA . TYR A 1 336 ? -10.831 -4.711 11.238 1.00 85.25 336 TYR A CA 1
ATOM 2618 C C . TYR A 1 336 ? -9.408 -4.176 11.008 1.00 85.25 336 TYR A C 1
ATOM 2620 O O . TYR A 1 336 ? -8.967 -4.044 9.862 1.00 85.25 336 TYR A O 1
ATOM 2628 N N . MET A 1 337 ? -8.662 -3.914 12.087 1.00 83.00 337 MET A N 1
ATOM 2629 C CA . MET A 1 337 ? -7.286 -3.413 11.999 1.00 83.00 337 MET A CA 1
ATOM 2630 C C . MET A 1 337 ? -6.346 -4.418 11.321 1.00 83.00 337 MET A C 1
ATOM 2632 O O . MET A 1 337 ? -5.517 -4.025 10.497 1.00 83.00 337 MET A O 1
ATOM 2636 N N . GLN A 1 338 ? -6.503 -5.713 11.607 1.00 88.56 338 GLN A N 1
ATOM 2637 C CA . GLN A 1 338 ? -5.731 -6.775 10.959 1.00 88.56 338 GLN A CA 1
ATOM 2638 C C . GLN A 1 338 ? -6.043 -6.887 9.463 1.00 88.56 338 GLN A C 1
ATOM 2640 O O . GLN A 1 338 ? -5.126 -6.993 8.648 1.00 88.56 338 GLN A O 1
ATOM 2645 N N . LEU A 1 339 ? -7.321 -6.840 9.072 1.00 87.94 339 LEU A N 1
ATOM 2646 C CA . LEU A 1 339 ? -7.737 -6.872 7.665 1.00 87.94 339 LEU A CA 1
ATOM 2647 C C . LEU A 1 339 ? -7.169 -5.687 6.878 1.00 87.94 339 LEU A C 1
ATOM 2649 O O . LEU A 1 339 ? -6.662 -5.864 5.763 1.00 87.94 339 LEU A O 1
ATOM 2653 N N . PHE A 1 340 ? -7.213 -4.493 7.470 1.00 84.00 340 PHE A N 1
ATOM 2654 C CA . PHE A 1 340 ? -6.618 -3.298 6.887 1.00 84.00 340 PHE A CA 1
ATOM 2655 C C . PHE A 1 340 ? -5.103 -3.468 6.693 1.00 84.00 340 PHE A C 1
ATOM 2657 O O . PHE A 1 340 ? -4.596 -3.293 5.581 1.00 84.00 340 PHE A O 1
ATOM 2664 N N . GLU A 1 341 ? -4.377 -3.869 7.741 1.00 84.12 341 GLU A N 1
ATOM 2665 C CA . GLU A 1 341 ? -2.928 -4.061 7.669 1.00 84.12 341 GLU A CA 1
ATOM 2666 C C . GLU A 1 341 ? -2.532 -5.112 6.621 1.00 84.12 341 GLU A C 1
ATOM 2668 O O . GLU A 1 341 ? -1.632 -4.870 5.810 1.00 84.12 341 GLU A O 1
ATOM 2673 N N . ASN A 1 342 ? -3.232 -6.247 6.586 1.00 89.50 342 ASN A N 1
ATOM 2674 C CA . ASN A 1 342 ? -2.991 -7.315 5.618 1.00 89.50 342 ASN A CA 1
ATOM 2675 C C . ASN A 1 342 ? -3.168 -6.832 4.174 1.00 89.50 342 ASN A C 1
ATOM 2677 O O . ASN A 1 342 ? -2.347 -7.149 3.311 1.00 89.50 342 ASN A O 1
ATOM 2681 N N . THR A 1 343 ? -4.199 -6.025 3.914 1.00 86.62 343 THR A N 1
ATOM 2682 C CA . THR A 1 343 ? -4.473 -5.474 2.579 1.00 86.62 343 THR A CA 1
ATOM 2683 C C . THR A 1 343 ? -3.347 -4.553 2.117 1.00 86.62 343 THR A C 1
ATOM 2685 O O . THR A 1 343 ? -2.849 -4.686 0.998 1.00 86.62 343 THR A O 1
ATOM 2688 N N . VAL A 1 344 ? -2.891 -3.646 2.983 1.00 83.06 344 VAL A N 1
ATOM 2689 C CA . VAL A 1 344 ? -1.806 -2.721 2.633 1.00 83.06 344 VAL A CA 1
ATOM 2690 C C . VAL A 1 344 ? -0.475 -3.460 2.469 1.00 83.06 344 VAL A C 1
ATOM 2692 O O . VAL A 1 344 ? 0.261 -3.201 1.516 1.00 83.06 344 VAL A O 1
ATOM 2695 N N . ASN A 1 345 ? -0.178 -4.426 3.342 1.00 87.44 345 ASN A N 1
ATOM 2696 C CA . ASN A 1 345 ? 1.022 -5.254 3.225 1.00 87.44 345 ASN A CA 1
ATOM 2697 C C . ASN A 1 345 ? 1.026 -6.073 1.923 1.00 87.44 345 ASN A C 1
ATOM 2699 O O . ASN A 1 345 ? 2.080 -6.227 1.310 1.00 87.44 345 ASN A O 1
ATOM 2703 N N . ALA A 1 346 ? -0.130 -6.554 1.454 1.00 87.75 346 ALA A N 1
ATOM 2704 C CA . ALA A 1 346 ? -0.234 -7.239 0.166 1.00 87.75 346 ALA A CA 1
ATOM 2705 C C . ALA A 1 346 ? 0.133 -6.321 -1.015 1.00 87.75 346 ALA A C 1
ATOM 2707 O O . ALA A 1 346 ? 0.850 -6.750 -1.919 1.00 87.75 346 ALA A O 1
ATOM 2708 N N . ILE A 1 347 ? -0.296 -5.054 -0.992 1.00 84.38 347 ILE A N 1
ATOM 2709 C CA . ILE A 1 347 ? 0.068 -4.063 -2.019 1.00 84.38 347 ILE A CA 1
ATOM 2710 C C . ILE A 1 347 ? 1.580 -3.806 -2.004 1.00 84.38 347 ILE A C 1
ATOM 2712 O O . ILE A 1 347 ? 2.222 -3.923 -3.046 1.00 84.38 347 ILE A O 1
ATOM 2716 N N . ILE A 1 348 ? 2.159 -3.544 -0.826 1.00 83.62 348 ILE A N 1
ATOM 2717 C CA . ILE A 1 348 ? 3.606 -3.319 -0.669 1.00 83.62 348 ILE A CA 1
ATOM 2718 C C . ILE A 1 348 ? 4.399 -4.536 -1.167 1.00 83.62 348 I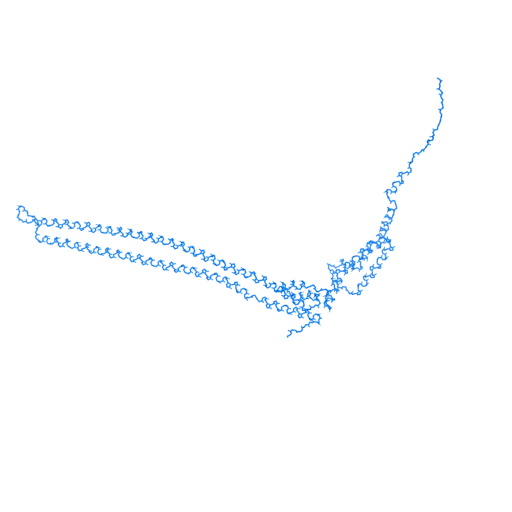LE A C 1
ATOM 2720 O O . ILE A 1 348 ? 5.361 -4.393 -1.919 1.00 83.62 348 ILE A O 1
ATOM 2724 N N . ASN A 1 349 ? 3.977 -5.749 -0.805 1.00 86.88 349 ASN A N 1
ATOM 2725 C CA . ASN A 1 349 ? 4.638 -6.975 -1.249 1.00 86.88 349 ASN A CA 1
ATOM 2726 C C . ASN A 1 349 ? 4.541 -7.173 -2.768 1.00 86.88 349 ASN A C 1
ATOM 2728 O O . ASN A 1 349 ? 5.490 -7.669 -3.370 1.00 86.88 349 ASN A O 1
ATOM 2732 N N . ASN A 1 350 ? 3.442 -6.766 -3.409 1.00 84.38 350 ASN A N 1
ATOM 2733 C CA . ASN A 1 350 ? 3.333 -6.789 -4.869 1.00 84.38 350 ASN A CA 1
ATOM 2734 C C . ASN A 1 350 ? 4.325 -5.821 -5.532 1.00 84.38 350 ASN A C 1
ATOM 2736 O O . ASN A 1 350 ? 4.956 -6.198 -6.519 1.00 84.38 350 ASN A O 1
ATOM 2740 N N . GLU A 1 351 ? 4.511 -4.616 -4.981 1.00 80.56 351 GLU A N 1
ATOM 2741 C CA . GLU A 1 351 ? 5.523 -3.661 -5.459 1.00 80.56 351 GLU A CA 1
ATOM 2742 C C . GLU A 1 351 ? 6.948 -4.213 -5.275 1.00 80.56 351 GLU A C 1
ATOM 2744 O O . GLU A 1 351 ? 7.737 -4.213 -6.220 1.00 80.56 351 GLU A O 1
ATOM 2749 N N . ILE A 1 352 ? 7.260 -4.777 -4.101 1.00 81.62 352 ILE A N 1
ATOM 2750 C CA . ILE A 1 352 ? 8.555 -5.423 -3.820 1.00 81.62 352 ILE A CA 1
ATOM 2751 C C . ILE A 1 352 ? 8.807 -6.591 -4.781 1.00 81.62 352 ILE A C 1
ATOM 2753 O O . ILE A 1 352 ? 9.903 -6.729 -5.325 1.00 81.62 352 ILE A O 1
ATOM 2757 N N . ASN A 1 353 ? 7.799 -7.425 -5.031 1.00 83.19 353 ASN A N 1
ATOM 2758 C CA . ASN A 1 353 ? 7.912 -8.534 -5.973 1.00 83.19 353 ASN A CA 1
ATOM 2759 C C . ASN A 1 353 ? 8.136 -8.037 -7.405 1.00 83.19 353 ASN A C 1
ATOM 2761 O O . ASN A 1 353 ? 8.942 -8.622 -8.123 1.00 83.19 353 ASN A O 1
ATOM 2765 N N . ALA A 1 354 ? 7.475 -6.955 -7.827 1.00 76.12 354 ALA A N 1
ATOM 2766 C CA . ALA A 1 354 ? 7.722 -6.347 -9.131 1.00 76.12 354 ALA A CA 1
ATOM 2767 C C . ALA A 1 354 ? 9.171 -5.844 -9.260 1.00 76.12 354 ALA A C 1
ATOM 2769 O O . ALA A 1 354 ? 9.794 -6.077 -10.293 1.00 76.12 354 ALA A O 1
ATOM 2770 N N . ILE A 1 355 ? 9.727 -5.238 -8.201 1.00 76.06 355 ILE A N 1
ATOM 2771 C CA . ILE A 1 355 ? 11.134 -4.811 -8.143 1.00 76.06 355 ILE A CA 1
ATOM 2772 C C . ILE A 1 355 ? 12.076 -6.017 -8.246 1.00 76.06 355 ILE A C 1
ATOM 2774 O O . ILE A 1 355 ? 12.981 -6.025 -9.079 1.00 76.06 355 ILE A O 1
ATOM 2778 N N . ASN A 1 356 ? 11.854 -7.055 -7.437 1.00 75.69 356 ASN A N 1
ATOM 2779 C CA . ASN A 1 356 ? 12.704 -8.249 -7.415 1.00 75.69 356 ASN A CA 1
ATOM 2780 C C . ASN A 1 356 ? 12.640 -9.046 -8.728 1.00 75.69 356 ASN A C 1
ATOM 2782 O O . ASN A 1 356 ? 13.619 -9.678 -9.115 1.00 75.69 356 ASN A O 1
ATOM 2786 N N . ASN A 1 357 ? 11.507 -8.990 -9.432 1.00 71.25 357 ASN A N 1
ATOM 2787 C CA . ASN A 1 357 ? 11.301 -9.659 -10.716 1.00 71.25 357 ASN A CA 1
ATOM 2788 C C . ASN A 1 357 ? 11.820 -8.859 -11.921 1.00 71.25 357 ASN A C 1
ATOM 2790 O O . ASN A 1 357 ? 11.663 -9.313 -13.059 1.00 71.25 357 ASN A O 1
ATOM 2794 N N . LEU A 1 358 ? 12.457 -7.698 -11.719 1.00 71.06 358 LEU A N 1
ATOM 2795 C CA . LEU A 1 358 ? 13.176 -6.996 -12.783 1.00 71.06 358 LEU A CA 1
ATOM 2796 C C . LEU A 1 358 ? 14.415 -7.802 -13.209 1.00 71.06 358 LEU A C 1
ATOM 2798 O O . LEU A 1 358 ? 15.548 -7.488 -12.857 1.00 71.06 358 LEU A O 1
ATOM 2802 N N . MET A 1 359 ? 14.209 -8.803 -14.070 1.00 66.69 359 MET A N 1
ATOM 2803 C CA . MET A 1 359 ? 15.277 -9.518 -14.792 1.00 66.69 359 MET A CA 1
ATOM 2804 C C . MET A 1 359 ? 16.040 -8.616 -15.779 1.00 66.69 359 MET A C 1
ATOM 2806 O O . MET A 1 359 ? 16.979 -9.048 -16.448 1.00 66.69 359 MET A O 1
ATOM 2810 N N . THR A 1 360 ? 15.634 -7.352 -15.886 1.00 68.62 360 THR A N 1
ATOM 2811 C CA . THR A 1 360 ? 16.149 -6.363 -16.824 1.00 68.62 360 THR A CA 1
ATOM 2812 C C . THR A 1 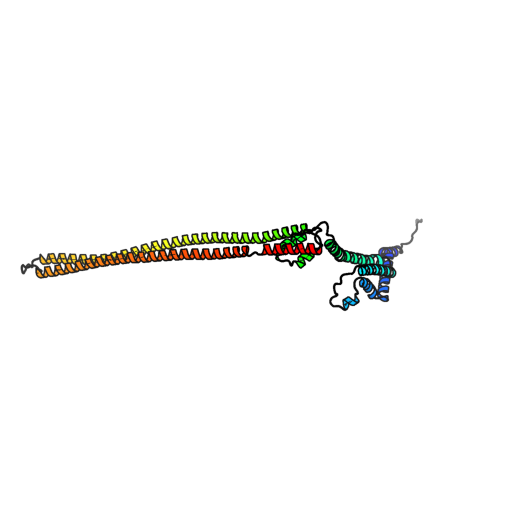360 ? 17.660 -6.182 -16.698 1.00 68.62 360 THR A C 1
ATOM 2814 O O . THR A 1 360 ? 18.322 -6.028 -17.714 1.00 68.62 360 THR A O 1
ATOM 2817 N N . ILE A 1 361 ? 18.245 -6.264 -15.498 1.00 77.31 361 ILE A N 1
ATOM 2818 C CA . ILE A 1 361 ? 19.701 -6.096 -15.327 1.00 77.31 361 ILE A CA 1
ATOM 2819 C C . ILE A 1 361 ? 20.482 -7.188 -16.072 1.00 77.31 361 ILE A C 1
ATOM 2821 O O . ILE A 1 361 ? 21.455 -6.885 -16.766 1.00 77.31 361 ILE A O 1
ATOM 2825 N N . ASP A 1 362 ? 20.064 -8.446 -15.950 1.00 81.31 362 ASP A N 1
ATOM 2826 C CA . ASP A 1 362 ? 20.769 -9.567 -16.575 1.00 81.31 362 ASP A CA 1
ATOM 2827 C C . ASP A 1 362 ? 20.530 -9.614 -18.088 1.00 81.31 362 ASP A C 1
ATOM 2829 O O . ASP A 1 362 ? 21.470 -9.863 -18.847 1.00 81.31 362 ASP A O 1
ATOM 2833 N N . ASP A 1 363 ? 19.322 -9.267 -18.547 1.00 84.12 363 ASP A N 1
ATOM 2834 C CA . ASP A 1 363 ? 19.027 -9.108 -19.977 1.00 84.12 363 ASP A CA 1
ATOM 2835 C C . ASP A 1 363 ? 19.852 -7.968 -20.603 1.00 84.12 363 ASP A C 1
ATOM 2837 O O . ASP A 1 363 ? 20.487 -8.150 -21.644 1.00 84.12 363 ASP A O 1
ATOM 2841 N N . MET A 1 364 ? 19.940 -6.811 -19.935 1.00 87.25 364 MET A N 1
ATOM 2842 C CA . MET A 1 364 ? 20.764 -5.685 -20.386 1.00 87.25 364 MET A CA 1
ATOM 2843 C C . MET A 1 364 ? 22.248 -6.063 -20.456 1.00 87.25 364 MET A C 1
ATOM 2845 O O . MET A 1 364 ? 22.900 -5.781 -21.463 1.00 87.25 364 MET A O 1
ATOM 2849 N N . LYS A 1 365 ? 22.791 -6.740 -19.432 1.00 87.19 365 LYS A N 1
ATOM 2850 C CA . LYS A 1 365 ? 24.178 -7.243 -19.448 1.00 87.19 365 LYS A CA 1
ATOM 2851 C C . LYS A 1 365 ? 24.415 -8.206 -20.611 1.00 87.19 365 LYS A C 1
ATOM 2853 O O . LYS A 1 365 ? 25.416 -8.071 -21.315 1.00 87.19 365 LYS A O 1
ATOM 2858 N N . SER A 1 366 ? 23.497 -9.151 -20.824 1.00 88.94 366 SER A N 1
ATOM 2859 C CA . SER A 1 366 ? 23.570 -10.126 -21.916 1.00 88.94 366 SER A CA 1
ATOM 2860 C C . SER A 1 366 ? 23.575 -9.436 -23.284 1.00 88.94 366 SER A C 1
ATOM 2862 O O . SER A 1 366 ? 24.472 -9.672 -24.095 1.00 88.94 366 SER A O 1
ATOM 2864 N N . LYS A 1 367 ? 22.655 -8.489 -23.508 1.00 89.69 367 LYS A N 1
ATOM 2865 C CA . LYS A 1 367 ? 22.571 -7.703 -24.749 1.00 89.69 367 LYS A CA 1
ATOM 2866 C C . LYS A 1 367 ? 23.809 -6.846 -24.991 1.00 89.69 367 LYS A C 1
ATOM 2868 O O . LYS A 1 367 ? 24.304 -6.812 -26.114 1.00 89.69 367 LYS A O 1
ATOM 2873 N N . ILE A 1 368 ? 24.339 -6.174 -23.968 1.00 90.38 368 ILE A N 1
ATOM 2874 C CA . ILE A 1 368 ? 25.574 -5.383 -24.091 1.00 90.38 368 ILE A CA 1
ATOM 2875 C C . ILE A 1 368 ? 26.754 -6.287 -24.459 1.00 90.38 368 ILE A C 1
ATOM 2877 O O . ILE A 1 368 ? 27.523 -5.942 -25.358 1.00 90.38 368 ILE A O 1
ATOM 2881 N N . LYS A 1 369 ? 26.871 -7.461 -23.825 1.00 88.75 369 LYS A N 1
ATOM 2882 C CA . LYS A 1 369 ? 27.901 -8.452 -24.164 1.00 88.75 369 LYS A CA 1
ATOM 2883 C C . LYS A 1 369 ? 27.759 -8.927 -25.611 1.00 88.75 369 LYS A C 1
ATOM 2885 O O . LYS A 1 369 ? 28.741 -8.930 -26.348 1.00 88.75 369 LYS A O 1
ATOM 2890 N N . GLU A 1 370 ? 26.548 -9.276 -26.042 1.00 89.69 370 GLU A N 1
ATOM 2891 C CA . GLU A 1 370 ? 26.278 -9.693 -27.422 1.00 89.69 370 GLU A CA 1
ATOM 2892 C C . GLU A 1 370 ? 26.643 -8.592 -28.429 1.00 89.69 370 GLU A C 1
ATOM 2894 O O . GLU A 1 370 ? 27.279 -8.866 -29.446 1.00 89.69 370 GLU A O 1
ATOM 2899 N N . LEU A 1 371 ? 26.281 -7.337 -28.151 1.00 88.06 371 LEU A N 1
ATOM 2900 C CA . LEU A 1 371 ? 26.617 -6.193 -29.001 1.00 88.06 371 LEU A CA 1
ATOM 2901 C C . LEU A 1 371 ? 28.121 -5.964 -29.092 1.00 88.06 371 LEU A C 1
ATOM 2903 O O . LEU A 1 371 ? 28.635 -5.728 -30.184 1.00 88.06 371 LEU A O 1
ATOM 2907 N N . TYR A 1 372 ? 28.825 -6.062 -27.967 1.00 86.75 372 TYR A N 1
ATOM 2908 C CA . TYR A 1 372 ? 30.275 -5.942 -27.936 1.00 86.75 372 TYR A CA 1
ATOM 2909 C C . TYR A 1 372 ? 30.942 -7.014 -28.807 1.00 86.75 372 TYR A C 1
ATOM 2911 O O . TYR A 1 372 ? 31.743 -6.682 -29.681 1.00 86.75 372 TYR A O 1
ATOM 2919 N N . GLU A 1 373 ? 30.544 -8.280 -28.653 1.00 84.44 373 GLU A N 1
ATOM 2920 C CA . GLU A 1 373 ? 31.071 -9.389 -29.456 1.00 84.44 373 GLU A CA 1
ATOM 2921 C C . GLU A 1 373 ? 30.725 -9.256 -30.943 1.00 84.44 373 GLU A C 1
ATOM 2923 O O . GLU A 1 373 ? 31.569 -9.495 -31.807 1.00 84.44 373 GLU A O 1
ATOM 2928 N N . ARG A 1 374 ? 29.517 -8.784 -31.277 1.00 83.50 374 ARG A N 1
ATOM 2929 C CA . ARG A 1 374 ? 29.140 -8.490 -32.667 1.00 83.50 374 ARG A CA 1
ATOM 2930 C C . ARG A 1 374 ? 30.011 -7.390 -33.267 1.00 83.50 374 ARG A C 1
ATOM 2932 O O . ARG A 1 374 ? 30.480 -7.552 -34.389 1.00 83.50 374 ARG A O 1
ATOM 2939 N N . ILE A 1 375 ? 30.259 -6.296 -32.546 1.00 80.94 375 ILE A N 1
ATOM 2940 C CA . ILE A 1 375 ? 31.126 -5.206 -33.020 1.00 80.94 375 ILE A CA 1
ATOM 2941 C C . ILE A 1 375 ? 32.558 -5.715 -33.218 1.00 80.94 375 ILE A C 1
ATOM 2943 O O . ILE A 1 375 ? 33.158 -5.438 -34.257 1.00 80.94 375 ILE A O 1
ATOM 2947 N N . ARG A 1 376 ? 33.088 -6.509 -32.278 1.00 75.62 376 ARG A N 1
ATOM 2948 C CA . ARG A 1 376 ? 34.404 -7.154 -32.419 1.00 75.62 376 ARG A CA 1
ATOM 2949 C C . ARG A 1 376 ? 34.475 -8.040 -33.659 1.00 75.62 376 ARG A C 1
ATOM 2951 O O . ARG A 1 376 ? 35.416 -7.910 -34.439 1.00 75.62 376 ARG A O 1
ATOM 2958 N N . ALA A 1 377 ? 33.467 -8.885 -33.878 1.00 74.81 377 ALA A N 1
ATOM 2959 C CA . ALA A 1 377 ? 33.387 -9.764 -35.042 1.00 74.81 377 ALA A CA 1
ATOM 2960 C C . ALA A 1 377 ? 33.315 -8.977 -36.363 1.00 74.81 377 ALA A C 1
ATOM 2962 O O . ALA A 1 377 ? 34.036 -9.296 -37.305 1.00 74.81 377 ALA A O 1
ATOM 2963 N N . TYR A 1 378 ? 32.508 -7.911 -36.423 1.00 70.75 378 TYR A N 1
ATOM 2964 C CA . TYR A 1 378 ? 32.398 -7.049 -37.606 1.00 70.75 378 TYR A CA 1
ATOM 2965 C C . TYR A 1 378 ? 33.700 -6.305 -37.936 1.00 70.75 378 TYR A C 1
ATOM 2967 O O . TYR A 1 378 ? 33.972 -6.057 -39.110 1.00 70.75 378 TYR A O 1
ATOM 2975 N N . ARG A 1 379 ? 34.502 -5.951 -36.924 1.00 68.94 379 ARG A N 1
ATOM 2976 C CA . ARG A 1 379 ? 35.733 -5.158 -37.091 1.00 68.94 379 ARG A CA 1
ATOM 2977 C C . ARG A 1 379 ? 37.027 -5.972 -37.063 1.00 68.94 379 ARG A C 1
ATOM 2979 O O . ARG A 1 379 ? 38.091 -5.418 -37.317 1.00 68.94 379 ARG A O 1
ATOM 2986 N N . SER A 1 380 ? 36.953 -7.267 -36.745 1.00 68.44 380 SER A N 1
ATOM 2987 C CA . SER A 1 380 ? 38.123 -8.134 -36.528 1.00 68.44 380 SER A CA 1
ATOM 2988 C C . SER A 1 380 ? 39.150 -7.539 -35.540 1.00 68.44 380 SER A C 1
ATOM 2990 O O . SER A 1 380 ? 40.356 -7.687 -35.725 1.00 68.44 380 SER A O 1
ATOM 2992 N N . CYS A 1 381 ? 38.690 -6.831 -34.500 1.00 59.09 381 CYS A N 1
ATOM 2993 C CA . CYS A 1 381 ? 39.542 -6.160 -33.508 1.00 59.09 381 CYS A CA 1
ATOM 2994 C C . CYS A 1 381 ? 38.909 -6.168 -32.098 1.00 59.09 381 CYS A C 1
ATOM 2996 O O . CYS A 1 381 ? 37.694 -6.299 -31.965 1.00 59.09 381 CYS A O 1
ATOM 2998 N N . GLY A 1 382 ? 39.720 -6.034 -31.035 1.00 53.22 382 GLY A N 1
ATOM 2999 C CA . GLY A 1 382 ? 39.269 -5.964 -29.629 1.00 53.22 382 GLY A CA 1
ATOM 3000 C C . GLY A 1 382 ? 39.976 -6.950 -28.685 1.00 53.22 382 GLY A C 1
ATOM 3001 O O . GLY A 1 382 ? 40.728 -7.808 -29.139 1.00 53.22 382 GLY A O 1
ATOM 3002 N N . PHE A 1 383 ? 39.732 -6.827 -27.376 1.00 48.00 383 PHE A N 1
ATOM 3003 C CA . PHE A 1 383 ? 40.297 -7.708 -26.342 1.00 48.00 383 PHE A CA 1
ATOM 3004 C C . PHE A 1 383 ? 39.394 -8.915 -26.098 1.00 48.00 383 PHE A C 1
ATOM 3006 O O . PHE A 1 383 ? 38.175 -8.763 -26.081 1.00 48.00 383 PHE A O 1
ATOM 3013 N N . ASP A 1 384 ? 39.987 -10.099 -25.930 1.00 45.69 384 ASP A N 1
ATOM 3014 C CA . ASP A 1 384 ? 39.249 -11.310 -25.578 1.00 45.69 384 ASP A CA 1
ATOM 3015 C C . ASP A 1 384 ? 38.942 -11.327 -24.079 1.00 45.69 384 ASP A C 1
ATOM 3017 O O . ASP A 1 384 ? 39.853 -11.217 -23.259 1.00 45.69 384 ASP A O 1
ATOM 3021 N N . TYR A 1 385 ? 37.657 -11.421 -23.741 1.00 50.25 385 TYR A N 1
ATOM 3022 C CA . TYR A 1 385 ? 37.163 -11.488 -22.363 1.00 50.25 385 TYR A CA 1
ATOM 3023 C C . TYR A 1 385 ? 36.451 -12.822 -22.091 1.00 50.25 385 TYR A C 1
ATOM 3025 O O . TYR A 1 385 ? 35.548 -12.868 -21.252 1.00 50.25 385 TYR A O 1
ATOM 3033 N N . SER A 1 386 ? 36.809 -13.874 -22.845 1.00 50.72 386 SER A N 1
ATOM 3034 C CA . SER A 1 386 ? 36.373 -15.258 -22.616 1.00 50.72 386 SER A CA 1
ATOM 3035 C C . SER A 1 386 ? 36.544 -15.696 -21.167 1.00 50.72 386 SER A C 1
ATOM 3037 O O . SER A 1 386 ? 37.667 -15.490 -20.645 1.00 50.72 386 SER A O 1
#

Sequence (386 aa):
MVSTNIVASALKSGKLPAIFEEIADFLGVKDVTEAASRYLRLQILKNTVGEKWVRDIFSVFENPDILVSLPKPKALPYHPKHISEIFYATLQKTVESSAYLGEEIGSECISEMLSEGLSSALESNYNAALQTILNVWRGALPPDLSVAQALGMRIDTVETKYATSILAPTSALPYTILEALVQGANNRIAQLYTNLDQSVINTLTIKNTYLISHLEALGQYLQLIINELIFDSQYFVERLENYVNLACGVILERLTARLDDLEALEVRHNTTDPSTGTSLIDDETYEVMLMEIQADVNGLSNTFNNVKTEVNNLINDYFTVVDEILDDAVTTVVEYMQLFENTVNAIINNEINAINNLMTIDDMKSKIKELYERIRAYRSCGFDYS

Foldseek 3Di:
DDDDDDDDDDDDDDDPPPVVVCVCVVVPVVVCVVVVVLVVLVVVCCVPVNCVLVQVLVVLPPNVVVVVVDPDDDPDDDDPVSVVSSVVSNVVSLVVQCVRNNCCCSVPVSVCVSVVVVVVVCVPPVVVVCLLVCCLAQNDPPFPLVLLLCCLLCVLPDDLVVSLSVCSSGGRALVSSLVSSVNSVVVNVCVVVVVLVVVLVVLVVVLVVVVVVVVVVVVVVVVVVVVVVVVVVVVLVVVLVVLLCVLVVVLVVVLVVLVVVLVVLVVQCPDADPVPRHGNDDPVRSVVVVVVSVVVNVVSVVSNVVSVVVSVVSVVVVVVVVVVVVVVVVVVSVVVSVVSVVVSVVVSVVSVVVVVPPPVVVSSVVSSVVSSVSSCVSHVDDDDPD

Secondary structure (DSSP, 8-state):
---------------SSHHHHHHHHHTTHHHHHHHHHHHHHHHHHHHHH-HHHHHHHHTTTS-HHHHHH-SS---PPPPHHHHHHHHHHHHHHHHHHHHHH-HIIIIIIIHHHHHHHHHHHIIIIIIHHHHHHHHHHH--SS--THHHHHHHTTTTTS-HHHHHHHHTTS-S-HHHHHHHHHHHHHHHHHHHHHHHHHHHHHHHHHHHHHHHHHHHHHHHHHHHHHHHHHHHHHHHHHHHHHHHHHHHHHHHHHHHHHHHHHHHHHHHHHPBPTTTSSBSS-HHHHHHHHHHHHHHHHHHHHHHHHHHHHHHHHHHHHHHHHHHHHHHHHHHHHHHHHHHHHHHHHHHHHHHHHHHT-THHHHHHHHHHHHHHHHHHHHT-S----

pLDDT: mean 75.68, std 16.76, range [29.03, 96.69]

Radius of gyration: 62.08 Å; chains: 1; bounding box: 114×128×168 Å